Protein AF-A0A0K6S780-F1 (afdb_monomer_lite)

pLDDT: mean 73.92, std 25.04, range [23.41, 97.19]

Secondary structure (DSSP, 8-state):
----------------S---------------------------------------------------------------S--PPPGGGGS-----S-GGGSHHHHHHHHHHHHHHHHHHHHHHH-TTTTTSIIIIIHHHHHHHHHHHHHHHHHHHHHHHHHHTS---HHHHHHHHHHHHHHHHHHHHHH---SSPTTSHHHHHHHHHHHHHHHHHHHTTSHHHHTT-HHHHHHHTTT--GGGTT-HHHHHHHHHHHHHHHHHHHHHHHHHTTTTGGGGTTHHHHHIIIIIIHHHHHHHHHT--SEEEEEPTT---EEEEEHHHHHHHHHHHHHHHHHTGGG-SSHHHHHHHHHHHHHHHHHHHHHPPTT-HHHHHHHHHHHHHHHHTT-

Structure (mmCIF, N/CA/C/O backbone):
data_AF-A0A0K6S780-F1
#
_entry.id   AF-A0A0K6S780-F1
#
loop_
_atom_site.group_PDB
_atom_site.id
_atom_site.type_symbol
_atom_site.label_atom_id
_atom_site.label_alt_id
_atom_site.label_comp_id
_atom_site.label_asym_id
_atom_site.label_entity_id
_atom_site.label_seq_id
_atom_site.pdbx_PDB_ins_code
_atom_site.Cartn_x
_atom_site.Cartn_y
_atom_site.Cartn_z
_atom_site.occupancy
_atom_site.B_iso_or_equiv
_atom_site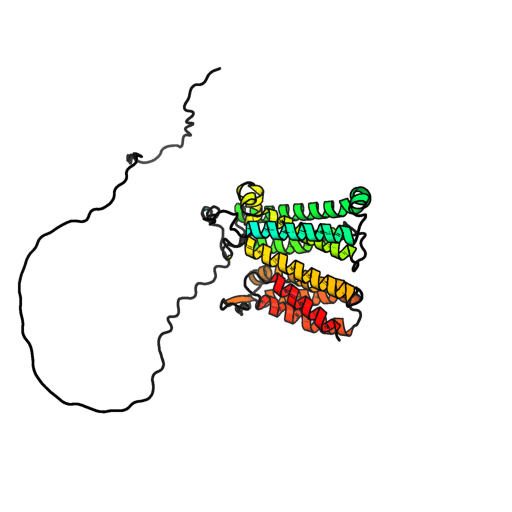.auth_seq_id
_atom_site.auth_comp_id
_atom_site.auth_asym_id
_atom_site.auth_atom_id
_atom_site.pdbx_PDB_model_num
ATOM 1 N N . MET A 1 1 ? 2.947 41.712 46.050 1.00 34.56 1 MET A N 1
ATOM 2 C CA . MET A 1 1 ? 1.535 41.293 46.039 1.00 34.56 1 MET A CA 1
ATOM 3 C C . MET A 1 1 ? 1.545 39.815 46.269 1.00 34.56 1 MET A C 1
ATOM 5 O O . MET A 1 1 ? 2.222 39.089 45.550 1.00 34.56 1 MET A O 1
ATOM 9 N N . ASP A 1 2 ? 0.922 39.438 47.366 1.00 26.39 2 ASP A N 1
ATOM 10 C CA . ASP A 1 2 ? 1.446 38.387 48.218 1.00 26.39 2 ASP A CA 1
ATOM 11 C C . ASP A 1 2 ? 0.494 37.196 48.230 1.00 26.39 2 ASP A C 1
ATOM 13 O O . ASP A 1 2 ? -0.666 37.294 47.826 1.00 26.39 2 ASP A O 1
ATOM 17 N N . LEU A 1 3 ? 1.013 36.046 48.644 1.00 28.70 3 LEU A N 1
ATOM 18 C CA . LEU A 1 3 ? 0.251 34.807 48.682 1.00 28.70 3 LEU A CA 1
ATOM 19 C C . LEU A 1 3 ? -0.792 34.850 49.803 1.00 28.70 3 LEU A C 1
ATOM 21 O O . LEU A 1 3 ? -0.452 35.103 50.957 1.00 28.70 3 LEU A O 1
ATOM 25 N N . LEU A 1 4 ? -2.024 34.454 49.483 1.00 31.91 4 LEU A N 1
ATOM 26 C CA . LEU A 1 4 ? -2.878 33.727 50.421 1.00 31.91 4 LEU A CA 1
ATOM 27 C C . LEU A 1 4 ? -3.333 32.404 49.770 1.00 31.91 4 LEU A C 1
ATOM 29 O O . LEU A 1 4 ? -3.453 32.346 48.544 1.00 31.91 4 LEU A O 1
ATOM 33 N N . PRO A 1 5 ? -3.489 31.320 50.554 1.00 36.00 5 PRO A N 1
ATOM 34 C CA . PRO A 1 5 ? -3.579 29.959 50.025 1.00 36.00 5 PRO A CA 1
ATOM 35 C C . PRO A 1 5 ? -5.023 29.487 49.768 1.00 36.00 5 PRO A C 1
ATOM 37 O O . PRO A 1 5 ? -5.989 30.184 50.064 1.00 36.00 5 PRO A O 1
ATOM 40 N N . ASN A 1 6 ? -5.144 28.241 49.295 1.00 33.25 6 ASN A N 1
ATOM 41 C CA . ASN A 1 6 ? -6.382 27.451 49.199 1.00 33.25 6 ASN A CA 1
ATOM 42 C C . ASN A 1 6 ? -7.412 27.954 48.169 1.00 33.25 6 ASN A C 1
ATOM 44 O O . ASN A 1 6 ? -8.562 28.242 48.491 1.00 33.25 6 ASN A O 1
ATOM 48 N N . GLY A 1 7 ? -7.008 27.976 46.895 1.00 29.52 7 GLY A N 1
ATOM 49 C CA . GLY A 1 7 ? -7.886 28.250 45.751 1.00 29.52 7 GLY A CA 1
ATOM 50 C C . GLY A 1 7 ? -8.866 27.118 45.410 1.00 29.52 7 GLY A C 1
ATOM 51 O O . GLY A 1 7 ? -8.798 26.565 44.313 1.00 29.52 7 GLY A O 1
ATOM 52 N N . ASN A 1 8 ? -9.793 26.793 46.315 1.00 28.53 8 ASN A N 1
ATOM 53 C CA . ASN A 1 8 ? -10.989 26.020 45.971 1.00 28.53 8 ASN A CA 1
ATOM 54 C C . ASN A 1 8 ? -11.995 26.940 45.262 1.00 28.53 8 ASN A C 1
ATOM 56 O O . ASN A 1 8 ? -12.630 27.776 45.900 1.00 28.53 8 ASN A O 1
ATOM 60 N N . CYS A 1 9 ? -12.165 26.774 43.950 1.00 29.86 9 CYS A N 1
ATOM 61 C CA . CYS A 1 9 ? -13.246 27.424 43.207 1.00 29.86 9 CYS A CA 1
ATOM 62 C C . CYS A 1 9 ? -14.483 26.522 43.178 1.00 29.86 9 CYS A C 1
ATOM 64 O O . CYS A 1 9 ? -14.607 25.656 42.310 1.00 29.86 9 CYS A O 1
ATOM 66 N N . GLU A 1 10 ? -15.412 26.749 44.104 1.00 30.16 10 GLU A N 1
ATOM 67 C CA . GLU A 1 10 ? -16.762 26.194 44.010 1.00 30.16 10 GLU A CA 1
ATOM 68 C C . GLU A 1 10 ? -17.450 26.681 42.726 1.00 30.16 10 GLU A C 1
ATOM 70 O O . GLU A 1 10 ? -17.318 27.843 42.328 1.00 30.16 10 GLU A O 1
ATOM 75 N N . ARG A 1 11 ? -18.230 25.807 42.080 1.00 28.22 11 ARG A N 1
ATOM 76 C CA . ARG A 1 11 ? -19.138 26.215 41.005 1.00 28.22 11 ARG A CA 1
ATOM 77 C C . ARG A 1 11 ? -20.540 25.704 41.294 1.00 28.22 11 ARG A C 1
ATOM 79 O O . ARG A 1 11 ? -20.789 24.505 41.266 1.00 28.22 11 ARG A O 1
ATOM 86 N N . LEU A 1 12 ? -21.421 26.655 41.582 1.00 28.34 12 LEU A N 1
ATOM 87 C CA . LEU A 1 12 ? -22.811 26.445 41.971 1.00 28.34 12 LEU A CA 1
ATOM 88 C C . LEU A 1 12 ? -23.566 25.567 40.960 1.00 28.34 12 LEU A C 1
ATOM 90 O O . LEU A 1 12 ? -23.537 25.831 39.756 1.00 28.34 12 LEU A O 1
ATOM 94 N N . LEU A 1 13 ? -24.310 24.594 41.483 1.00 32.19 13 LEU A N 1
ATOM 95 C CA . LEU A 1 13 ? -25.449 23.962 40.821 1.00 32.19 13 LEU A CA 1
ATOM 96 C C . LEU A 1 13 ? -26.707 24.266 41.656 1.00 32.19 13 LEU A C 1
ATOM 98 O O . LEU A 1 13 ? -26.601 24.342 42.883 1.00 32.19 13 LEU A O 1
ATOM 102 N N . PRO A 1 14 ? -27.876 24.491 41.031 1.00 31.94 14 PRO A N 1
ATOM 103 C CA . PRO A 1 14 ? -29.113 24.744 41.762 1.00 31.94 14 PRO A CA 1
ATOM 104 C C . PRO A 1 14 ? -29.592 23.483 42.494 1.00 31.94 14 PRO A C 1
ATOM 106 O O . PRO A 1 14 ? -29.394 22.364 42.024 1.00 31.94 14 PRO A O 1
ATOM 109 N N . VAL A 1 15 ? -30.224 23.693 43.647 1.00 33.53 15 VAL A N 1
ATOM 110 C CA . VAL A 1 15 ? -30.769 22.641 44.516 1.00 33.53 15 VAL A CA 1
ATOM 111 C C . VAL A 1 15 ? -32.192 22.290 44.095 1.00 33.53 15 VAL A C 1
ATOM 113 O O . VAL A 1 15 ? -32.997 23.194 43.902 1.00 33.53 15 VAL A O 1
ATOM 116 N N . ASP A 1 16 ? -32.508 20.996 44.084 1.00 31.12 16 ASP A N 1
ATOM 117 C CA . ASP A 1 16 ? -33.852 20.478 44.355 1.00 31.12 16 ASP A CA 1
ATOM 118 C C . ASP A 1 16 ? -33.737 19.074 44.980 1.00 31.12 16 ASP A C 1
ATOM 120 O O . ASP A 1 16 ? -32.969 18.247 44.495 1.00 31.12 16 ASP A O 1
ATOM 124 N N . GLY A 1 17 ? -34.517 18.802 46.033 1.00 32.66 17 GLY A N 1
ATOM 125 C CA . GLY A 1 17 ? -34.856 17.436 46.468 1.00 32.66 17 GLY A CA 1
ATOM 126 C C . GLY A 1 17 ? -33.829 16.612 47.273 1.00 32.66 17 GLY A C 1
ATOM 127 O O . GLY A 1 17 ? -33.137 15.769 46.720 1.00 32.66 17 GLY A O 1
ATOM 128 N N . GLU A 1 18 ? -33.942 16.722 48.604 1.00 30.94 18 GLU A N 1
ATOM 129 C CA . GLU A 1 18 ? -33.676 15.680 49.631 1.00 30.94 18 GLU A CA 1
ATOM 130 C C . GLU A 1 18 ? -32.285 15.553 50.296 1.00 30.94 18 GLU A C 1
ATOM 132 O O . GLU A 1 18 ? -31.222 15.729 49.706 1.00 30.94 18 GLU A O 1
ATOM 137 N N . LEU A 1 19 ? -32.325 15.252 51.605 1.00 27.36 19 LEU A N 1
ATOM 138 C CA . LEU A 1 19 ? -31.166 15.062 52.481 1.00 27.36 19 LEU A CA 1
ATOM 139 C C . LEU A 1 19 ? -30.869 13.568 52.669 1.00 27.36 19 LEU A C 1
ATOM 141 O O . LEU A 1 19 ? -31.625 12.877 53.348 1.00 27.36 19 LEU A O 1
ATOM 145 N N . CYS A 1 20 ? -29.688 13.131 52.235 1.00 25.64 20 CYS A N 1
ATOM 146 C CA . CYS A 1 20 ? -28.997 11.982 52.822 1.00 25.64 20 CYS A CA 1
ATOM 147 C C . CYS A 1 20 ? -27.585 12.412 53.232 1.00 25.64 20 CYS A C 1
ATOM 149 O O . CYS A 1 20 ? -26.711 12.611 52.392 1.00 25.64 20 CYS A O 1
ATOM 151 N N . THR A 1 21 ? -27.366 12.585 54.536 1.00 28.75 21 THR A N 1
ATOM 152 C CA . THR A 1 21 ? -26.041 12.864 55.099 1.00 28.75 21 THR A CA 1
ATOM 153 C C . THR A 1 21 ? -25.300 11.561 55.370 1.00 28.75 21 THR A C 1
ATOM 155 O O . THR A 1 21 ? -25.627 10.868 56.332 1.00 28.75 21 THR A O 1
ATOM 158 N N . GLU A 1 22 ? -24.253 11.273 54.604 1.00 26.11 22 GLU A N 1
ATOM 159 C CA . GLU A 1 22 ? -23.274 10.249 54.969 1.00 26.11 22 GLU A CA 1
ATOM 160 C C . GLU A 1 22 ? -21.858 10.782 54.727 1.00 26.11 22 GLU A C 1
ATOM 162 O O . GLU A 1 22 ? -21.551 11.332 53.667 1.00 26.11 22 GLU A O 1
ATOM 167 N N . ARG A 1 23 ? -20.999 10.684 55.748 1.00 24.56 23 ARG A N 1
ATOM 168 C CA . ARG A 1 23 ? -19.579 11.024 55.623 1.00 24.56 23 ARG A CA 1
ATOM 169 C C . ARG A 1 23 ? -18.826 9.818 55.090 1.00 24.56 23 ARG A C 1
ATOM 171 O O . ARG A 1 23 ? -18.900 8.745 55.679 1.00 24.56 23 ARG A O 1
ATOM 178 N N . VAL A 1 24 ? -18.008 10.036 54.068 1.00 26.91 24 VAL A N 1
ATOM 179 C CA . VAL A 1 24 ? -16.926 9.114 53.714 1.00 26.91 24 VAL A CA 1
ATOM 180 C C . VAL A 1 24 ? -15.631 9.694 54.276 1.00 26.91 24 VAL A C 1
ATOM 182 O O . VAL A 1 24 ? -14.936 10.455 53.606 1.00 26.91 24 VAL A O 1
ATOM 185 N N . ASP A 1 25 ? -15.342 9.374 55.538 1.00 26.30 25 ASP A N 1
ATOM 186 C CA . ASP A 1 25 ? -14.068 9.726 56.167 1.00 26.30 25 ASP A CA 1
ATOM 187 C C . ASP A 1 25 ? -12.951 8.831 55.582 1.00 26.30 25 ASP A C 1
ATOM 189 O O . ASP A 1 25 ? -13.029 7.602 55.607 1.00 26.30 25 ASP A O 1
ATOM 193 N N . LEU A 1 26 ? -11.918 9.455 55.009 1.00 28.92 26 LEU A N 1
ATOM 194 C CA . LEU A 1 26 ? -10.781 8.789 54.365 1.00 28.92 26 LEU A CA 1
ATOM 195 C C . LEU A 1 26 ? -9.596 8.678 55.333 1.00 28.92 26 LEU A C 1
ATOM 197 O O . LEU A 1 26 ? -8.860 9.651 55.466 1.00 28.92 26 LEU A O 1
ATOM 201 N N . GLU A 1 27 ? -9.328 7.499 55.916 1.00 28.81 27 GLU A N 1
ATOM 202 C CA . GLU A 1 27 ? -7.950 7.151 56.312 1.00 28.81 27 GLU A CA 1
ATOM 203 C C . GLU A 1 27 ? -7.646 5.642 56.498 1.00 28.81 27 GLU A C 1
ATOM 205 O O . GLU A 1 27 ? -8.498 4.823 56.824 1.00 28.81 27 GLU A O 1
ATOM 210 N N . ALA A 1 28 ? -6.375 5.328 56.230 1.00 30.41 28 ALA A N 1
ATOM 211 C CA . ALA A 1 28 ? -5.581 4.092 56.326 1.00 30.41 28 ALA A CA 1
ATOM 212 C C . ALA A 1 28 ? -6.003 2.890 57.221 1.00 30.41 28 ALA A C 1
ATOM 214 O O . ALA A 1 28 ? -6.458 3.050 58.348 1.00 30.41 28 ALA A O 1
ATOM 215 N N . GLY A 1 29 ? -5.556 1.674 56.833 1.00 25.30 29 GLY A N 1
ATOM 216 C CA . GLY A 1 29 ? -5.098 0.678 57.831 1.00 25.30 29 GLY A CA 1
ATOM 217 C C . GLY A 1 29 ? -5.090 -0.820 57.458 1.00 25.30 29 GLY A C 1
ATOM 218 O O . GLY A 1 29 ? -6.132 -1.445 57.317 1.00 25.30 29 GLY A O 1
ATOM 219 N N . HIS A 1 30 ? -3.905 -1.447 57.424 1.00 27.84 30 HIS A N 1
ATOM 220 C CA . HIS A 1 30 ? -3.708 -2.910 57.325 1.00 27.84 30 HIS A CA 1
ATOM 221 C C . HIS A 1 30 ? -4.301 -3.732 58.499 1.00 27.84 30 HIS A C 1
ATOM 223 O O . HIS A 1 30 ? -3.953 -3.463 59.650 1.00 27.84 30 HIS A O 1
ATOM 229 N N . LYS A 1 31 ? -5.002 -4.843 58.188 1.00 26.20 31 LYS A N 1
ATOM 230 C CA . LYS A 1 31 ? -4.923 -6.226 58.769 1.00 26.20 31 LYS A CA 1
ATOM 231 C C . LYS A 1 31 ? -6.020 -7.092 58.106 1.00 26.20 31 LYS A C 1
ATOM 233 O O . LYS A 1 31 ? -7.101 -6.582 57.867 1.00 26.20 31 LYS A O 1
ATOM 238 N N . VAL A 1 32 ? -5.828 -8.324 57.614 1.00 27.73 32 VAL A N 1
ATOM 239 C CA . VAL A 1 32 ? -5.150 -9.554 58.096 1.00 27.73 32 VAL A CA 1
ATOM 240 C C . VAL A 1 32 ? -5.959 -10.346 59.142 1.00 27.73 32 VAL A C 1
ATOM 242 O O . VAL A 1 32 ? -5.921 -10.024 60.322 1.00 27.73 32 VAL A O 1
ATOM 245 N N . ALA A 1 33 ? -6.543 -11.457 58.661 1.00 25.70 33 ALA A N 1
ATOM 246 C CA . ALA A 1 33 ? -7.009 -12.668 59.363 1.00 25.70 33 ALA A CA 1
ATOM 247 C C . ALA A 1 33 ? -8.183 -12.583 60.371 1.00 25.70 33 ALA A C 1
ATOM 249 O O . ALA A 1 33 ? -8.280 -11.673 61.182 1.00 25.70 33 ALA A O 1
ATOM 250 N N . GLY A 1 34 ? -9.027 -13.629 60.374 1.00 24.42 34 GLY A N 1
ATOM 251 C CA . GLY A 1 34 ? -10.033 -13.875 61.421 1.00 24.42 34 GLY A CA 1
ATOM 252 C C . GLY A 1 34 ? -11.218 -14.746 60.978 1.00 24.42 34 GLY A C 1
ATOM 253 O O . GLY A 1 34 ? -12.115 -14.270 60.294 1.00 24.42 34 GLY A O 1
ATOM 254 N N . LYS A 1 35 ? -11.257 -16.020 61.396 1.00 26.67 35 LYS A N 1
ATOM 255 C CA . LYS A 1 35 ? -12.509 -16.808 61.461 1.00 26.67 35 LYS A CA 1
ATOM 256 C C . LYS A 1 35 ? -13.243 -16.481 62.771 1.00 26.67 35 LYS A C 1
ATOM 258 O O . LYS A 1 35 ? -12.550 -16.229 63.753 1.00 26.67 35 LYS A O 1
ATOM 263 N N . ARG A 1 36 ? -14.571 -16.714 62.800 1.00 23.47 36 ARG A N 1
ATOM 264 C CA . ARG A 1 36 ? -15.320 -17.509 63.819 1.00 23.47 36 ARG A CA 1
ATOM 265 C C . ARG A 1 36 ? -16.600 -16.842 64.352 1.00 23.47 36 ARG A C 1
ATOM 267 O O . ARG A 1 36 ? -16.536 -15.892 65.116 1.00 23.47 36 ARG A O 1
ATOM 274 N N . LEU A 1 37 ? -17.722 -17.471 64.010 1.00 29.75 37 LEU A N 1
ATOM 275 C CA . LEU A 1 37 ? -18.972 -17.649 64.767 1.00 29.75 37 LEU A CA 1
ATOM 276 C C . LEU A 1 37 ? -19.407 -19.091 64.388 1.00 29.75 37 LEU A C 1
ATOM 278 O O . LEU A 1 37 ? -19.245 -19.447 63.220 1.00 29.75 37 LEU A O 1
ATOM 282 N N . GLU A 1 38 ? -19.781 -20.063 65.229 1.00 26.50 38 GLU A N 1
ATOM 283 C CA . GLU A 1 38 ? -20.403 -20.119 66.572 1.00 26.50 38 GLU A CA 1
ATOM 284 C C . GLU A 1 38 ? -21.835 -19.561 66.624 1.00 26.50 38 GLU A C 1
ATOM 286 O O . GLU A 1 38 ? -22.051 -18.412 66.266 1.00 26.50 38 GLU A O 1
ATOM 291 N N . GLY A 1 39 ? -22.848 -20.327 67.053 1.00 26.44 39 GLY A N 1
ATOM 292 C CA . GLY A 1 39 ? -22.850 -21.736 67.492 1.00 26.44 39 GLY A CA 1
ATOM 293 C C . GLY A 1 39 ? -24.252 -22.218 67.913 1.00 26.44 39 GLY A C 1
ATOM 294 O O . GLY A 1 39 ? -25.216 -21.499 67.674 1.00 26.44 39 GLY A O 1
ATOM 295 N N . GLN A 1 40 ? -24.321 -23.382 68.584 1.00 24.44 40 GLN A N 1
ATOM 296 C CA . GLN A 1 40 ? -25.524 -24.048 69.146 1.00 24.44 40 GLN A CA 1
ATOM 297 C C . GLN A 1 40 ? -26.458 -24.692 68.081 1.00 24.44 40 GLN A C 1
ATOM 299 O O . GLN A 1 40 ? -26.801 -24.046 67.098 1.00 24.44 40 GLN A O 1
ATOM 304 N N . GLU A 1 41 ? -26.714 -26.014 68.039 1.00 29.42 41 GLU A N 1
ATOM 305 C CA . GLU A 1 41 ? -27.293 -26.999 69.005 1.00 29.42 41 GLU A CA 1
ATOM 306 C C . GLU A 1 41 ? -28.830 -27.155 68.797 1.00 29.42 41 GLU A C 1
ATOM 308 O O . GLU A 1 41 ? -29.500 -26.184 68.464 1.00 29.42 41 GLU A O 1
ATOM 313 N N . ASP A 1 42 ? -29.460 -28.341 68.884 1.00 27.64 42 ASP A N 1
ATOM 314 C CA . ASP A 1 42 ? -28.999 -29.599 69.503 1.00 27.64 42 ASP A CA 1
ATOM 315 C C . ASP A 1 42 ? -29.638 -30.908 68.937 1.00 27.64 42 ASP A C 1
ATOM 317 O O . ASP A 1 42 ? -30.761 -30.871 68.443 1.00 27.64 42 ASP A O 1
ATOM 321 N N . ALA A 1 43 ? -28.917 -32.037 69.098 1.00 29.36 43 ALA A N 1
ATOM 322 C CA . ALA A 1 43 ? -29.302 -33.477 69.206 1.00 29.36 43 ALA A CA 1
ATOM 323 C C . ALA A 1 43 ? -30.377 -34.147 68.263 1.00 29.36 43 ALA A C 1
ATOM 325 O O . ALA A 1 43 ? -31.151 -33.488 67.589 1.00 29.36 43 ALA A O 1
ATOM 326 N N . SER A 1 44 ? -30.536 -35.484 68.113 1.00 26.78 44 SER A N 1
ATOM 327 C CA . SER A 1 44 ? -29.965 -36.691 68.767 1.00 26.78 44 SER A CA 1
ATOM 328 C C . SER A 1 44 ? -29.929 -37.943 67.841 1.00 26.78 44 SER A C 1
ATOM 330 O O . SER A 1 44 ? -30.911 -38.213 67.158 1.00 26.78 44 SER A O 1
ATOM 332 N N . GLY A 1 45 ? -28.901 -38.803 67.972 1.00 25.78 45 GLY A N 1
ATOM 333 C CA . GLY A 1 45 ? -28.989 -40.282 67.817 1.00 25.78 45 GLY A CA 1
ATOM 334 C C . GLY A 1 45 ? -28.982 -40.945 66.410 1.00 25.78 45 GLY A C 1
ATOM 335 O O . GLY A 1 45 ? -29.316 -40.320 65.413 1.00 25.78 45 GLY A O 1
ATOM 336 N N . ALA A 1 46 ? -28.760 -42.268 66.283 1.00 27.47 46 ALA A N 1
ATOM 337 C CA . ALA A 1 46 ? -27.509 -43.042 66.485 1.00 27.47 46 ALA A CA 1
ATOM 338 C C . ALA A 1 46 ? -27.679 -44.546 66.099 1.00 27.47 46 ALA A C 1
ATOM 340 O O . ALA A 1 46 ? -28.640 -45.158 66.546 1.00 27.47 46 ALA A O 1
ATOM 341 N N . LEU A 1 47 ? -26.680 -45.153 65.414 1.00 26.47 47 LEU A N 1
ATOM 342 C CA . LEU A 1 47 ? -26.478 -46.620 65.178 1.00 26.47 47 LEU A CA 1
ATOM 343 C C . LEU A 1 47 ? -27.577 -47.356 64.345 1.00 26.47 47 LEU A C 1
ATOM 345 O O . LEU A 1 47 ? -28.706 -46.899 64.272 1.00 26.47 47 LEU A O 1
ATOM 349 N N . GLY A 1 48 ? -27.353 -48.500 63.669 1.00 23.41 48 GLY A N 1
ATOM 350 C CA . GLY A 1 48 ? -26.132 -49.268 63.343 1.00 23.41 48 GLY A CA 1
ATOM 351 C C . GLY A 1 48 ? -26.437 -50.673 62.735 1.00 23.41 48 GLY A C 1
ATOM 352 O O . GLY A 1 48 ? -27.567 -51.137 62.820 1.00 23.41 48 GLY A O 1
ATOM 353 N N . GLN A 1 49 ? -25.410 -51.376 62.212 1.00 25.44 49 GLN A N 1
ATOM 354 C CA . GLN A 1 49 ? -25.377 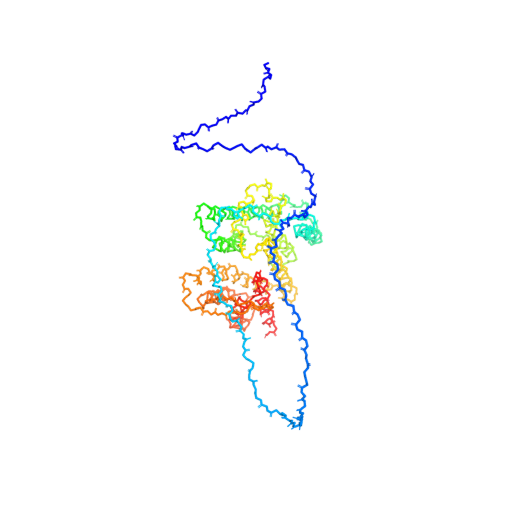-52.807 61.763 1.00 25.44 49 GLN A CA 1
ATOM 355 C C . GLN A 1 49 ? -25.861 -53.185 60.324 1.00 25.44 49 GLN A C 1
ATOM 357 O O . GLN A 1 49 ? -26.277 -52.326 59.553 1.00 25.44 49 GLN A O 1
ATOM 362 N N . LYS A 1 50 ? -25.581 -54.443 59.897 1.00 25.09 50 LYS A N 1
ATOM 363 C CA . LYS A 1 50 ? -25.384 -54.923 58.491 1.00 25.09 50 LYS A CA 1
ATOM 364 C C . LYS A 1 50 ? -25.421 -56.490 58.405 1.00 25.09 50 LYS A C 1
ATOM 366 O O . LYS A 1 50 ? -25.366 -57.107 59.465 1.00 25.09 50 LYS A O 1
ATOM 371 N N . PRO A 1 51 ? -25.164 -57.117 57.224 1.00 51.59 51 PRO A N 1
ATOM 372 C CA . PRO A 1 51 ? -26.068 -57.691 56.201 1.00 51.59 51 PRO A CA 1
ATOM 373 C C . PRO A 1 51 ? -26.504 -59.147 56.580 1.00 51.59 51 PRO A C 1
ATOM 375 O O . PRO A 1 51 ? -27.063 -59.211 57.672 1.00 51.59 51 PRO A O 1
ATOM 378 N N . PRO A 1 52 ? -26.299 -60.309 55.869 1.00 43.69 52 PRO A N 1
ATOM 379 C CA . PRO A 1 52 ? -25.769 -60.690 54.521 1.00 43.69 52 PRO A CA 1
ATOM 380 C C . PRO A 1 52 ? -26.921 -60.813 53.465 1.00 43.69 52 PRO A C 1
ATOM 382 O O . PRO A 1 52 ? -27.842 -60.014 53.583 1.00 43.69 52 PRO A O 1
ATOM 385 N N . SER A 1 53 ? -26.991 -61.643 52.396 1.00 26.98 53 SER A N 1
ATOM 386 C CA . SER A 1 53 ? -26.142 -62.686 51.744 1.00 26.98 53 SER A CA 1
ATOM 387 C C . SER A 1 53 ? -26.568 -62.939 50.268 1.00 26.98 53 SER A C 1
ATOM 389 O O . SER A 1 53 ? -27.764 -62.943 50.004 1.00 26.98 53 SER A O 1
ATOM 391 N N . ASP A 1 54 ? -25.601 -63.217 49.375 1.00 26.62 54 ASP A N 1
ATOM 392 C CA . ASP A 1 54 ? -25.505 -64.306 48.354 1.00 26.62 54 ASP A CA 1
ATOM 393 C C . ASP A 1 54 ? -26.677 -64.691 47.394 1.00 26.62 54 ASP A C 1
ATOM 395 O O . ASP A 1 54 ? -27.832 -64.730 47.791 1.00 26.62 54 ASP A O 1
ATOM 399 N N . SER A 1 55 ? -26.466 -65.128 46.129 1.00 25.92 55 SER A N 1
ATOM 400 C CA . SER A 1 55 ? -25.270 -65.173 45.238 1.00 25.92 55 SER A CA 1
ATOM 401 C C . SER A 1 55 ? -25.620 -65.555 43.764 1.00 25.92 55 SER A C 1
ATOM 403 O O . SER A 1 55 ? -26.706 -66.067 43.509 1.00 25.92 55 SER A O 1
ATOM 405 N N . GLY A 1 56 ? -24.676 -65.365 42.814 1.00 24.97 56 GLY A N 1
ATOM 406 C CA . GLY A 1 56 ? -24.702 -65.876 41.411 1.00 24.97 56 GLY A CA 1
ATOM 407 C C . GLY A 1 56 ? -25.065 -64.819 40.338 1.00 24.97 56 GLY A C 1
ATOM 408 O O . GLY A 1 56 ? -26.157 -64.276 40.402 1.00 24.97 56 GLY A O 1
ATOM 409 N N . ALA A 1 57 ? -24.253 -64.367 39.359 1.00 25.41 57 ALA A N 1
ATOM 410 C CA . ALA A 1 57 ? -23.064 -64.860 38.619 1.00 25.41 57 ALA A CA 1
ATOM 411 C C . ALA A 1 57 ? -23.383 -65.850 37.460 1.00 25.41 57 ALA A C 1
ATOM 413 O O . ALA A 1 57 ? -24.129 -66.792 37.686 1.00 25.41 57 ALA A O 1
ATOM 414 N N . VAL A 1 58 ? -22.844 -65.751 36.224 1.00 26.86 58 VAL A N 1
ATOM 415 C CA . VAL A 1 58 ? -22.014 -64.723 35.527 1.00 26.86 58 VAL A CA 1
ATOM 416 C C . VAL A 1 58 ? -22.018 -64.992 33.989 1.00 26.86 58 VAL A C 1
ATOM 418 O O . VAL A 1 58 ? -22.436 -66.074 33.593 1.00 26.86 58 VAL A O 1
ATOM 421 N N . SER A 1 59 ? -21.450 -64.091 33.154 1.00 25.56 59 SER A N 1
ATOM 422 C CA . SER A 1 59 ? -21.054 -64.295 31.721 1.00 25.56 59 SER A CA 1
ATOM 423 C C . SER A 1 59 ? -22.154 -64.170 30.635 1.00 25.56 59 SER A C 1
ATOM 425 O O . SER A 1 59 ? -23.262 -64.637 30.850 1.00 25.56 59 SER A O 1
ATOM 427 N N . SER A 1 60 ? -21.924 -63.629 29.420 1.00 24.81 60 SER A N 1
ATOM 428 C CA . SER A 1 60 ? -20.956 -62.618 28.909 1.00 24.81 60 SER A CA 1
ATOM 429 C C . SER A 1 60 ? -21.357 -62.145 27.479 1.00 24.81 60 SER A C 1
ATOM 431 O O . SER A 1 60 ? -22.371 -62.587 26.949 1.00 24.81 60 SER A O 1
ATOM 433 N N . LEU A 1 61 ? -20.514 -61.296 26.860 1.00 26.88 61 LEU A N 1
ATOM 434 C CA . LEU A 1 61 ? -20.501 -60.809 25.461 1.00 26.88 61 LEU A CA 1
ATOM 435 C C . LEU A 1 61 ? -21.334 -59.553 25.087 1.00 26.88 61 LEU A C 1
ATOM 437 O O . LEU A 1 61 ? -22.491 -59.366 25.442 1.00 26.88 61 LEU A O 1
ATOM 441 N N . LYS A 1 62 ? -20.648 -58.699 24.315 1.00 26.38 62 LYS A N 1
ATOM 442 C CA . LYS A 1 62 ? -21.035 -57.511 23.516 1.00 26.38 62 LYS A CA 1
ATOM 443 C C . LYS A 1 62 ? -20.430 -57.746 22.100 1.00 26.38 62 LYS A C 1
ATOM 445 O O . LYS A 1 62 ? -19.663 -58.707 21.987 1.00 26.38 62 LYS A O 1
ATOM 450 N N . PRO A 1 63 ? -20.631 -56.907 21.058 1.00 38.66 63 PRO A N 1
ATOM 451 C CA . PRO A 1 63 ? -21.295 -55.596 20.972 1.00 38.66 63 PRO A CA 1
ATOM 452 C C . PRO A 1 63 ? -22.620 -55.717 20.153 1.00 38.66 63 PRO A C 1
ATOM 454 O O . PRO A 1 63 ? -23.182 -56.803 20.133 1.00 38.66 63 PRO A O 1
ATOM 457 N N . GLU A 1 64 ? -23.265 -54.712 19.543 1.00 24.75 64 GLU A N 1
ATOM 458 C CA . GLU A 1 64 ? -22.845 -53.371 19.107 1.00 24.75 64 GLU A CA 1
ATOM 459 C C . GLU A 1 64 ? -24.049 -52.428 18.905 1.00 24.75 64 GLU A C 1
ATOM 461 O O . GLU A 1 64 ? -25.155 -52.889 18.641 1.00 24.75 64 GLU A O 1
ATOM 466 N N . GLY A 1 65 ? -23.833 -51.109 19.019 1.00 25.86 65 GLY A N 1
ATOM 467 C CA . GLY A 1 65 ? -24.847 -50.088 18.709 1.00 25.86 65 GLY A CA 1
ATOM 468 C C . GLY A 1 65 ? -25.078 -49.039 19.803 1.00 25.86 65 GLY A C 1
ATOM 469 O O . GLY A 1 65 ? -25.809 -49.277 20.760 1.00 25.86 65 GLY A O 1
ATOM 470 N N . ALA A 1 66 ? -24.497 -47.848 19.624 1.00 27.22 66 ALA A N 1
ATOM 471 C CA . ALA A 1 66 ? -24.938 -46.589 20.235 1.00 27.22 66 ALA A CA 1
ATOM 472 C C . ALA A 1 66 ? -24.290 -45.408 19.491 1.00 27.22 66 ALA A C 1
ATOM 474 O O . ALA A 1 66 ? -23.067 -45.363 19.361 1.00 27.22 66 ALA A O 1
ATOM 475 N N . ALA A 1 67 ? -25.085 -44.442 19.026 1.00 28.69 67 ALA A N 1
ATOM 476 C CA . ALA A 1 67 ? -24.558 -43.165 18.544 1.00 28.69 67 ALA A CA 1
ATOM 477 C C . ALA A 1 67 ? -24.312 -42.219 19.739 1.00 28.69 67 ALA A C 1
ATOM 479 O O . ALA A 1 67 ? -25.152 -42.174 20.643 1.00 28.69 67 ALA A O 1
ATOM 480 N N . PRO A 1 68 ? -23.209 -41.448 19.773 1.00 31.11 68 PRO A N 1
ATOM 481 C CA . PRO A 1 68 ? -22.978 -40.475 20.833 1.00 31.11 68 PRO A CA 1
ATOM 482 C C . PRO A 1 68 ? -23.890 -39.256 20.645 1.00 31.11 68 PRO A C 1
ATOM 484 O O . PRO A 1 68 ? -23.722 -38.468 19.715 1.00 31.11 68 PRO A O 1
ATOM 487 N N . ALA A 1 69 ? -24.854 -39.090 21.547 1.00 27.25 69 ALA A N 1
ATOM 488 C CA . ALA A 1 69 ? -25.567 -37.829 21.714 1.00 27.25 69 ALA A CA 1
ATOM 489 C C . ALA A 1 69 ? -24.697 -36.816 22.483 1.00 27.25 69 ALA A C 1
ATOM 491 O O . ALA A 1 69 ? -23.844 -37.208 23.278 1.00 27.25 69 ALA A O 1
ATOM 492 N N . GLY A 1 70 ? -24.972 -35.521 22.304 1.00 27.94 70 GLY A N 1
ATOM 493 C CA . GLY A 1 70 ? -24.394 -34.459 23.135 1.00 27.94 70 GLY A CA 1
ATOM 494 C C . GLY A 1 70 ? -23.313 -33.616 22.461 1.00 27.94 70 GLY A C 1
ATOM 495 O O . GLY A 1 70 ? -22.160 -33.637 22.878 1.00 27.94 70 GLY A O 1
ATOM 496 N N . THR A 1 71 ? -23.717 -32.777 21.505 1.00 27.42 71 THR A N 1
ATOM 497 C CA . THR A 1 71 ? -22.982 -31.541 21.199 1.00 27.42 71 THR A CA 1
ATOM 498 C C . THR A 1 71 ? -23.867 -30.374 21.609 1.00 27.42 71 THR A C 1
ATOM 500 O O . THR A 1 71 ? -24.863 -30.086 20.946 1.00 27.42 71 THR A O 1
ATOM 503 N N . THR A 1 72 ? -23.545 -29.723 22.726 1.00 28.11 72 THR A N 1
ATOM 504 C CA . THR A 1 72 ? -24.246 -28.524 23.196 1.00 28.11 72 THR A CA 1
ATOM 505 C C . THR A 1 72 ? -24.035 -27.396 22.192 1.00 28.11 72 THR A C 1
ATOM 507 O O . THR A 1 72 ? -22.967 -26.793 22.125 1.00 28.11 72 THR A O 1
ATOM 510 N N . THR A 1 73 ? -25.056 -27.106 21.387 1.00 32.53 73 THR A N 1
ATOM 511 C CA . THR A 1 73 ? -25.060 -25.935 20.510 1.00 32.53 73 THR A CA 1
ATOM 512 C C . THR A 1 73 ? -25.222 -24.683 21.362 1.00 32.53 73 THR A C 1
ATOM 514 O O . THR A 1 73 ? -26.345 -24.309 21.706 1.00 32.53 73 THR A O 1
ATOM 517 N N . GLU A 1 74 ? -24.110 -24.031 21.707 1.00 28.48 74 GLU A N 1
ATOM 518 C CA . GLU A 1 74 ? -24.165 -22.664 22.225 1.00 28.48 74 GLU A CA 1
ATOM 519 C C . GLU A 1 74 ? -24.939 -21.774 21.234 1.00 28.48 74 GLU A C 1
ATOM 521 O O . GLU A 1 74 ? -24.740 -21.889 20.016 1.00 28.48 74 GLU A O 1
ATOM 526 N N . PRO A 1 75 ? -25.844 -20.902 21.712 1.00 29.16 75 PRO A N 1
ATOM 527 C CA . PRO A 1 75 ? -26.621 -20.043 20.834 1.00 29.16 75 PRO A CA 1
ATOM 528 C C . PRO A 1 75 ? -25.685 -19.086 20.093 1.00 29.16 75 PRO A C 1
ATOM 530 O O . PRO A 1 75 ? -24.930 -18.329 20.705 1.00 29.16 75 PRO A O 1
ATOM 533 N N . ILE A 1 76 ? -25.750 -19.124 18.760 1.00 37.56 76 ILE A N 1
ATOM 534 C CA . ILE A 1 76 ? -24.889 -18.347 17.865 1.00 37.56 76 ILE A CA 1
ATOM 535 C C . ILE A 1 76 ? -25.021 -16.857 18.200 1.00 37.56 76 ILE A C 1
ATOM 537 O O . ILE A 1 76 ? -26.020 -16.228 17.854 1.00 37.56 76 ILE A O 1
ATOM 541 N N . GLN A 1 77 ? -23.993 -16.284 18.830 1.00 25.48 77 GLN A N 1
ATOM 542 C CA . GLN A 1 77 ? -23.847 -14.837 18.975 1.00 25.48 77 GLN A CA 1
ATOM 543 C C . GLN A 1 77 ? -23.769 -14.222 17.567 1.00 25.48 77 GLN A C 1
ATOM 545 O O . GLN A 1 77 ? -22.790 -14.474 16.856 1.00 25.48 77 GLN A O 1
ATOM 550 N N . PRO A 1 78 ? -24.760 -13.427 17.118 1.00 29.92 78 PRO A N 1
ATOM 551 C CA . PRO A 1 78 ? -24.658 -12.756 15.833 1.00 29.92 78 PRO A CA 1
ATOM 552 C C . PRO A 1 78 ? -23.530 -11.726 15.925 1.00 29.92 78 PRO A C 1
ATOM 554 O O . PRO A 1 78 ? -23.565 -10.835 16.776 1.00 29.92 78 PRO A O 1
ATOM 557 N N . GLN A 1 79 ? -22.521 -11.845 15.058 1.00 35.19 79 GLN A N 1
ATOM 558 C CA . GLN A 1 79 ? -21.370 -10.943 15.042 1.00 35.19 79 GLN A CA 1
ATOM 559 C C . GLN A 1 79 ? -21.853 -9.496 14.844 1.00 35.19 79 GLN A C 1
ATOM 561 O O . GLN A 1 79 ? -22.276 -9.113 13.751 1.00 35.19 79 GLN A O 1
ATOM 566 N N . LYS A 1 80 ? -21.826 -8.695 15.918 1.00 31.80 80 LYS A N 1
ATOM 567 C CA . LYS A 1 80 ? -22.370 -7.329 15.955 1.00 31.80 80 LYS A CA 1
ATOM 568 C C . LYS A 1 80 ? -21.531 -6.384 15.085 1.00 31.80 80 LYS A C 1
ATOM 570 O O . LYS A 1 80 ? -20.675 -5.662 15.579 1.00 31.80 80 LYS A O 1
ATOM 575 N N . SER A 1 81 ? -21.823 -6.322 13.788 1.00 33.50 81 SER A N 1
ATOM 576 C CA . SER A 1 81 ? -21.201 -5.438 12.778 1.00 33.50 81 SER A CA 1
ATOM 577 C C . SER A 1 81 ? -21.574 -3.944 12.927 1.00 33.50 81 SER A C 1
ATOM 579 O O . SER A 1 81 ? -21.754 -3.204 11.953 1.00 33.50 81 SER A O 1
ATOM 581 N N . SER A 1 82 ? -21.787 -3.499 14.167 1.00 42.47 82 SER A N 1
ATOM 582 C CA . SER A 1 82 ? -22.388 -2.209 14.504 1.00 42.47 82 SER A CA 1
ATOM 583 C C . SER A 1 82 ? -22.059 -1.753 15.932 1.00 42.47 82 SER A C 1
ATOM 585 O O . SER A 1 82 ? -22.938 -1.259 16.643 1.00 42.47 82 SER A O 1
ATOM 587 N N . TYR A 1 83 ? -20.802 -1.877 16.356 1.00 49.59 83 TYR A N 1
ATOM 588 C CA . TYR A 1 83 ? -20.339 -1.162 17.543 1.00 49.59 83 TYR A CA 1
ATOM 589 C C . TYR A 1 83 ? -20.283 0.341 17.234 1.00 49.59 83 TYR A C 1
ATOM 591 O O . TYR A 1 83 ? -19.467 0.804 16.435 1.00 49.59 83 TYR A O 1
ATOM 599 N N . LYS A 1 84 ? -21.195 1.103 17.847 1.00 52.16 84 LYS A N 1
ATOM 600 C CA . LYS A 1 84 ? -20.917 2.505 18.174 1.00 52.16 84 LYS A CA 1
ATOM 601 C C . LYS A 1 84 ? -19.903 2.501 19.313 1.00 52.16 84 LYS A C 1
ATOM 603 O O . LYS A 1 84 ? -19.955 1.603 20.149 1.00 52.16 84 LYS A O 1
ATOM 608 N N . TYR A 1 85 ? -19.052 3.514 19.379 1.00 49.66 85 TYR A N 1
ATOM 609 C CA . TYR A 1 85 ? -18.294 3.768 20.597 1.00 49.66 85 TYR A CA 1
ATOM 610 C C . TYR A 1 85 ? -19.254 4.039 21.763 1.00 49.66 85 TYR A C 1
ATOM 612 O O . TYR A 1 85 ? -20.045 4.982 21.690 1.00 49.66 85 TYR A O 1
ATOM 620 N N . SER A 1 86 ? -19.154 3.269 22.850 1.00 48.25 86 SER A N 1
ATOM 621 C CA . SER A 1 86 ? -19.544 3.807 24.155 1.00 48.25 86 SER A CA 1
ATOM 622 C C . SER A 1 86 ? -18.580 4.938 24.513 1.00 48.25 86 SER A C 1
ATOM 624 O O . SER A 1 86 ? -17.392 4.855 24.190 1.00 48.25 86 SER A O 1
ATOM 626 N N . ALA A 1 87 ? -19.055 5.981 25.198 1.00 46.19 87 ALA A N 1
ATOM 627 C CA . ALA A 1 87 ? -18.168 7.016 25.729 1.00 46.19 87 ALA A CA 1
ATOM 628 C C . ALA A 1 87 ? -17.092 6.393 26.637 1.00 46.19 87 ALA A C 1
ATOM 630 O O . ALA A 1 87 ? -15.918 6.727 26.527 1.00 46.19 87 ALA A O 1
ATOM 631 N N . GLU A 1 88 ? -17.477 5.416 27.460 1.00 47.62 88 GLU A N 1
ATOM 632 C CA . GLU A 1 88 ? -16.623 4.803 28.482 1.00 47.62 88 GLU A CA 1
ATOM 633 C C . GLU A 1 88 ? -15.520 3.887 27.916 1.00 47.62 88 GLU A C 1
ATOM 635 O O . GLU A 1 88 ? -14.514 3.641 28.577 1.00 47.62 88 GLU A O 1
ATOM 640 N N . GLU A 1 89 ? -15.650 3.431 26.666 1.00 53.56 89 GLU A N 1
ATOM 641 C CA . GLU A 1 89 ? -14.661 2.566 26.004 1.00 53.56 89 GLU A CA 1
ATOM 642 C C . GLU A 1 89 ? -13.467 3.340 25.403 1.00 53.56 89 GLU A C 1
ATOM 644 O O . GLU A 1 89 ? -12.488 2.727 24.982 1.00 53.56 89 GLU A O 1
ATOM 649 N N . TRP A 1 90 ? -13.503 4.680 25.361 1.00 50.84 90 TRP A N 1
ATOM 650 C CA . TRP A 1 90 ? -12.456 5.530 24.752 1.00 50.84 90 TRP A CA 1
ATOM 651 C C . TRP A 1 90 ? -11.147 5.650 25.552 1.00 50.84 90 TRP A C 1
ATOM 653 O O . TRP A 1 90 ? -10.158 6.237 25.076 1.00 50.84 90 TRP A O 1
ATOM 663 N N . TRP A 1 91 ? -11.143 5.166 26.793 1.00 49.53 91 TRP A N 1
ATOM 664 C CA . TRP A 1 91 ? -10.065 5.399 27.759 1.00 49.53 91 TRP A CA 1
ATOM 665 C C . TRP A 1 91 ? -9.528 4.142 28.453 1.00 49.53 91 TRP A C 1
ATOM 667 O O . TRP A 1 91 ? -8.557 4.250 29.196 1.00 49.53 91 TRP A O 1
ATOM 677 N N . LEU A 1 92 ? -10.067 2.958 28.153 1.00 47.44 92 LEU A N 1
ATOM 678 C CA . LEU A 1 92 ? -9.481 1.684 28.575 1.00 47.44 92 LEU A CA 1
ATOM 679 C C . LEU A 1 92 ? -8.281 1.338 27.668 1.00 47.44 92 LEU A C 1
ATOM 681 O O . LEU A 1 92 ? -8.429 0.603 26.696 1.00 47.44 92 LEU A O 1
ATOM 685 N N . ASP A 1 93 ? -7.109 1.917 27.959 1.00 52.59 93 ASP A N 1
ATOM 686 C CA . ASP A 1 93 ? -5.824 1.638 27.285 1.00 52.59 93 ASP A CA 1
ATOM 687 C C . ASP A 1 93 ? -5.185 0.380 27.932 1.00 52.59 93 ASP A C 1
ATOM 689 O O . ASP A 1 93 ? -4.677 0.481 29.048 1.00 52.59 93 ASP A O 1
ATOM 693 N N . PRO A 1 94 ? -5.205 -0.819 27.306 1.00 52.12 94 PRO A N 1
ATOM 694 C CA . PRO A 1 94 ? -4.904 -2.084 28.002 1.00 52.12 94 PRO A CA 1
ATOM 695 C C . PRO A 1 94 ? -3.403 -2.411 28.123 1.00 52.12 94 PRO A C 1
ATOM 697 O O . PRO A 1 94 ? -3.010 -3.577 28.071 1.00 52.12 94 PRO A O 1
ATOM 700 N N . TYR A 1 95 ? -2.546 -1.392 28.206 1.00 53.19 95 TYR A N 1
ATOM 701 C CA . TYR A 1 95 ? -1.098 -1.560 28.335 1.00 53.19 95 TYR A CA 1
ATOM 702 C C . TYR A 1 95 ? -0.676 -1.587 29.810 1.00 53.19 95 TYR A C 1
ATOM 704 O O . TYR A 1 95 ? -0.109 -0.630 30.331 1.00 53.19 95 TYR A O 1
ATOM 712 N N . ASP A 1 96 ? -0.892 -2.740 30.449 1.00 54.41 96 ASP A N 1
ATOM 713 C CA . ASP A 1 96 ? -0.336 -3.077 31.773 1.00 54.41 96 ASP A CA 1
ATOM 714 C C . ASP A 1 96 ? 1.204 -3.236 31.761 1.00 54.41 96 ASP A C 1
ATOM 716 O O . ASP A 1 96 ? 1.821 -3.475 32.799 1.00 54.41 96 ASP A O 1
ATOM 720 N N . SER A 1 97 ? 1.844 -3.149 30.589 1.00 57.81 97 SER A N 1
ATOM 721 C CA . SER A 1 97 ? 3.280 -3.356 30.391 1.00 57.81 97 SER A CA 1
ATOM 722 C C . SER A 1 97 ? 3.980 -2.149 29.764 1.00 57.81 97 SER A C 1
ATOM 724 O O . SER A 1 97 ? 3.434 -1.453 28.905 1.00 57.81 97 SER A O 1
ATOM 726 N N . ASP A 1 98 ? 5.236 -1.931 30.168 1.00 66.81 98 ASP A N 1
ATOM 727 C CA . ASP A 1 98 ? 6.100 -0.900 29.596 1.00 66.81 98 ASP A CA 1
ATOM 728 C C . ASP A 1 98 ? 6.216 -1.025 28.072 1.00 66.81 98 ASP A C 1
ATOM 730 O O . ASP A 1 98 ? 6.545 -2.085 27.534 1.00 66.81 98 ASP A O 1
ATOM 734 N N . TRP A 1 99 ? 6.050 0.102 27.375 1.00 68.06 99 TRP A N 1
ATOM 735 C CA . TRP A 1 99 ? 6.084 0.176 25.908 1.00 68.06 99 TRP A CA 1
ATOM 736 C C . TRP A 1 99 ? 7.419 -0.271 25.283 1.00 68.06 99 TRP A C 1
ATOM 738 O O . TRP A 1 99 ? 7.473 -0.611 24.105 1.00 68.06 99 TRP A O 1
ATOM 748 N N . TRP A 1 100 ? 8.498 -0.332 26.069 1.00 64.56 100 TRP A N 1
ATOM 749 C CA . TRP A 1 100 ? 9.775 -0.918 25.653 1.00 64.56 100 TRP A CA 1
ATOM 750 C C . TRP A 1 100 ? 9.678 -2.426 25.359 1.00 64.56 100 TRP A C 1
ATOM 752 O O . TRP A 1 100 ? 10.449 -2.938 24.557 1.00 64.56 100 TRP A O 1
ATOM 762 N N . ASN A 1 101 ? 8.714 -3.130 25.957 1.00 63.12 101 ASN A N 1
ATOM 763 C CA . ASN A 1 101 ? 8.410 -4.534 25.666 1.00 63.12 101 ASN A CA 1
ATOM 764 C C . ASN A 1 101 ? 7.217 -4.694 24.701 1.00 63.12 101 ASN A C 1
ATOM 766 O O . ASN A 1 101 ? 6.741 -5.812 24.491 1.00 63.12 101 ASN A O 1
ATOM 770 N N . SER A 1 102 ? 6.705 -3.602 24.120 1.00 76.81 102 SER A N 1
ATOM 771 C CA . SER A 1 102 ? 5.541 -3.640 23.233 1.00 76.81 102 SER A CA 1
ATOM 772 C C . SER A 1 102 ? 5.904 -3.742 21.749 1.00 76.81 102 SER A C 1
ATOM 774 O O . SER A 1 102 ? 7.049 -3.586 21.317 1.00 76.81 102 SER A O 1
ATOM 776 N N . PHE A 1 103 ? 4.874 -3.962 20.929 1.00 83.12 103 PHE A N 1
ATOM 777 C CA . PHE A 1 103 ? 4.983 -3.910 19.473 1.00 83.12 103 PHE A CA 1
ATOM 778 C C . PHE A 1 103 ? 5.440 -2.529 18.952 1.00 83.12 103 PHE A C 1
ATOM 780 O O . PHE A 1 103 ? 6.029 -2.447 17.876 1.00 83.12 103 PHE A O 1
ATOM 787 N N . ASP A 1 104 ? 5.221 -1.452 19.712 1.00 84.00 104 ASP A N 1
ATOM 788 C CA . ASP A 1 104 ? 5.616 -0.092 19.339 1.00 84.00 104 ASP A CA 1
ATOM 789 C C . ASP A 1 104 ? 7.149 0.051 19.228 1.00 84.00 104 ASP A C 1
ATOM 791 O O . ASP A 1 104 ? 7.635 0.704 18.301 1.00 84.00 104 ASP A O 1
ATOM 795 N N . LEU A 1 105 ? 7.931 -0.616 20.095 1.00 85.81 105 LEU A N 1
ATOM 796 C CA . LEU A 1 105 ? 9.394 -0.639 19.956 1.00 85.81 105 LEU A CA 1
ATOM 797 C C . LEU A 1 105 ? 9.834 -1.446 18.724 1.00 85.81 105 LEU A C 1
ATOM 799 O O . LEU A 1 105 ? 10.719 -1.005 17.992 1.00 85.81 105 LEU A O 1
ATOM 803 N N . PHE A 1 106 ? 9.194 -2.589 18.449 1.00 87.00 106 PHE A N 1
ATOM 804 C CA . PHE A 1 106 ? 9.473 -3.376 17.240 1.00 87.00 106 PHE A CA 1
ATOM 805 C C . PHE A 1 106 ? 9.229 -2.559 15.960 1.00 87.00 106 PHE A C 1
ATOM 807 O O . PHE A 1 106 ? 10.056 -2.588 15.050 1.00 87.00 106 PHE A O 1
ATOM 814 N N . VAL A 1 107 ? 8.143 -1.777 15.911 1.00 87.94 107 VAL A N 1
ATOM 815 C CA . VAL A 1 107 ? 7.854 -0.835 14.816 1.00 87.94 107 VAL A CA 1
ATOM 816 C C . VAL A 1 107 ? 8.980 0.184 14.646 1.00 87.94 107 VAL A C 1
ATOM 818 O O . VAL A 1 107 ? 9.495 0.338 13.539 1.00 87.94 107 VAL A O 1
ATOM 821 N N . LEU A 1 108 ? 9.404 0.840 15.731 1.00 89.75 108 LEU A N 1
ATOM 822 C CA . LEU A 1 108 ? 10.485 1.830 15.695 1.00 89.75 108 LEU A CA 1
ATOM 823 C C . LEU A 1 108 ? 11.812 1.225 15.214 1.00 89.75 108 LEU A C 1
ATOM 825 O O . LEU A 1 108 ? 12.497 1.834 14.390 1.00 89.75 108 LEU A O 1
ATOM 829 N N . VAL A 1 109 ? 12.161 0.017 15.666 1.00 91.06 109 VAL A N 1
ATOM 830 C CA . VAL A 1 109 ? 13.364 -0.702 15.217 1.00 91.06 109 VAL A CA 1
ATOM 831 C C . VAL A 1 109 ? 13.260 -1.076 13.736 1.00 91.06 109 VAL A C 1
ATOM 833 O O . VAL A 1 109 ? 14.166 -0.756 12.969 1.00 91.06 109 VAL A O 1
ATOM 836 N N . ALA A 1 110 ? 12.151 -1.677 13.295 1.00 90.88 110 ALA A N 1
ATOM 837 C CA . ALA A 1 110 ? 11.950 -2.069 11.898 1.00 90.88 110 ALA A CA 1
ATOM 838 C C . ALA A 1 110 ? 11.990 -0.863 10.941 1.00 90.88 110 ALA A C 1
ATOM 840 O O . ALA A 1 110 ? 12.634 -0.915 9.891 1.00 90.88 110 ALA A O 1
ATOM 841 N N . MET A 1 111 ? 11.368 0.255 11.324 1.00 92.31 111 MET A N 1
ATOM 842 C CA . MET A 1 111 ? 11.398 1.498 10.549 1.00 92.31 111 MET A CA 1
ATOM 843 C C . MET A 1 111 ? 12.781 2.160 10.548 1.00 92.31 111 MET A C 1
ATOM 845 O O . MET A 1 111 ? 13.163 2.744 9.534 1.00 92.31 111 MET A O 1
ATOM 849 N N . SER A 1 112 ? 13.557 2.031 11.628 1.00 94.00 112 SER A N 1
ATOM 850 C CA . SER A 1 112 ? 14.949 2.507 11.684 1.00 94.00 112 SER A CA 1
ATOM 851 C C . SER A 1 112 ? 15.874 1.669 10.797 1.00 94.00 112 SER A C 1
ATOM 853 O O . SER A 1 112 ? 16.703 2.220 10.077 1.00 94.00 112 SER A O 1
ATOM 855 N N . LEU A 1 113 ? 15.699 0.344 10.777 1.00 94.81 113 LEU A N 1
ATOM 856 C CA . LEU A 1 113 ? 16.436 -0.555 9.882 1.00 94.81 113 LEU A CA 1
ATOM 857 C C . LEU A 1 113 ? 16.101 -0.289 8.406 1.00 94.81 113 LEU A C 1
ATOM 859 O O . LEU A 1 113 ? 17.009 -0.234 7.577 1.00 94.81 113 LEU A O 1
ATOM 863 N N . TRP A 1 114 ? 14.829 -0.047 8.072 1.00 94.88 114 TRP A N 1
ATOM 864 C CA . TRP A 1 114 ? 14.432 0.342 6.712 1.00 94.88 114 TRP A CA 1
ATOM 865 C C . TRP A 1 114 ? 14.973 1.737 6.341 1.00 94.88 114 TRP A C 1
ATOM 867 O O . TRP A 1 114 ? 15.465 1.916 5.230 1.00 94.88 114 TRP A O 1
ATOM 877 N N . LEU A 1 115 ? 15.005 2.703 7.268 1.00 95.81 115 LEU A N 1
ATOM 878 C CA . LEU A 1 115 ? 15.660 3.998 7.036 1.00 95.81 115 LEU A CA 1
ATOM 879 C C . LEU A 1 115 ? 17.155 3.828 6.711 1.00 95.81 115 LEU A C 1
ATOM 881 O O . LEU A 1 115 ? 17.638 4.407 5.741 1.00 95.81 115 LEU A O 1
ATOM 885 N N . LEU A 1 116 ? 17.879 2.999 7.470 1.00 96.75 116 LEU A N 1
ATOM 886 C CA . LEU A 1 116 ? 19.292 2.702 7.209 1.00 96.75 116 LEU A CA 1
ATOM 887 C C . LEU A 1 116 ? 19.494 1.999 5.857 1.00 96.75 116 LEU A C 1
ATOM 889 O O . LEU A 1 116 ? 20.393 2.376 5.107 1.00 96.75 116 LEU A O 1
ATOM 893 N N . ALA A 1 117 ? 18.633 1.041 5.500 1.00 95.38 117 ALA A N 1
ATOM 894 C CA . ALA A 1 117 ? 18.667 0.381 4.194 1.00 95.38 117 ALA A CA 1
ATOM 895 C C . ALA A 1 117 ? 18.377 1.354 3.032 1.00 95.38 117 ALA A C 1
ATOM 897 O O . ALA A 1 117 ? 19.038 1.293 1.993 1.00 95.38 117 ALA A O 1
ATOM 898 N N . ASN A 1 118 ? 17.436 2.287 3.212 1.00 95.44 118 ASN A N 1
ATOM 899 C CA . ASN A 1 118 ? 17.132 3.349 2.250 1.00 95.44 118 ASN A CA 1
ATOM 900 C C . ASN A 1 118 ? 18.308 4.326 2.083 1.00 95.44 118 ASN A C 1
ATOM 902 O O . ASN A 1 118 ? 18.666 4.657 0.955 1.00 95.44 118 ASN A O 1
ATOM 906 N N . LEU A 1 119 ? 18.954 4.752 3.173 1.00 95.75 119 LEU A N 1
ATOM 907 C CA . LEU A 1 119 ? 20.151 5.604 3.128 1.00 95.75 119 LEU A CA 1
ATOM 908 C C . LEU A 1 119 ? 21.328 4.901 2.427 1.00 95.75 119 LEU A C 1
ATOM 910 O O . LEU A 1 119 ? 21.963 5.491 1.554 1.00 95.75 119 LEU A O 1
ATOM 914 N N . TRP A 1 120 ? 21.582 3.632 2.759 1.00 95.88 120 TRP A N 1
ATOM 915 C CA . TRP A 1 120 ? 22.654 2.818 2.174 1.00 95.88 120 TRP A CA 1
ATOM 916 C C . TRP A 1 120 ? 22.447 2.564 0.672 1.00 95.88 120 TRP A C 1
ATOM 918 O O . TRP A 1 120 ? 23.343 2.823 -0.132 1.00 95.88 120 TRP A O 1
ATOM 928 N N . SER A 1 121 ? 21.244 2.141 0.272 1.00 94.81 121 SER A N 1
ATOM 929 C CA . SER A 1 121 ? 20.898 1.944 -1.144 1.00 94.81 121 SER A CA 1
ATOM 930 C C . SER A 1 121 ? 20.900 3.254 -1.935 1.00 94.81 121 SER A C 1
ATOM 932 O O . SER A 1 121 ? 21.384 3.274 -3.064 1.00 94.81 121 SER A O 1
ATOM 934 N N . THR A 1 122 ? 20.470 4.371 -1.338 1.00 94.75 122 THR A N 1
ATOM 935 C CA . THR A 1 122 ? 20.585 5.706 -1.954 1.00 94.75 122 THR A CA 1
ATOM 936 C C . THR A 1 122 ? 22.044 6.090 -2.186 1.00 94.75 122 THR A C 1
ATOM 938 O O . THR A 1 122 ? 22.375 6.545 -3.275 1.00 94.75 122 THR A O 1
ATOM 941 N N . HIS A 1 123 ? 22.931 5.860 -1.214 1.00 93.50 123 HIS A N 1
ATOM 942 C CA . HIS A 1 123 ? 24.361 6.146 -1.357 1.00 93.50 123 HIS A CA 1
ATOM 943 C C . HIS A 1 123 ? 25.030 5.308 -2.463 1.00 93.50 123 HIS A C 1
ATOM 945 O O . HIS A 1 123 ? 25.920 5.804 -3.148 1.00 93.50 123 HIS A O 1
ATOM 951 N N . ILE A 1 124 ? 24.612 4.052 -2.653 1.00 94.50 124 ILE A N 1
ATOM 952 C CA . ILE A 1 124 ? 25.150 3.171 -3.704 1.00 94.50 124 ILE A CA 1
ATOM 953 C C . ILE A 1 124 ? 24.592 3.532 -5.087 1.00 94.50 124 ILE A C 1
ATOM 955 O O . ILE A 1 124 ? 25.360 3.701 -6.030 1.00 94.50 124 ILE A O 1
ATOM 959 N N . VAL A 1 125 ? 23.268 3.647 -5.215 1.00 92.94 125 VAL A N 1
ATOM 960 C CA . VAL A 1 125 ? 22.583 3.817 -6.509 1.00 92.94 125 VAL A CA 1
ATOM 961 C C . VAL A 1 125 ? 22.649 5.263 -7.008 1.00 92.94 125 VAL A C 1
ATOM 963 O O . VAL A 1 125 ? 22.746 5.500 -8.207 1.00 92.94 125 VAL A O 1
ATOM 966 N N . MET A 1 126 ? 22.635 6.244 -6.101 1.00 91.19 126 MET A N 1
ATOM 967 C CA . MET A 1 126 ? 22.689 7.674 -6.418 1.00 91.19 126 MET A CA 1
ATOM 968 C C . MET A 1 126 ? 23.746 8.390 -5.547 1.00 91.19 126 MET A C 1
ATOM 970 O O . MET A 1 126 ? 23.387 9.189 -4.680 1.00 91.19 126 MET A O 1
ATOM 974 N N . PRO A 1 127 ? 25.062 8.188 -5.776 1.00 90.56 127 PRO A N 1
ATOM 975 C CA . PRO A 1 127 ? 26.115 8.750 -4.916 1.00 90.56 127 PRO A CA 1
ATOM 976 C C . PRO A 1 127 ? 26.098 10.283 -4.766 1.00 90.56 127 PRO A C 1
ATOM 978 O O . PRO A 1 127 ? 26.621 10.816 -3.791 1.00 90.56 127 PRO A O 1
ATOM 981 N N . ARG A 1 128 ? 25.486 11.009 -5.715 1.00 89.00 128 ARG A N 1
ATOM 982 C CA . ARG A 1 128 ? 25.329 12.478 -5.681 1.00 89.00 128 ARG A CA 1
ATOM 983 C C . ARG A 1 128 ? 24.003 12.969 -5.084 1.00 89.00 128 ARG A C 1
ATOM 985 O O . ARG A 1 128 ? 23.797 14.174 -4.973 1.00 89.00 128 ARG A O 1
ATOM 992 N N . PHE A 1 129 ? 23.117 12.075 -4.644 1.00 89.19 129 PHE A N 1
ATOM 993 C CA . PHE A 1 129 ? 21.783 12.426 -4.134 1.00 89.19 129 PHE A CA 1
ATOM 994 C C . PHE A 1 129 ? 21.812 13.457 -2.996 1.00 89.19 129 PHE A C 1
ATOM 996 O O . PHE A 1 129 ? 20.965 14.344 -2.929 1.00 89.19 129 PHE A O 1
ATOM 1003 N N . PHE A 1 130 ? 22.799 13.364 -2.103 1.00 86.75 130 PHE A N 1
ATOM 1004 C CA . PHE A 1 130 ? 22.923 14.282 -0.971 1.00 86.75 130 PHE A CA 1
ATOM 1005 C C . PHE A 1 130 ? 23.576 15.623 -1.345 1.00 86.75 130 PHE A C 1
ATOM 1007 O O . PHE A 1 130 ? 23.257 16.631 -0.719 1.00 86.75 130 PHE A O 1
ATOM 1014 N N . SER A 1 131 ? 24.421 15.677 -2.385 1.00 88.50 131 SER A N 1
ATOM 1015 C CA . SER A 1 131 ? 24.949 16.944 -2.919 1.00 88.50 131 SER A CA 1
ATOM 1016 C C . SER A 1 131 ? 23.914 17.689 -3.767 1.00 88.50 131 SER A C 1
ATOM 1018 O O . SER A 1 131 ? 23.764 18.899 -3.629 1.00 88.50 131 SER A O 1
ATOM 1020 N N . ASP A 1 132 ? 23.143 16.966 -4.582 1.00 87.88 132 ASP A N 1
ATOM 1021 C CA . ASP A 1 132 ? 22.121 17.521 -5.480 1.00 87.88 132 ASP A CA 1
ATOM 1022 C C . ASP A 1 132 ? 20.722 17.612 -4.825 1.00 87.88 132 ASP A C 1
ATOM 1024 O O . ASP A 1 132 ? 19.706 17.856 -5.484 1.00 87.88 132 ASP A O 1
ATOM 1028 N N . PHE A 1 133 ? 20.645 17.438 -3.499 1.00 86.62 133 PHE A N 1
ATOM 1029 C CA . PHE A 1 133 ? 19.387 17.370 -2.750 1.00 86.62 133 PHE A CA 1
ATOM 1030 C C . PHE A 1 133 ? 18.514 18.619 -2.938 1.00 86.62 133 PHE A C 1
ATOM 1032 O O . PHE A 1 133 ? 17.341 18.525 -3.310 1.00 86.62 133 PHE A O 1
ATOM 1039 N N . TYR A 1 134 ? 19.098 19.800 -2.719 1.00 82.38 134 TYR A N 1
ATOM 1040 C CA . TYR A 1 134 ? 18.396 21.087 -2.778 1.00 82.38 134 TYR A CA 1
ATOM 1041 C C . TYR A 1 134 ? 18.061 21.542 -4.205 1.00 82.38 134 TYR A C 1
ATOM 1043 O O . TYR A 1 134 ? 17.194 22.395 -4.385 1.00 82.38 134 TYR A O 1
ATOM 1051 N N . THR A 1 135 ? 18.699 20.966 -5.226 1.00 80.06 135 THR A N 1
ATOM 1052 C CA . THR A 1 135 ? 18.445 21.291 -6.636 1.00 80.06 135 THR A CA 1
ATOM 1053 C C . THR A 1 135 ? 17.419 20.344 -7.263 1.00 80.06 135 THR A C 1
ATOM 1055 O O . THR A 1 135 ? 16.493 20.811 -7.930 1.00 80.06 135 THR A O 1
ATOM 1058 N N . HIS A 1 136 ? 17.513 19.036 -6.996 1.00 78.69 136 HIS A N 1
ATOM 1059 C CA . HIS A 1 136 ? 16.727 18.014 -7.701 1.00 78.69 136 HIS A CA 1
ATOM 1060 C C . HIS A 1 136 ? 15.773 17.203 -6.809 1.00 78.69 136 HIS A C 1
ATOM 1062 O O . HIS A 1 136 ? 14.665 16.880 -7.246 1.00 78.69 136 HIS A O 1
ATOM 1068 N N . HIS A 1 137 ? 16.156 16.879 -5.569 1.00 85.25 137 HIS A N 1
ATOM 1069 C CA . HIS A 1 137 ? 15.505 15.799 -4.809 1.00 85.25 137 HIS A CA 1
ATOM 1070 C C . HIS A 1 137 ? 14.535 16.264 -3.711 1.00 85.25 137 HIS A C 1
ATOM 1072 O O . HIS A 1 137 ? 13.593 15.540 -3.393 1.00 85.25 137 HIS A O 1
ATOM 1078 N N . TRP A 1 138 ? 14.667 17.484 -3.178 1.00 88.06 138 TRP A N 1
ATOM 1079 C CA . TRP A 1 138 ? 13.780 18.001 -2.120 1.00 88.06 138 TRP A CA 1
ATOM 1080 C C . TRP A 1 138 ? 12.288 17.948 -2.488 1.00 88.06 138 TRP A C 1
ATOM 1082 O O . TRP A 1 138 ? 11.447 17.705 -1.624 1.00 88.06 138 TRP A O 1
ATOM 1092 N N . LYS A 1 139 ? 11.953 18.119 -3.778 1.00 89.06 139 LYS A N 1
ATOM 1093 C CA . LYS A 1 139 ? 10.574 18.063 -4.293 1.00 89.06 139 LYS A CA 1
ATOM 1094 C C . LYS A 1 139 ? 9.907 16.715 -4.019 1.00 89.06 139 LYS A C 1
ATOM 1096 O O . LYS A 1 139 ? 8.725 16.689 -3.699 1.00 89.06 139 LYS A O 1
ATOM 1101 N N . PHE A 1 140 ? 10.661 15.617 -4.097 1.00 88.81 140 PHE A N 1
ATOM 1102 C CA . PHE A 1 140 ? 10.162 14.285 -3.759 1.00 88.81 140 PHE A CA 1
ATOM 1103 C C . PHE A 1 140 ? 9.729 14.236 -2.287 1.00 88.81 140 PHE A C 1
ATOM 1105 O O . PHE A 1 140 ? 8.588 13.890 -1.998 1.00 88.81 140 PHE A O 1
ATOM 1112 N N . PHE A 1 141 ? 10.592 14.660 -1.358 1.00 89.50 141 PHE A N 1
ATOM 1113 C CA . PHE A 1 141 ? 10.277 14.654 0.076 1.00 89.50 141 PHE A CA 1
ATOM 1114 C C . PHE A 1 141 ? 9.187 15.658 0.463 1.00 89.50 141 PHE A C 1
ATOM 1116 O O . PHE A 1 141 ? 8.386 15.361 1.343 1.00 89.50 141 PHE A O 1
ATOM 1123 N N . ALA A 1 142 ? 9.094 16.804 -0.219 1.00 90.75 142 ALA A N 1
ATOM 1124 C CA . ALA A 1 142 ? 7.985 17.742 -0.046 1.00 90.75 142 ALA A CA 1
ATOM 1125 C C . ALA A 1 142 ? 6.635 17.110 -0.434 1.00 90.75 142 ALA A C 1
ATOM 1127 O O . ALA A 1 142 ? 5.644 17.303 0.267 1.00 90.75 142 ALA A O 1
ATOM 1128 N N . VAL A 1 143 ? 6.606 16.297 -1.498 1.00 90.06 143 VAL A N 1
ATOM 1129 C CA . VAL A 1 143 ? 5.426 15.501 -1.871 1.00 90.06 143 VAL A CA 1
ATOM 1130 C C . VAL A 1 143 ? 5.145 14.416 -0.829 1.00 90.06 143 VAL A C 1
ATOM 1132 O O . VAL A 1 143 ? 4.008 14.316 -0.388 1.00 90.06 143 VAL A O 1
ATOM 1135 N N . GLN A 1 144 ? 6.154 13.678 -0.343 1.00 90.50 144 GLN A N 1
ATOM 1136 C CA . GLN A 1 144 ? 5.953 12.683 0.729 1.00 90.50 144 GLN A CA 1
ATOM 1137 C C . GLN A 1 144 ? 5.392 13.309 2.021 1.00 90.50 144 GLN A C 1
ATOM 1139 O O . GLN A 1 144 ? 4.509 12.740 2.662 1.00 90.50 144 GLN A O 1
ATOM 1144 N N . ALA A 1 145 ? 5.872 14.499 2.396 1.00 91.38 145 ALA A N 1
ATOM 1145 C CA . ALA A 1 145 ? 5.358 15.246 3.540 1.00 91.38 145 ALA A CA 1
ATOM 1146 C C . ALA A 1 145 ? 3.905 15.702 3.317 1.00 91.38 145 ALA A C 1
ATOM 1148 O O . ALA A 1 145 ? 3.089 15.610 4.234 1.00 91.38 145 ALA A O 1
ATOM 1149 N N . LEU A 1 146 ? 3.559 16.133 2.099 1.00 91.62 146 LEU A N 1
ATOM 1150 C CA . LEU A 1 146 ? 2.186 16.477 1.729 1.00 91.62 146 LEU A CA 1
ATOM 1151 C C . LEU A 1 146 ? 1.259 15.249 1.747 1.00 91.62 146 LEU A C 1
ATOM 1153 O O . LEU A 1 146 ? 0.169 15.345 2.305 1.00 91.62 146 LEU A O 1
ATOM 1157 N N . GLU A 1 147 ? 1.687 14.097 1.216 1.00 90.75 147 GLU A N 1
ATOM 1158 C CA . GLU A 1 147 ? 0.939 12.831 1.303 1.00 90.75 147 GLU A CA 1
ATOM 1159 C C . GLU A 1 147 ? 0.663 12.458 2.771 1.00 90.75 147 GLU A C 1
ATOM 1161 O O . GLU A 1 147 ? -0.478 12.168 3.133 1.00 90.75 147 GLU A O 1
ATOM 1166 N N . ALA A 1 148 ? 1.675 12.539 3.643 1.00 91.19 148 ALA A N 1
ATOM 1167 C CA . ALA A 1 148 ? 1.527 12.253 5.070 1.00 91.19 148 ALA A CA 1
ATOM 1168 C C . ALA A 1 148 ? 0.578 13.237 5.784 1.00 91.19 148 ALA A C 1
ATOM 1170 O O . ALA A 1 148 ? -0.261 12.809 6.578 1.00 91.19 148 ALA A O 1
ATOM 1171 N N . VAL A 1 149 ? 0.654 14.540 5.482 1.00 92.19 149 VAL A N 1
ATOM 1172 C CA . VAL A 1 149 ? -0.274 15.553 6.022 1.00 92.19 149 VAL A CA 1
ATOM 1173 C C . VAL A 1 149 ? -1.705 15.294 5.547 1.00 92.19 149 VAL A C 1
ATOM 1175 O O . VAL A 1 149 ? -2.617 15.284 6.371 1.00 92.19 149 VAL A O 1
ATOM 1178 N N . VAL A 1 150 ? -1.913 15.012 4.257 1.00 92.19 150 VAL A N 1
ATOM 1179 C CA . VAL A 1 150 ? -3.232 14.663 3.700 1.00 92.19 150 VAL A CA 1
A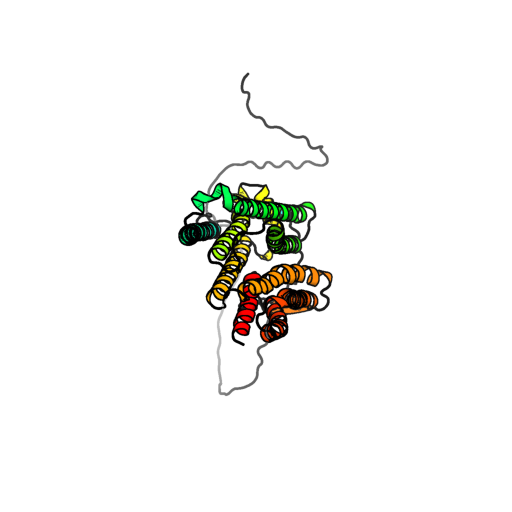TOM 1180 C C . VAL A 1 150 ? -3.805 13.422 4.391 1.00 92.19 150 VAL A C 1
ATOM 1182 O O . VAL A 1 150 ? -4.962 13.440 4.810 1.00 92.19 150 VAL A O 1
ATOM 1185 N N . MET A 1 151 ? -2.998 12.379 4.601 1.00 91.31 151 MET A N 1
ATOM 1186 C CA . MET A 1 151 ? -3.436 11.166 5.299 1.00 91.31 151 MET A CA 1
ATOM 1187 C C . MET A 1 151 ? -3.772 11.400 6.778 1.00 91.31 151 MET A C 1
ATOM 1189 O O . MET A 1 151 ? -4.760 10.847 7.267 1.00 91.31 151 MET A O 1
ATOM 1193 N N . LEU A 1 152 ? -3.020 12.253 7.483 1.00 92.31 152 LEU A N 1
ATOM 1194 C CA . LEU A 1 152 ? -3.342 12.660 8.856 1.00 92.31 152 LEU A CA 1
ATOM 1195 C C . LEU A 1 152 ? -4.621 13.512 8.919 1.00 92.31 152 LEU A C 1
ATOM 1197 O O . LEU A 1 152 ? -5.442 13.304 9.810 1.00 92.31 152 LEU A O 1
ATOM 1201 N N . CYS A 1 153 ? -4.845 14.417 7.962 1.00 92.69 153 CYS A N 1
ATOM 1202 C CA . CYS A 1 153 ? -6.092 15.179 7.856 1.00 92.69 153 CYS A CA 1
ATOM 1203 C C . CYS A 1 153 ? -7.300 14.268 7.588 1.00 92.69 153 CYS A C 1
ATOM 1205 O O . CYS A 1 153 ? -8.321 14.399 8.259 1.00 92.69 153 CYS A O 1
ATOM 1207 N N . ILE A 1 154 ? -7.181 13.305 6.668 1.00 92.56 154 ILE A N 1
ATOM 1208 C CA . ILE A 1 154 ? -8.250 12.342 6.357 1.00 92.56 154 ILE A CA 1
ATOM 1209 C C . ILE A 1 154 ? -8.549 11.447 7.566 1.00 92.56 154 ILE A C 1
ATOM 1211 O O . ILE A 1 154 ? -9.717 11.250 7.904 1.00 92.56 154 ILE A O 1
ATOM 1215 N N . GLY A 1 155 ? -7.520 10.969 8.272 1.00 92.12 155 GLY A N 1
ATOM 1216 C CA . GLY A 1 155 ? -7.696 10.220 9.517 1.00 92.12 155 GLY A CA 1
ATOM 1217 C C . GLY A 1 155 ? -8.326 11.051 10.640 1.00 92.12 155 GLY A C 1
ATOM 1218 O O . GLY A 1 155 ? -9.170 10.544 11.374 1.00 92.12 155 GLY A O 1
ATOM 1219 N N . ALA A 1 156 ? -8.014 12.348 10.733 1.00 91.69 156 ALA A N 1
ATOM 1220 C CA . ALA A 1 156 ? -8.670 13.258 11.672 1.00 91.69 156 ALA A CA 1
ATOM 1221 C C . ALA A 1 156 ? -10.149 13.486 11.313 1.00 91.69 156 ALA A C 1
ATOM 1223 O O . ALA A 1 156 ? -11.001 13.464 12.198 1.00 91.69 156 ALA A O 1
ATOM 1224 N N . CYS A 1 157 ? -10.491 13.629 10.028 1.00 92.00 157 CYS A N 1
ATOM 1225 C CA . CYS A 1 157 ? -11.887 13.645 9.581 1.00 92.00 157 CYS A CA 1
ATOM 1226 C C . CYS A 1 157 ? -12.606 12.322 9.908 1.00 92.00 157 CYS A C 1
ATOM 1228 O O . CYS A 1 157 ? -13.754 12.347 10.347 1.00 92.00 157 CYS A O 1
ATOM 1230 N N . GLY A 1 158 ? -11.925 11.179 9.772 1.00 90.31 158 GLY A N 1
ATOM 1231 C CA . GLY A 1 158 ? -12.417 9.876 10.227 1.00 90.31 158 GLY A CA 1
ATOM 1232 C C . GLY A 1 158 ? -12.707 9.850 11.732 1.00 90.31 158 GLY A C 1
ATOM 1233 O O . GLY A 1 158 ? -13.813 9.497 12.135 1.00 90.31 158 GLY A O 1
ATOM 1234 N N . GLY A 1 159 ? -11.760 10.305 12.556 1.00 88.56 159 GLY A N 1
ATOM 1235 C CA . GLY A 1 159 ? -11.927 10.442 14.007 1.00 88.56 159 GLY A CA 1
ATOM 1236 C C . GLY A 1 159 ? -13.088 11.361 14.400 1.00 88.56 159 GLY A C 1
ATOM 1237 O O . GLY A 1 159 ? -13.886 11.008 15.265 1.00 88.56 159 GLY A O 1
ATOM 1238 N N . TYR A 1 160 ? -13.251 12.499 13.715 1.00 88.88 160 TYR A N 1
ATOM 1239 C CA . TYR A 1 160 ? -14.376 13.421 13.917 1.00 88.88 160 TYR A CA 1
ATOM 1240 C C . TYR A 1 160 ? -15.729 12.770 13.598 1.00 88.88 160 TYR A C 1
ATOM 1242 O O . TYR A 1 160 ? -16.673 12.884 14.381 1.00 88.88 160 TYR A O 1
ATOM 1250 N N . LEU A 1 161 ? -15.823 12.045 12.480 1.00 89.06 161 LEU A N 1
ATOM 1251 C CA . LEU A 1 161 ? -17.036 11.321 12.096 1.00 89.06 161 LEU A CA 1
ATOM 1252 C C . LEU A 1 161 ? -17.369 10.190 13.084 1.00 89.06 161 LEU A C 1
ATOM 1254 O O . LEU A 1 161 ? -18.541 10.014 13.425 1.00 89.06 161 LEU A O 1
ATOM 1258 N N . ALA A 1 162 ? -16.362 9.466 13.579 1.00 86.38 162 ALA A N 1
ATOM 1259 C CA . ALA A 1 162 ? -16.534 8.409 14.574 1.00 86.38 162 ALA A CA 1
ATOM 1260 C C . ALA A 1 162 ? -16.975 8.953 15.949 1.00 86.38 162 ALA A C 1
ATOM 1262 O O . ALA A 1 162 ? -17.916 8.422 16.538 1.00 86.38 162 ALA A O 1
ATOM 1263 N N . LEU A 1 163 ? -16.348 10.034 16.435 1.00 83.94 163 LEU A N 1
ATOM 1264 C CA . LEU A 1 163 ? -16.658 10.672 17.725 1.00 83.94 163 LEU A CA 1
ATOM 1265 C C . LEU A 1 163 ? -17.972 11.447 17.715 1.00 83.94 163 LEU A C 1
ATOM 1267 O O . LEU A 1 163 ? -18.878 11.175 18.497 1.00 83.94 163 LEU A O 1
ATOM 1271 N N . VAL A 1 164 ? -18.049 12.466 16.860 1.00 85.50 164 VAL A N 1
ATOM 1272 C CA . VAL A 1 164 ? -19.066 13.519 16.959 1.00 85.50 164 VAL A CA 1
ATOM 1273 C C . VAL A 1 164 ? -20.343 13.079 16.255 1.00 85.50 164 VAL A C 1
ATOM 1275 O O . VAL A 1 164 ? -21.435 13.189 16.807 1.00 85.50 164 VAL A O 1
ATOM 1278 N N . HIS A 1 165 ? -20.210 12.487 15.067 1.00 84.25 165 HIS A N 1
ATOM 1279 C CA . HIS A 1 165 ? -21.347 12.009 14.278 1.00 84.25 165 HIS A CA 1
ATOM 1280 C C . HIS A 1 165 ? -21.697 10.531 14.510 1.00 84.25 165 HIS A C 1
ATOM 1282 O O . HIS A 1 165 ? -22.648 10.038 13.903 1.00 84.25 165 HIS A O 1
ATOM 1288 N N . ASN A 1 166 ? -20.988 9.828 15.406 1.00 83.00 166 ASN A N 1
ATOM 1289 C CA . ASN A 1 166 ? -21.249 8.424 15.755 1.00 83.00 166 ASN A CA 1
ATOM 1290 C C . ASN A 1 166 ? -21.268 7.474 14.530 1.00 83.00 166 ASN A C 1
ATOM 1292 O O . ASN A 1 166 ? -21.996 6.474 14.502 1.00 83.00 166 ASN A O 1
ATOM 1296 N N . VAL A 1 167 ? -20.477 7.788 13.498 1.00 84.38 167 VAL A N 1
ATOM 1297 C CA . VAL A 1 167 ? -20.310 6.946 12.306 1.00 84.38 167 VAL A CA 1
ATOM 1298 C C . VAL A 1 167 ? -19.547 5.675 12.689 1.00 84.38 167 VAL A C 1
ATOM 1300 O O . VAL A 1 167 ? -18.578 5.725 13.443 1.00 84.38 167 VAL A O 1
ATOM 1303 N N . ARG A 1 168 ? -19.970 4.511 12.174 1.00 83.00 168 ARG A N 1
ATOM 1304 C CA . ARG A 1 168 ? -19.303 3.229 12.472 1.00 83.00 168 ARG A CA 1
ATOM 1305 C C . ARG A 1 168 ? -17.860 3.245 11.959 1.00 83.00 168 ARG A C 1
ATOM 1307 O O . ARG A 1 168 ? -17.645 3.532 10.780 1.00 83.00 168 ARG A O 1
ATOM 1314 N N . VAL A 1 169 ? -16.912 2.836 12.805 1.00 83.12 169 VAL A N 1
ATOM 1315 C CA . VAL A 1 169 ? -15.464 2.870 12.514 1.00 83.12 169 VAL A CA 1
ATOM 1316 C C . VAL A 1 169 ? -15.095 2.081 11.250 1.00 83.12 169 VAL A C 1
ATOM 1318 O O . VAL A 1 169 ? -14.204 2.476 10.507 1.00 83.12 169 VAL A O 1
ATOM 1321 N N . ASN A 1 170 ? -15.832 1.017 10.917 1.00 82.81 170 ASN A N 1
ATOM 1322 C CA . ASN A 1 170 ? -15.668 0.273 9.663 1.00 82.81 170 ASN A CA 1
ATOM 1323 C C . ASN A 1 170 ? -15.722 1.176 8.415 1.00 82.81 170 ASN A C 1
ATOM 1325 O O . ASN A 1 170 ? -14.899 1.023 7.512 1.00 82.81 170 ASN A O 1
ATOM 1329 N N . TYR A 1 171 ? -16.638 2.154 8.376 1.00 83.38 171 TYR A N 1
ATOM 1330 C CA . TYR A 1 171 ? -16.729 3.097 7.260 1.00 83.38 171 TYR A CA 1
ATOM 1331 C C . TYR A 1 171 ? -15.562 4.087 7.255 1.00 83.38 171 TYR A C 1
ATOM 1333 O O . TYR A 1 171 ? -14.974 4.309 6.200 1.00 83.38 171 TYR A O 1
ATOM 1341 N N . THR A 1 172 ? -15.184 4.655 8.406 1.00 88.50 172 THR A N 1
ATOM 1342 C CA . THR A 1 172 ? -14.064 5.611 8.480 1.00 88.50 172 THR A CA 1
ATOM 1343 C C . THR A 1 172 ? -12.733 4.935 8.142 1.00 88.50 172 THR A C 1
ATOM 1345 O O . THR A 1 172 ? -11.961 5.484 7.356 1.00 88.50 172 THR A O 1
ATOM 1348 N N . ARG A 1 173 ? -12.515 3.692 8.602 1.00 87.81 173 ARG A N 1
ATOM 1349 C CA . ARG A 1 173 ? -11.346 2.871 8.248 1.00 87.81 173 ARG A CA 1
ATOM 1350 C C . ARG A 1 173 ? -11.304 2.548 6.753 1.00 87.81 173 ARG A C 1
ATOM 1352 O O . ARG A 1 173 ? -10.244 2.676 6.149 1.00 87.81 173 ARG A O 1
ATOM 1359 N N . LYS A 1 174 ? -12.423 2.146 6.132 1.00 88.12 174 LYS A N 1
ATOM 1360 C CA . LYS A 1 174 ? -12.466 1.838 4.685 1.00 88.12 174 LYS A CA 1
ATOM 1361 C C . LYS A 1 174 ? -12.328 3.091 3.808 1.00 88.12 174 LYS A C 1
ATOM 1363 O O . LYS A 1 174 ? -11.660 3.017 2.780 1.00 88.12 174 LYS A O 1
ATOM 1368 N N . VAL A 1 175 ? -12.837 4.249 4.242 1.00 87.94 175 VAL A N 1
ATOM 1369 C CA . VAL A 1 175 ? -12.545 5.547 3.602 1.00 87.94 175 VAL A CA 1
ATOM 1370 C C . VAL A 1 175 ? -11.052 5.873 3.694 1.00 87.94 175 VAL A C 1
ATOM 1372 O O . VAL A 1 175 ? -10.436 6.157 2.671 1.00 87.94 175 VAL A O 1
ATOM 1375 N N . GLN A 1 176 ? -10.435 5.769 4.877 1.00 89.56 176 GLN A N 1
ATOM 1376 C CA . GLN A 1 176 ? -9.003 6.047 5.028 1.00 89.56 176 GLN A CA 1
ATOM 1377 C C . GLN A 1 176 ? -8.123 5.045 4.258 1.00 89.56 176 GLN A C 1
ATOM 1379 O O . GLN A 1 176 ? -7.119 5.453 3.682 1.00 89.56 176 GLN A O 1
ATOM 1384 N N . HIS A 1 177 ? -8.517 3.769 4.170 1.00 89.12 177 HIS A N 1
ATOM 1385 C CA . HIS A 1 177 ? -7.884 2.757 3.308 1.00 89.12 177 HIS A CA 1
ATOM 1386 C C . HIS A 1 177 ? -7.930 3.170 1.835 1.00 89.12 177 HIS A C 1
ATOM 1388 O O . HIS A 1 177 ? -6.885 3.284 1.203 1.00 89.12 177 HIS A O 1
ATOM 1394 N N . PHE A 1 178 ? -9.116 3.476 1.301 1.00 87.38 178 PHE A N 1
ATOM 1395 C CA . PHE A 1 178 ? -9.280 3.949 -0.077 1.00 87.38 178 PHE A CA 1
ATOM 1396 C C . PHE A 1 178 ? -8.424 5.198 -0.356 1.00 87.38 178 PHE A C 1
ATOM 1398 O O . PHE A 1 178 ? -7.698 5.259 -1.351 1.00 87.38 178 PHE A O 1
ATOM 1405 N N . CYS A 1 179 ? -8.424 6.165 0.566 1.00 88.38 179 CYS A N 1
ATOM 1406 C CA . CYS A 1 179 ? -7.589 7.360 0.480 1.00 88.38 179 CYS A CA 1
ATOM 1407 C C . CYS A 1 179 ? -6.079 7.068 0.547 1.00 88.38 179 CYS A C 1
ATOM 1409 O O . CYS A 1 179 ? -5.322 7.753 -0.139 1.00 88.38 179 CYS A O 1
ATOM 1411 N N . ALA A 1 180 ? -5.632 6.055 1.297 1.00 87.00 180 ALA A N 1
ATOM 1412 C CA . ALA A 1 180 ? -4.222 5.658 1.371 1.00 87.00 180 ALA A CA 1
ATOM 1413 C C . ALA A 1 180 ? -3.681 5.141 0.028 1.00 87.00 180 ALA A C 1
ATOM 1415 O O . ALA A 1 180 ? -2.508 5.342 -0.276 1.00 87.00 180 ALA A O 1
ATOM 1416 N N . TYR A 1 181 ? -4.533 4.527 -0.800 1.00 86.38 181 TYR A N 1
ATOM 1417 C CA . TYR A 1 181 ? -4.170 4.127 -2.163 1.00 86.38 181 TYR A CA 1
ATOM 1418 C C . TYR A 1 181 ? -4.385 5.248 -3.189 1.00 86.38 181 TYR A C 1
ATOM 1420 O O . TYR A 1 181 ? -3.592 5.377 -4.119 1.00 86.38 181 TYR A O 1
ATOM 1428 N N . LEU A 1 182 ? -5.413 6.089 -3.026 1.00 85.88 182 LEU A N 1
ATOM 1429 C CA . LEU A 1 182 ? -5.702 7.183 -3.960 1.00 85.88 182 LEU A CA 1
ATOM 1430 C C . LEU A 1 182 ? -4.709 8.356 -3.850 1.00 85.88 182 LEU A C 1
ATOM 1432 O O . LEU A 1 182 ? -4.304 8.906 -4.871 1.00 85.88 182 LEU A O 1
ATOM 1436 N N . THR A 1 183 ? -4.290 8.726 -2.638 1.00 86.75 183 THR A N 1
ATOM 1437 C CA . THR A 1 183 ? -3.378 9.858 -2.379 1.00 86.75 183 THR A CA 1
ATOM 1438 C C . THR A 1 183 ? -2.068 9.778 -3.185 1.00 86.75 183 THR A C 1
ATOM 1440 O O . THR A 1 183 ? -1.806 10.718 -3.940 1.00 86.75 183 THR A O 1
ATOM 1443 N N . PRO A 1 184 ? -1.282 8.679 -3.149 1.00 82.75 184 PRO A N 1
ATOM 1444 C CA . PRO A 1 184 ? -0.065 8.572 -3.957 1.00 82.75 184 PRO A CA 1
ATOM 1445 C C . PRO A 1 184 ? -0.344 8.521 -5.469 1.00 82.75 184 PRO A C 1
ATOM 1447 O O . PRO A 1 184 ? 0.483 8.974 -6.261 1.00 82.75 184 PRO A O 1
ATOM 1450 N N . LEU A 1 185 ? -1.504 8.016 -5.912 1.00 81.31 185 LEU A N 1
ATOM 1451 C CA . LEU A 1 185 ? -1.883 8.048 -7.333 1.00 81.31 185 LEU A CA 1
ATOM 1452 C C . LEU A 1 185 ? -2.130 9.487 -7.809 1.00 81.31 185 LEU A C 1
ATOM 1454 O O . LEU A 1 185 ? -1.626 9.871 -8.863 1.00 81.31 185 LEU A O 1
ATOM 1458 N N . LEU A 1 186 ? -2.832 10.297 -7.009 1.00 83.06 186 LEU A N 1
ATOM 1459 C CA . LEU A 1 186 ? -3.034 11.723 -7.280 1.00 83.06 186 LEU A CA 1
ATOM 1460 C C . LEU A 1 186 ? -1.719 12.511 -7.201 1.00 83.06 186 LEU A C 1
ATOM 1462 O O . LEU A 1 186 ? -1.469 13.362 -8.051 1.00 83.06 186 LEU A O 1
ATOM 1466 N N . ALA A 1 187 ? -0.838 12.198 -6.247 1.00 82.88 187 ALA A N 1
ATOM 1467 C CA . ALA A 1 187 ? 0.471 12.840 -6.128 1.00 82.88 187 ALA A CA 1
ATOM 1468 C C . ALA A 1 187 ? 1.331 12.671 -7.396 1.00 82.88 187 ALA A C 1
ATOM 1470 O O . ALA A 1 187 ? 1.988 13.620 -7.823 1.00 82.88 187 ALA A O 1
ATOM 1471 N N . ASN A 1 188 ? 1.256 11.514 -8.066 1.00 77.00 188 ASN A N 1
ATOM 1472 C CA . ASN A 1 188 ? 1.942 11.266 -9.344 1.00 77.00 188 ASN A CA 1
ATOM 1473 C C . ASN A 1 188 ? 1.369 12.075 -10.533 1.00 77.00 188 ASN A C 1
ATOM 1475 O O . ASN A 1 188 ? 2.004 12.110 -11.584 1.00 77.00 188 ASN A O 1
ATOM 1479 N N . LEU A 1 189 ? 0.213 12.743 -10.392 1.00 78.19 189 LEU A N 1
ATOM 1480 C CA . LEU A 1 189 ? -0.301 13.697 -11.390 1.00 78.19 189 LEU A CA 1
ATOM 1481 C C . LEU A 1 189 ? 0.349 15.083 -11.253 1.00 78.19 189 LEU A C 1
ATOM 1483 O O . LEU A 1 189 ? 0.545 15.776 -12.249 1.00 78.19 189 LEU A O 1
ATOM 1487 N N . PHE A 1 190 ? 0.690 15.485 -10.025 1.00 75.00 190 PHE A N 1
ATOM 1488 C CA . PHE A 1 190 ? 1.314 16.781 -9.726 1.00 75.00 190 PHE A CA 1
ATOM 1489 C C . PHE A 1 190 ? 2.848 16.710 -9.714 1.00 75.00 190 PHE A C 1
ATOM 1491 O O . PHE A 1 190 ? 3.520 17.693 -10.026 1.00 75.00 190 PHE A O 1
ATOM 1498 N N . TYR A 1 191 ? 3.411 15.545 -9.387 1.00 81.81 191 TYR A N 1
ATOM 1499 C CA . TYR A 1 191 ? 4.846 15.283 -9.378 1.00 81.81 191 TYR A CA 1
ATOM 1500 C C . TYR A 1 191 ? 5.230 14.273 -10.463 1.00 81.81 191 TYR A C 1
ATOM 1502 O O . TYR A 1 191 ? 5.226 13.058 -10.255 1.00 81.81 191 TYR A O 1
ATOM 1510 N N . ASN A 1 192 ? 5.634 14.799 -11.622 1.00 76.19 192 ASN A N 1
ATOM 1511 C CA . ASN A 1 192 ? 6.361 14.021 -12.619 1.00 76.19 192 ASN A CA 1
ATOM 1512 C C . ASN A 1 192 ? 7.752 13.676 -12.070 1.00 76.19 192 ASN A C 1
ATOM 1514 O O . ASN A 1 192 ? 8.681 14.483 -12.129 1.00 76.19 192 ASN A O 1
ATOM 1518 N N . SER A 1 193 ? 7.868 12.472 -11.512 1.00 75.50 193 SER A N 1
ATOM 1519 C CA . SER A 1 193 ? 9.128 11.906 -11.033 1.00 75.50 193 SER A CA 1
ATOM 1520 C C . SER A 1 193 ? 10.188 11.901 -12.149 1.00 75.50 193 SER A C 1
ATOM 1522 O O . SER A 1 193 ? 9.901 11.384 -13.231 1.00 75.50 193 SER A O 1
ATOM 1524 N N . PRO A 1 194 ? 11.408 12.431 -11.916 1.00 78.12 194 PRO A N 1
ATOM 1525 C CA . PRO A 1 194 ? 12.475 12.439 -12.921 1.00 78.12 194 PRO A CA 1
ATOM 1526 C C . PRO A 1 194 ? 13.067 11.040 -13.155 1.00 78.12 194 PRO A C 1
ATOM 1528 O O . PRO A 1 194 ? 13.721 10.803 -14.168 1.00 78.12 194 PRO A O 1
ATOM 1531 N N . TYR A 1 195 ? 12.835 10.108 -12.227 1.00 82.62 195 TYR A N 1
ATOM 1532 C CA . TYR A 1 195 ? 13.386 8.760 -12.257 1.00 82.62 195 TYR A CA 1
ATOM 1533 C C . TYR A 1 195 ? 12.649 7.877 -13.262 1.00 82.62 195 TYR A C 1
ATOM 1535 O O . TYR A 1 195 ? 11.432 7.670 -13.168 1.00 82.62 195 TYR A O 1
ATOM 1543 N N . ARG A 1 196 ? 13.401 7.311 -14.211 1.00 81.62 196 ARG A N 1
ATOM 1544 C CA . ARG A 1 196 ? 12.877 6.386 -15.223 1.00 81.62 196 ARG A CA 1
ATOM 1545 C C . ARG A 1 196 ? 12.239 5.173 -14.537 1.00 81.62 196 ARG A C 1
ATOM 1547 O O . ARG A 1 196 ? 12.896 4.467 -13.783 1.00 81.62 196 ARG A O 1
ATOM 1554 N N . ARG A 1 197 ? 10.962 4.899 -14.822 1.00 78.81 197 ARG A N 1
ATOM 1555 C CA . ARG A 1 197 ? 10.254 3.728 -14.269 1.00 78.81 197 ARG A CA 1
ATOM 1556 C C . ARG A 1 197 ? 11.003 2.442 -14.640 1.00 78.81 197 ARG A C 1
ATOM 1558 O O . ARG A 1 197 ? 11.364 2.278 -15.805 1.00 78.81 197 ARG A O 1
ATOM 1565 N N . GLY A 1 198 ? 11.230 1.562 -13.665 1.00 76.94 198 GLY A N 1
ATOM 1566 C CA . GLY A 1 198 ? 12.080 0.381 -13.849 1.00 76.94 198 GLY A CA 1
ATOM 1567 C C . GLY A 1 198 ? 13.585 0.687 -13.919 1.00 76.94 198 GLY A C 1
ATOM 1568 O O . GLY A 1 198 ? 14.312 -0.054 -14.572 1.00 76.94 198 GLY A O 1
ATOM 1569 N N . SER A 1 199 ? 14.058 1.774 -13.297 1.00 84.81 199 SER A N 1
ATOM 1570 C CA . SER A 1 199 ? 15.469 1.937 -12.916 1.00 84.81 199 SER A CA 1
ATOM 1571 C C . SER A 1 199 ? 15.683 1.626 -11.433 1.00 84.81 199 SER A C 1
ATOM 1573 O O . SER A 1 199 ? 14.760 1.730 -10.619 1.00 84.81 199 SER A O 1
ATOM 1575 N N . ASP A 1 200 ? 16.926 1.313 -11.077 1.00 87.69 200 ASP A N 1
ATOM 1576 C CA . ASP A 1 200 ? 17.406 1.159 -9.702 1.00 87.69 200 ASP A CA 1
ATOM 1577 C C . ASP A 1 200 ? 17.019 2.375 -8.837 1.00 87.69 200 ASP A C 1
ATOM 1579 O O . ASP A 1 200 ? 16.500 2.233 -7.730 1.00 87.69 200 ASP A O 1
ATOM 1583 N N . GLU A 1 201 ?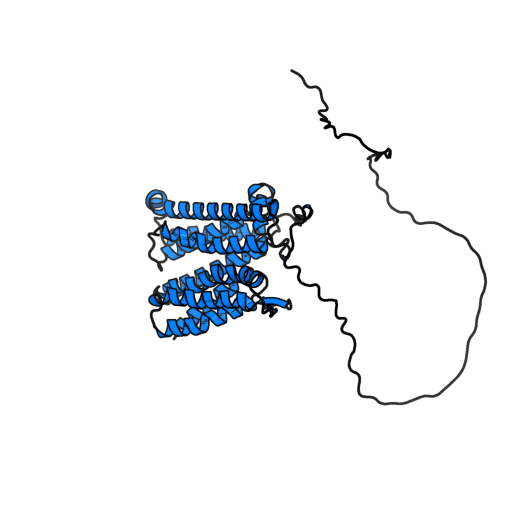 17.199 3.586 -9.375 1.00 88.94 201 GLU A N 1
ATOM 1584 C CA . GLU A 1 201 ? 16.847 4.849 -8.716 1.00 88.94 201 GLU A CA 1
ATOM 1585 C C . GLU A 1 201 ? 15.347 4.918 -8.399 1.00 88.94 201 GLU A C 1
ATOM 1587 O O . GLU A 1 201 ? 14.950 5.313 -7.303 1.00 88.94 201 GLU A O 1
ATOM 1592 N N . TRP A 1 202 ? 14.502 4.501 -9.349 1.00 87.00 202 TRP A N 1
ATOM 1593 C CA . TRP A 1 202 ? 13.050 4.474 -9.189 1.00 87.00 202 TRP A CA 1
ATOM 1594 C C . TRP A 1 202 ? 12.613 3.452 -8.132 1.00 87.00 202 TRP A C 1
ATOM 1596 O O . TRP A 1 202 ? 11.704 3.748 -7.354 1.00 87.00 202 TRP A O 1
ATOM 1606 N N . LEU A 1 203 ? 13.281 2.295 -8.040 1.00 89.50 203 LEU A N 1
ATOM 1607 C CA . LEU A 1 203 ? 13.045 1.307 -6.980 1.00 89.50 203 LEU A CA 1
ATOM 1608 C C . LEU A 1 203 ? 13.443 1.849 -5.596 1.00 89.50 203 LEU A C 1
ATOM 1610 O O . LEU A 1 203 ? 12.655 1.750 -4.654 1.00 89.50 203 LEU A O 1
ATOM 1614 N N . VAL A 1 204 ? 14.610 2.491 -5.470 1.00 92.31 204 VAL A N 1
ATOM 1615 C CA . VAL A 1 204 ? 15.048 3.127 -4.211 1.00 92.31 204 VAL A CA 1
ATOM 1616 C C . VAL A 1 204 ? 14.087 4.250 -3.803 1.00 92.31 204 VAL A C 1
ATOM 1618 O O . VAL A 1 204 ? 13.661 4.318 -2.650 1.00 92.31 204 VAL A O 1
ATOM 1621 N N . MET A 1 205 ? 13.654 5.093 -4.742 1.00 91.25 205 MET A N 1
ATOM 1622 C CA . MET A 1 205 ? 12.663 6.144 -4.479 1.00 91.25 205 MET A CA 1
ATOM 1623 C C . MET A 1 205 ? 11.271 5.585 -4.150 1.00 91.25 205 MET A C 1
ATOM 1625 O O . MET A 1 205 ? 10.547 6.174 -3.346 1.00 91.25 205 MET A O 1
ATOM 1629 N N . LYS A 1 206 ? 10.889 4.417 -4.685 1.00 89.75 206 LYS A N 1
ATOM 1630 C CA . LYS A 1 206 ? 9.680 3.710 -4.238 1.00 89.75 206 LYS A CA 1
ATOM 1631 C C . LYS A 1 206 ? 9.815 3.168 -2.818 1.00 89.75 206 LYS A C 1
ATOM 1633 O O . LYS A 1 206 ? 8.888 3.341 -2.031 1.00 89.75 206 LYS A O 1
ATOM 1638 N N . SER A 1 207 ? 10.975 2.629 -2.451 1.00 93.44 207 SER A N 1
ATOM 1639 C CA . SER A 1 207 ? 11.275 2.218 -1.074 1.00 93.44 207 SER A CA 1
ATOM 1640 C C . SER A 1 207 ? 11.191 3.390 -0.078 1.00 93.44 207 SER A C 1
ATOM 1642 O O . SER A 1 207 ? 10.633 3.238 1.010 1.00 93.44 207 SER A O 1
ATOM 1644 N N . TRP A 1 208 ? 11.635 4.593 -0.467 1.00 93.25 208 TRP A N 1
ATOM 1645 C CA . TRP A 1 208 ? 11.421 5.816 0.322 1.00 93.25 208 TRP A CA 1
ATOM 1646 C C . TRP A 1 208 ? 9.947 6.234 0.429 1.00 93.25 208 TRP A C 1
ATOM 1648 O O . TRP A 1 208 ? 9.516 6.626 1.510 1.00 93.25 208 TRP A O 1
ATOM 1658 N N . ASN A 1 209 ? 9.165 6.159 -0.656 1.00 91.00 209 ASN A N 1
ATOM 1659 C CA . ASN A 1 209 ? 7.727 6.472 -0.639 1.00 91.00 209 ASN A CA 1
ATOM 1660 C C . ASN A 1 209 ? 6.983 5.543 0.335 1.00 91.00 209 ASN A C 1
ATOM 1662 O O . ASN A 1 209 ? 6.319 6.033 1.242 1.00 91.00 209 ASN A O 1
ATOM 1666 N N . TYR A 1 210 ? 7.194 4.226 0.241 1.00 91.50 210 TYR A N 1
ATOM 1667 C CA . TYR A 1 210 ? 6.583 3.252 1.153 1.00 91.50 210 TYR A CA 1
ATOM 1668 C C . TYR A 1 210 ? 7.017 3.434 2.618 1.00 91.50 210 TYR A C 1
ATOM 1670 O O . TYR A 1 210 ? 6.178 3.338 3.517 1.00 91.50 210 TYR A O 1
ATOM 1678 N N . TRP A 1 211 ? 8.288 3.768 2.873 1.00 93.19 211 TRP A N 1
ATOM 1679 C CA . TRP A 1 211 ? 8.767 4.111 4.217 1.00 93.19 211 TRP A CA 1
ATOM 1680 C C . TRP A 1 211 ? 8.083 5.371 4.774 1.00 93.19 211 TRP A C 1
ATOM 1682 O O . TRP A 1 211 ? 7.606 5.360 5.909 1.00 93.19 211 TRP A O 1
ATOM 1692 N N . SER A 1 212 ? 7.956 6.433 3.970 1.00 90.94 212 SER A N 1
ATOM 1693 C CA . SER A 1 212 ? 7.265 7.671 4.360 1.00 90.94 212 SER A CA 1
ATOM 1694 C C . SER A 1 212 ? 5.769 7.458 4.610 1.00 90.94 212 SER A C 1
ATOM 1696 O O . SER A 1 212 ? 5.232 7.981 5.588 1.00 90.94 212 SER A O 1
ATOM 1698 N N . THR A 1 213 ? 5.084 6.650 3.790 1.00 88.88 213 THR A N 1
ATOM 1699 C CA . THR A 1 213 ? 3.678 6.302 4.044 1.00 88.88 213 THR A CA 1
ATOM 1700 C C . THR A 1 213 ? 3.544 5.496 5.338 1.00 88.88 213 THR A C 1
ATOM 1702 O O . THR A 1 213 ? 2.682 5.812 6.158 1.00 88.88 213 THR A O 1
ATOM 1705 N N . LEU A 1 214 ? 4.428 4.521 5.588 1.00 90.00 214 LEU A N 1
ATOM 1706 C CA . LEU A 1 214 ? 4.436 3.760 6.842 1.00 90.00 214 LEU A CA 1
ATOM 1707 C C . LEU A 1 214 ? 4.740 4.653 8.060 1.00 90.00 214 LEU A C 1
ATOM 1709 O O . LEU A 1 214 ? 4.130 4.464 9.110 1.00 90.00 214 LEU A O 1
ATOM 1713 N N . MET A 1 215 ? 5.591 5.677 7.920 1.00 90.00 215 MET A N 1
ATOM 1714 C CA . MET A 1 215 ? 5.859 6.669 8.971 1.00 90.00 215 MET A CA 1
ATOM 1715 C C . MET A 1 215 ? 4.597 7.435 9.399 1.00 90.00 215 MET A C 1
ATOM 1717 O O . MET A 1 215 ? 4.434 7.706 10.588 1.00 90.00 215 MET A O 1
ATOM 1721 N N . SER A 1 216 ? 3.658 7.711 8.484 1.00 87.94 216 SER A N 1
ATOM 1722 C CA . SER A 1 216 ? 2.380 8.357 8.841 1.00 87.94 216 SER A CA 1
ATOM 1723 C C . SER A 1 216 ? 1.538 7.521 9.821 1.00 87.94 216 SER A C 1
ATOM 1725 O O . SER A 1 216 ? 0.888 8.080 10.705 1.00 87.94 216 SER A O 1
ATOM 1727 N N . PHE A 1 217 ? 1.628 6.187 9.741 1.00 86.38 217 PHE A N 1
ATOM 1728 C CA . PHE A 1 217 ? 1.022 5.259 10.701 1.00 86.38 217 PHE A CA 1
ATOM 1729 C C . PHE A 1 217 ? 1.933 4.985 11.912 1.00 86.38 217 PHE A C 1
ATOM 1731 O O . PHE A 1 217 ? 1.439 4.802 13.022 1.00 86.38 217 PHE A O 1
ATOM 1738 N N . GLY A 1 218 ? 3.258 5.034 11.743 1.00 88.12 218 GLY A N 1
ATOM 1739 C CA . GLY A 1 218 ? 4.238 4.933 12.831 1.00 88.12 218 GLY A CA 1
ATOM 1740 C C . GLY A 1 218 ? 4.163 6.080 13.848 1.00 88.12 218 GLY A C 1
ATOM 1741 O O . GLY A 1 218 ? 4.529 5.899 15.003 1.00 88.12 218 GLY A O 1
ATOM 1742 N N . ILE A 1 219 ? 3.606 7.235 13.474 1.00 90.56 219 ILE A N 1
ATOM 1743 C CA . ILE A 1 219 ? 3.281 8.327 14.409 1.00 90.56 219 ILE A CA 1
ATOM 1744 C C . ILE A 1 219 ? 2.152 7.931 15.390 1.00 90.56 219 ILE A C 1
ATOM 1746 O O . ILE A 1 219 ? 2.043 8.519 16.463 1.00 90.56 219 ILE A O 1
ATOM 1750 N N . LEU A 1 220 ? 1.338 6.912 15.083 1.00 89.38 220 LEU A N 1
ATOM 1751 C CA . LEU A 1 220 ? 0.201 6.478 15.911 1.00 89.38 220 LEU A CA 1
ATOM 1752 C C . LEU A 1 220 ? 0.591 5.566 17.099 1.00 89.38 220 LEU A C 1
ATOM 1754 O O . LEU A 1 220 ? -0.293 5.091 17.820 1.00 89.38 220 LEU A O 1
ATOM 1758 N N . ILE A 1 221 ? 1.888 5.311 17.314 1.00 88.62 221 ILE A N 1
ATOM 1759 C CA . ILE A 1 221 ? 2.400 4.490 18.425 1.00 88.62 221 ILE A CA 1
ATOM 1760 C C . ILE A 1 221 ? 1.985 5.015 19.806 1.00 88.62 221 ILE A C 1
ATOM 1762 O O . ILE A 1 221 ? 1.792 6.219 20.014 1.00 88.62 221 ILE A O 1
ATOM 1766 N N . TYR A 1 222 ? 1.899 4.103 20.776 1.00 84.50 222 TYR A N 1
ATOM 1767 C CA . TYR A 1 222 ? 1.458 4.368 22.147 1.00 84.50 222 TYR A CA 1
ATOM 1768 C C . TYR A 1 222 ? 2.069 5.630 22.804 1.00 84.50 222 TYR A C 1
ATOM 1770 O O . TYR A 1 222 ? 1.294 6.507 23.208 1.00 84.50 222 TYR A O 1
ATOM 1778 N N . PRO A 1 223 ? 3.407 5.822 22.870 1.00 85.00 223 PRO A N 1
ATOM 1779 C CA . PRO A 1 223 ? 4.003 6.986 23.540 1.00 85.00 223 PRO A CA 1
ATOM 1780 C C . PRO A 1 223 ? 3.777 8.328 22.820 1.00 85.00 223 PRO A C 1
ATOM 1782 O O . PRO A 1 223 ? 4.036 9.379 23.408 1.00 85.00 223 PRO A O 1
ATOM 1785 N N . VAL A 1 224 ? 3.301 8.323 21.567 1.00 87.25 224 VAL A N 1
ATOM 1786 C CA . VAL A 1 224 ? 2.976 9.543 20.806 1.00 87.25 224 VAL A CA 1
ATOM 1787 C C . VAL A 1 224 ? 1.476 9.831 20.864 1.00 87.25 224 VAL A C 1
ATOM 1789 O O . VAL A 1 224 ? 1.093 10.955 21.202 1.00 87.25 224 VAL A O 1
ATOM 1792 N N . ARG A 1 225 ? 0.613 8.827 20.631 1.00 86.56 225 ARG A N 1
ATOM 1793 C CA . ARG A 1 225 ? -0.852 9.006 20.678 1.00 86.56 225 ARG A CA 1
ATOM 1794 C C . ARG A 1 225 ? -1.352 9.450 22.053 1.00 86.56 225 ARG A C 1
ATOM 1796 O O . ARG A 1 225 ? -2.263 10.264 22.129 1.00 86.56 225 ARG A O 1
ATOM 1803 N N . THR A 1 226 ? -0.740 8.968 23.136 1.00 83.44 226 THR A N 1
ATOM 1804 C CA . THR A 1 226 ? -1.107 9.351 24.513 1.00 83.44 226 THR A CA 1
ATOM 1805 C C . THR A 1 226 ? -0.784 10.812 24.832 1.00 83.44 226 THR A C 1
ATOM 1807 O O . THR A 1 226 ? -1.522 11.456 25.573 1.00 83.44 226 THR A O 1
ATOM 1810 N N . ARG A 1 227 ? 0.289 11.360 24.246 1.00 86.69 227 ARG A N 1
ATOM 1811 C CA . ARG A 1 227 ? 0.757 12.735 24.494 1.00 86.69 227 ARG A CA 1
ATOM 1812 C C . ARG A 1 227 ? 0.104 13.762 23.570 1.00 86.69 227 ARG A C 1
ATOM 1814 O O . ARG A 1 227 ? -0.173 14.882 23.993 1.00 86.69 227 ARG A O 1
ATOM 1821 N N . VAL A 1 228 ? -0.154 13.402 22.311 1.00 89.81 228 VAL A N 1
ATOM 1822 C CA . VAL A 1 228 ? -0.666 14.329 21.292 1.00 89.81 228 VAL A CA 1
ATOM 1823 C C . VAL A 1 228 ? -2.146 14.057 21.018 1.00 89.81 228 VAL A C 1
ATOM 1825 O O . VAL A 1 228 ? -2.495 13.137 20.281 1.00 89.81 228 VAL A O 1
ATOM 1828 N N . LYS A 1 229 ? -3.030 14.913 21.555 1.00 87.38 229 LYS A N 1
ATOM 1829 C CA . LYS A 1 229 ? -4.500 14.794 21.419 1.00 87.38 229 LYS A CA 1
ATOM 1830 C C . LYS A 1 229 ? -4.968 14.598 19.968 1.00 87.38 229 LYS A C 1
ATOM 1832 O O . LYS A 1 229 ? -5.839 13.770 19.722 1.00 87.38 229 LYS A O 1
ATOM 1837 N N . PHE A 1 230 ? -4.358 15.306 19.013 1.00 89.62 230 PHE A N 1
ATOM 1838 C CA . PHE A 1 230 ? -4.640 15.154 17.579 1.00 89.62 230 PHE A CA 1
ATOM 1839 C C . PHE A 1 230 ? -4.335 13.737 17.059 1.00 89.62 230 PHE A C 1
ATOM 1841 O O . PHE A 1 230 ? -5.110 13.186 16.288 1.00 89.62 230 PHE A O 1
ATOM 1848 N N . ILE A 1 231 ? -3.262 13.100 17.532 1.00 90.12 231 ILE A N 1
ATOM 1849 C CA . ILE A 1 231 ? -2.897 11.736 17.128 1.00 90.12 231 ILE A CA 1
ATOM 1850 C C . ILE A 1 231 ? -3.821 10.691 17.770 1.00 90.12 231 ILE A C 1
ATOM 1852 O O . ILE A 1 231 ? -4.221 9.754 17.081 1.00 90.12 231 ILE A O 1
ATOM 1856 N N . LYS A 1 232 ? -4.257 10.872 19.031 1.00 84.81 232 LYS A N 1
ATOM 1857 C CA . LYS A 1 232 ? -5.321 10.025 19.618 1.00 84.81 232 LYS A CA 1
ATOM 1858 C C . LYS A 1 232 ? -6.622 10.111 18.808 1.00 84.81 232 LYS A C 1
ATOM 1860 O O . LYS A 1 232 ? -7.274 9.096 18.582 1.00 84.81 232 LYS A O 1
ATOM 1865 N N . PHE A 1 233 ? -6.966 11.313 18.346 1.00 86.50 233 PHE A N 1
ATOM 1866 C CA . PHE A 1 233 ? -8.147 11.586 17.527 1.00 86.50 233 PHE A CA 1
ATOM 1867 C C . PHE A 1 233 ? -8.065 10.917 16.141 1.00 86.50 233 PHE A C 1
ATOM 1869 O O . PHE A 1 233 ? -9.010 10.246 15.738 1.00 86.50 233 PHE A O 1
ATOM 1876 N N . VAL A 1 234 ? -6.917 11.016 15.454 1.00 91.19 234 VAL A N 1
ATOM 1877 C CA . VAL A 1 234 ? -6.641 10.305 14.187 1.00 91.19 234 VAL A CA 1
ATOM 1878 C C . VAL A 1 234 ? -6.729 8.786 14.359 1.00 91.19 234 VAL A C 1
ATOM 1880 O O . VAL A 1 234 ? -7.407 8.117 13.581 1.00 91.19 234 VAL A O 1
ATOM 1883 N N . PHE A 1 235 ? -6.063 8.229 15.378 1.00 89.62 235 PHE A N 1
ATOM 1884 C CA . PHE A 1 235 ? -5.994 6.779 15.601 1.00 89.62 235 PHE A CA 1
ATOM 1885 C C . PHE A 1 235 ? -7.382 6.138 15.731 1.00 89.62 235 PHE A C 1
ATOM 1887 O O . PHE A 1 235 ? -7.630 5.062 15.193 1.00 89.62 235 PHE A O 1
ATOM 1894 N N . ALA A 1 236 ? -8.322 6.817 16.381 1.00 85.12 236 ALA A N 1
ATOM 1895 C CA . ALA A 1 236 ? -9.656 6.282 16.607 1.00 85.12 236 ALA A CA 1
ATOM 1896 C C . ALA A 1 236 ? -10.616 6.385 15.400 1.00 85.12 236 ALA A C 1
ATOM 1898 O O . ALA A 1 236 ? -11.699 5.806 15.420 1.00 85.12 236 ALA A O 1
ATOM 1899 N N . GLY A 1 237 ? -10.202 7.034 14.304 1.00 86.06 237 GLY A N 1
ATOM 1900 C CA . GLY A 1 237 ? -10.832 6.840 12.991 1.00 86.06 237 GLY A CA 1
ATOM 1901 C C . GLY A 1 237 ? -10.541 5.460 12.374 1.00 86.06 237 GLY A C 1
ATOM 1902 O O . GLY A 1 237 ? -11.257 5.040 11.460 1.00 86.06 237 GLY A O 1
ATOM 1903 N N . LEU A 1 238 ? -9.517 4.755 12.881 1.00 87.06 238 LEU A N 1
ATOM 1904 C CA . LEU A 1 238 ? -9.046 3.437 12.429 1.00 87.06 238 LEU A CA 1
ATOM 1905 C C . LEU A 1 238 ? -9.353 2.294 13.413 1.00 87.06 238 LEU A C 1
ATOM 1907 O O . LEU A 1 238 ? -9.301 1.127 13.017 1.00 87.06 238 LEU A O 1
ATOM 1911 N N . ASP A 1 239 ? -9.609 2.609 14.685 1.00 85.69 239 ASP A N 1
ATOM 1912 C CA . ASP A 1 239 ? -9.598 1.650 15.795 1.00 85.69 239 ASP A CA 1
ATOM 1913 C C . ASP A 1 239 ? -10.842 0.743 15.852 1.00 85.69 239 ASP A C 1
ATOM 1915 O O . ASP A 1 239 ? -11.825 1.009 16.548 1.00 85.69 239 ASP A O 1
ATOM 1919 N N . ARG A 1 240 ? -10.778 -0.360 15.100 1.00 79.62 240 ARG A N 1
ATOM 1920 C CA . ARG A 1 240 ? -11.747 -1.462 15.122 1.00 79.62 240 ARG A CA 1
ATOM 1921 C C . ARG A 1 240 ? -11.873 -2.079 16.526 1.00 79.62 240 ARG A C 1
ATOM 1923 O O . ARG A 1 240 ? -10.888 -2.637 17.017 1.00 79.62 240 ARG A O 1
ATOM 1930 N N . PRO A 1 241 ? -13.067 -2.073 17.151 1.00 74.12 241 PRO A N 1
ATOM 1931 C CA . PRO A 1 241 ? -13.289 -2.702 18.455 1.00 74.12 241 PRO A CA 1
ATOM 1932 C C . PRO A 1 241 ? -12.901 -4.186 18.506 1.00 74.12 241 PRO A C 1
ATOM 1934 O O . PRO A 1 241 ? -12.403 -4.649 19.528 1.00 74.12 241 PRO A O 1
ATOM 1937 N N . GLU A 1 242 ? -13.076 -4.921 17.403 1.00 74.50 242 GLU A N 1
ATOM 1938 C CA . GLU A 1 242 ? -12.724 -6.340 17.277 1.00 74.50 242 GLU A CA 1
ATOM 1939 C C . GLU A 1 242 ? -11.211 -6.633 17.223 1.00 74.50 242 GLU A C 1
ATOM 1941 O O . GLU A 1 242 ? -10.813 -7.783 17.411 1.00 74.50 242 GLU A O 1
ATOM 1946 N N . ASP A 1 243 ? -10.379 -5.614 16.980 1.00 80.38 243 ASP A N 1
ATOM 1947 C CA . ASP A 1 243 ? -8.924 -5.740 16.822 1.00 80.38 243 ASP A CA 1
ATOM 1948 C C . ASP A 1 243 ? -8.139 -5.275 18.073 1.00 80.38 243 ASP A C 1
ATOM 1950 O O . ASP A 1 243 ? -6.921 -5.476 18.154 1.00 80.38 243 ASP A O 1
ATOM 1954 N N . ARG A 1 244 ? -8.820 -4.694 19.075 1.00 77.31 244 ARG A N 1
ATOM 1955 C CA . ARG A 1 244 ? -8.227 -4.164 20.320 1.00 77.31 244 ARG A CA 1
ATOM 1956 C C . ARG A 1 244 ? -7.545 -5.246 21.178 1.00 77.31 244 ARG A C 1
ATOM 1958 O O . ARG A 1 244 ? -8.007 -6.383 21.214 1.00 77.31 244 ARG A O 1
ATOM 1965 N N . PRO A 1 245 ? -6.460 -4.918 21.913 1.00 77.00 245 PRO A N 1
ATOM 1966 C CA . PRO A 1 245 ? -5.653 -3.687 21.842 1.00 77.00 245 PRO A CA 1
ATOM 1967 C C . PRO A 1 245 ? -4.686 -3.658 20.639 1.00 77.00 245 PRO A C 1
ATOM 1969 O O . PRO A 1 245 ? -3.901 -2.726 20.480 1.00 77.00 245 PRO A O 1
ATOM 1972 N N . ASN A 1 246 ? -4.703 -4.690 19.794 1.00 83.12 246 ASN A N 1
ATOM 1973 C CA . ASN A 1 246 ? -3.704 -4.949 18.761 1.00 83.12 246 ASN A CA 1
ATOM 1974 C C . ASN A 1 246 ? -3.973 -4.213 17.432 1.00 83.12 246 ASN A C 1
ATOM 1976 O O . ASN A 1 246 ? -3.301 -4.500 16.443 1.00 83.12 246 ASN A O 1
ATOM 1980 N N . THR A 1 247 ? -4.894 -3.246 17.378 1.00 85.19 247 THR A N 1
ATOM 1981 C CA . THR A 1 247 ? -5.309 -2.558 16.141 1.00 85.19 247 THR A CA 1
ATOM 1982 C C . THR A 1 247 ? -4.126 -2.002 15.338 1.00 85.19 247 THR A C 1
ATOM 1984 O O . THR A 1 247 ? -4.028 -2.232 14.133 1.00 85.19 247 THR A O 1
ATOM 1987 N N . LEU A 1 248 ? -3.169 -1.341 16.007 1.00 87.06 248 LEU A N 1
ATOM 1988 C CA . LEU A 1 248 ? -1.956 -0.828 15.355 1.00 87.06 248 LEU A CA 1
ATOM 1989 C C . LEU A 1 248 ? -1.021 -1.955 14.883 1.00 87.06 248 LEU A C 1
ATOM 1991 O O . LEU A 1 248 ? -0.385 -1.824 13.842 1.00 87.06 248 LEU A O 1
ATOM 1995 N N . LYS A 1 249 ? -0.958 -3.077 15.608 1.00 88.56 249 LYS A N 1
ATOM 1996 C CA . LYS A 1 249 ? -0.156 -4.251 15.232 1.00 88.56 249 LYS A CA 1
ATOM 1997 C C . LYS A 1 249 ? -0.674 -4.907 13.964 1.00 88.56 249 LYS A C 1
ATOM 1999 O O . LYS A 1 249 ? 0.111 -5.186 13.056 1.00 88.56 249 LYS A O 1
ATOM 2004 N N . TRP A 1 250 ? -1.984 -5.100 13.873 1.00 88.31 250 TRP A N 1
ATOM 2005 C CA . TRP A 1 250 ? -2.617 -5.617 12.668 1.00 88.31 250 TRP A CA 1
ATOM 2006 C C . TRP A 1 250 ? -2.424 -4.656 11.493 1.00 88.31 250 TRP A C 1
ATOM 2008 O O . TRP A 1 250 ? -1.872 -5.063 10.476 1.00 88.31 250 TRP A O 1
ATOM 2018 N N . LEU A 1 251 ? -2.726 -3.366 11.669 1.00 89.31 251 LEU A N 1
ATOM 2019 C CA . LEU A 1 251 ? -2.567 -2.352 10.621 1.00 89.31 251 LEU A CA 1
ATOM 2020 C C . LEU A 1 251 ? -1.120 -2.236 10.103 1.00 89.31 251 LEU A C 1
ATOM 2022 O O . LEU A 1 251 ? -0.895 -2.248 8.894 1.00 89.31 251 LEU A O 1
ATOM 2026 N N . MET A 1 252 ? -0.127 -2.164 10.996 1.00 89.44 252 MET A N 1
ATOM 2027 C CA . MET A 1 252 ? 1.278 -2.017 10.600 1.00 89.44 252 MET A CA 1
ATOM 2028 C C . MET A 1 252 ? 1.832 -3.286 9.945 1.00 89.44 252 MET A C 1
ATOM 2030 O O . MET A 1 252 ? 2.547 -3.175 8.953 1.00 89.44 252 MET A O 1
ATOM 2034 N N . THR A 1 253 ? 1.492 -4.487 10.436 1.00 90.56 253 THR A N 1
ATOM 2035 C CA . THR A 1 253 ? 1.935 -5.743 9.791 1.00 90.56 253 THR A CA 1
ATOM 2036 C C . THR A 1 253 ? 1.270 -5.955 8.429 1.00 90.56 253 THR A C 1
ATOM 2038 O O . THR A 1 253 ? 1.957 -6.310 7.472 1.00 90.56 253 THR A O 1
ATOM 2041 N N . GLN A 1 254 ? -0.026 -5.645 8.316 1.00 91.69 254 GLN A N 1
ATOM 2042 C CA . GLN A 1 254 ? -0.800 -5.647 7.073 1.00 91.69 254 GLN A CA 1
ATOM 2043 C C . GLN A 1 254 ? -0.154 -4.748 5.999 1.00 91.69 254 GLN A C 1
ATOM 2045 O O . GLN A 1 254 ? 0.090 -5.199 4.878 1.00 91.69 254 GLN A O 1
ATOM 2050 N N . ILE A 1 255 ? 0.157 -3.492 6.341 1.00 90.50 255 ILE A N 1
ATOM 2051 C CA . ILE A 1 255 ? 0.746 -2.516 5.409 1.00 90.50 255 ILE A CA 1
ATOM 2052 C C . ILE A 1 255 ? 2.206 -2.866 5.078 1.00 90.50 255 ILE A C 1
ATOM 2054 O O . ILE A 1 255 ? 2.572 -2.904 3.903 1.00 90.50 255 ILE A O 1
ATOM 2058 N N . PHE A 1 256 ? 3.032 -3.166 6.089 1.00 91.81 256 PHE A N 1
ATOM 2059 C CA . PHE A 1 256 ? 4.454 -3.482 5.910 1.00 91.81 256 PHE A CA 1
ATOM 2060 C C . PHE A 1 256 ? 4.662 -4.678 4.974 1.00 91.81 256 PHE A C 1
ATOM 2062 O O . PHE A 1 256 ? 5.414 -4.575 4.005 1.00 91.81 256 PHE A O 1
ATOM 2069 N N . LEU A 1 257 ? 3.960 -5.793 5.212 1.00 92.81 257 LEU A N 1
ATOM 2070 C CA . LEU A 1 257 ? 4.077 -6.979 4.361 1.00 92.81 257 LEU A CA 1
ATOM 2071 C C . LEU A 1 257 ? 3.566 -6.707 2.942 1.00 92.81 257 LEU A C 1
ATOM 2073 O O . LEU A 1 257 ? 4.204 -7.137 1.983 1.00 92.81 257 LEU A O 1
ATOM 2077 N N . GLY A 1 258 ? 2.484 -5.932 2.793 1.00 93.31 258 GLY A N 1
ATOM 2078 C CA . GLY A 1 258 ? 2.004 -5.476 1.488 1.00 93.31 258 GLY A CA 1
ATOM 2079 C C . GLY A 1 258 ? 3.083 -4.728 0.696 1.00 93.31 258 GLY A C 1
ATOM 2080 O O . GLY A 1 258 ? 3.339 -5.068 -0.458 1.00 93.31 258 GLY A O 1
ATOM 2081 N N . TYR A 1 259 ? 3.773 -3.765 1.316 1.00 92.88 259 TYR A N 1
ATOM 2082 C CA . TYR A 1 259 ? 4.864 -3.026 0.668 1.00 92.88 259 TYR A CA 1
ATOM 2083 C C . TYR A 1 259 ? 6.091 -3.894 0.363 1.00 92.88 259 TYR A C 1
ATOM 2085 O O . TYR A 1 259 ? 6.660 -3.755 -0.718 1.00 92.88 259 TYR A O 1
ATOM 2093 N N . VAL A 1 260 ? 6.475 -4.819 1.252 1.00 93.06 260 VAL A N 1
ATOM 2094 C CA . VAL A 1 260 ? 7.581 -5.764 1.000 1.00 93.06 260 VAL A CA 1
ATOM 2095 C C . VAL A 1 260 ? 7.279 -6.658 -0.208 1.00 93.06 260 VAL A C 1
ATOM 2097 O O . VAL A 1 260 ? 8.140 -6.821 -1.072 1.00 93.06 260 VAL A O 1
ATOM 2100 N N . ILE A 1 261 ? 6.050 -7.174 -0.323 1.00 95.06 261 ILE A N 1
ATOM 2101 C CA . ILE A 1 261 ? 5.600 -7.958 -1.484 1.00 95.06 261 ILE A CA 1
ATOM 2102 C C . ILE A 1 261 ? 5.664 -7.108 -2.761 1.00 95.06 261 ILE A C 1
ATOM 2104 O O . ILE A 1 261 ? 6.267 -7.524 -3.749 1.00 95.06 261 ILE A O 1
ATOM 2108 N N . ILE A 1 262 ? 5.087 -5.902 -2.745 1.00 92.62 262 ILE A N 1
ATOM 2109 C CA . ILE A 1 262 ? 5.067 -5.006 -3.911 1.00 92.62 262 ILE A CA 1
ATOM 2110 C C . ILE A 1 262 ? 6.493 -4.658 -4.369 1.00 92.62 262 ILE A C 1
ATOM 2112 O O . ILE A 1 262 ? 6.773 -4.739 -5.564 1.00 92.62 262 ILE A O 1
ATOM 2116 N N . LEU A 1 263 ? 7.402 -4.325 -3.444 1.00 92.25 263 LEU A N 1
ATOM 2117 C CA . LEU A 1 263 ? 8.807 -4.045 -3.755 1.00 92.25 263 LEU A CA 1
ATOM 2118 C C . LEU A 1 263 ? 9.527 -5.269 -4.332 1.00 92.25 263 LEU A C 1
ATOM 2120 O O . LEU A 1 263 ? 10.224 -5.132 -5.334 1.00 92.25 263 LEU A O 1
ATOM 2124 N N . ALA A 1 264 ? 9.338 -6.458 -3.753 1.00 92.94 264 ALA A N 1
ATOM 2125 C CA . ALA A 1 264 ? 9.969 -7.686 -4.235 1.00 92.94 264 ALA A CA 1
ATOM 2126 C C . ALA A 1 264 ? 9.543 -8.037 -5.672 1.00 92.94 264 ALA A C 1
ATOM 2128 O O . ALA A 1 264 ? 10.391 -8.366 -6.503 1.00 92.94 264 ALA A O 1
ATOM 2129 N N . PHE A 1 265 ? 8.254 -7.900 -6.006 1.00 92.50 265 PHE A N 1
ATOM 2130 C CA . PHE A 1 265 ? 7.779 -8.123 -7.376 1.00 92.50 265 PHE A CA 1
ATOM 2131 C C . PHE A 1 265 ? 8.159 -6.981 -8.336 1.00 92.50 265 PHE A C 1
ATOM 2133 O O . PHE A 1 265 ? 8.523 -7.259 -9.477 1.00 92.50 265 PHE A O 1
ATOM 2140 N N . GLN A 1 266 ? 8.159 -5.713 -7.901 1.00 90.12 266 GLN A N 1
ATOM 2141 C CA . GLN A 1 266 ? 8.674 -4.596 -8.715 1.00 90.12 266 GLN A CA 1
ATOM 2142 C C . GLN A 1 266 ? 10.162 -4.777 -9.047 1.00 90.12 266 GLN A C 1
ATOM 2144 O O . GLN A 1 266 ? 10.552 -4.587 -10.200 1.00 90.12 266 GLN A O 1
ATOM 2149 N N . TRP A 1 267 ? 10.976 -5.191 -8.072 1.00 90.31 267 TRP A N 1
ATOM 2150 C CA . TRP A 1 267 ? 12.381 -5.559 -8.256 1.00 90.31 267 TRP A CA 1
ATOM 2151 C C . TRP A 1 267 ? 12.516 -6.721 -9.250 1.00 90.31 267 TRP A C 1
ATOM 2153 O O . TRP A 1 267 ? 13.203 -6.584 -10.262 1.00 90.31 267 TRP A O 1
ATOM 2163 N N . TYR A 1 268 ? 11.779 -7.818 -9.036 1.00 89.94 268 TYR A N 1
ATOM 2164 C CA . TYR A 1 268 ? 11.811 -8.992 -9.912 1.00 89.94 268 TYR A CA 1
ATOM 2165 C C . TYR A 1 268 ? 11.495 -8.638 -11.372 1.00 89.94 268 TYR A C 1
ATOM 2167 O O . TYR A 1 268 ? 12.298 -8.915 -12.261 1.00 89.94 268 TYR A O 1
ATOM 2175 N N . PHE A 1 269 ? 10.368 -7.970 -11.639 1.00 87.31 269 PHE A N 1
ATOM 2176 C CA . PHE A 1 269 ? 9.984 -7.599 -13.007 1.00 87.31 269 PHE A CA 1
ATOM 2177 C C . PHE A 1 269 ? 10.880 -6.515 -13.624 1.00 87.31 269 PHE A C 1
ATOM 2179 O O . PHE A 1 269 ? 10.906 -6.380 -14.848 1.00 87.31 269 PHE A O 1
ATOM 2186 N N . THR A 1 270 ? 11.624 -5.758 -12.810 1.00 85.50 270 THR A N 1
ATOM 2187 C CA . THR A 1 270 ? 12.634 -4.815 -13.305 1.00 85.50 270 THR A CA 1
ATOM 2188 C C . THR A 1 270 ? 13.814 -5.566 -13.918 1.00 85.50 270 THR A C 1
ATOM 2190 O O . THR A 1 270 ? 14.081 -5.385 -15.106 1.00 85.50 270 THR A O 1
ATOM 2193 N N . TYR A 1 271 ? 14.461 -6.458 -13.162 1.00 82.56 271 TYR A N 1
ATOM 2194 C CA . TYR A 1 271 ? 15.687 -7.133 -13.614 1.00 82.56 271 TYR A CA 1
ATOM 2195 C C . TYR A 1 271 ? 15.442 -8.395 -14.450 1.00 82.56 271 TYR A C 1
ATOM 2197 O O . TYR A 1 271 ? 16.148 -8.621 -15.427 1.00 82.56 271 TYR A O 1
ATOM 2205 N N . MET A 1 272 ? 14.443 -9.212 -14.104 1.00 75.62 272 MET A N 1
ATOM 2206 C CA . MET A 1 272 ? 14.225 -10.527 -14.729 1.00 75.62 272 MET A CA 1
ATOM 2207 C C . MET A 1 272 ? 13.335 -10.472 -15.979 1.00 75.62 272 MET A C 1
ATOM 2209 O O . MET A 1 272 ? 13.310 -11.428 -16.747 1.00 75.62 272 MET A O 1
ATOM 2213 N N . HIS A 1 273 ? 12.593 -9.377 -16.187 1.00 71.38 273 HIS A N 1
ATOM 2214 C CA . HIS A 1 273 ? 11.607 -9.251 -17.271 1.00 71.38 273 HIS A CA 1
ATOM 2215 C C . HIS A 1 273 ? 11.685 -7.891 -18.005 1.00 71.38 273 HIS A C 1
ATOM 2217 O O . HIS A 1 273 ? 10.677 -7.336 -18.451 1.00 71.38 273 HIS A O 1
ATOM 2223 N N . ASN A 1 274 ? 12.898 -7.339 -18.142 1.00 66.31 274 ASN A N 1
ATOM 2224 C CA . ASN A 1 274 ? 13.202 -6.131 -18.928 1.00 66.31 274 ASN A CA 1
ATOM 2225 C C . ASN A 1 274 ? 12.331 -4.895 -18.595 1.00 66.31 274 ASN A C 1
ATOM 2227 O O . ASN A 1 274 ? 12.031 -4.077 -19.468 1.00 66.31 274 ASN A O 1
ATOM 2231 N N . GLY A 1 275 ? 11.893 -4.753 -17.341 1.00 66.75 275 GLY A N 1
ATOM 2232 C CA . GLY A 1 275 ? 11.175 -3.582 -16.829 1.00 66.75 275 GLY A CA 1
ATOM 2233 C C . GLY A 1 275 ? 9.722 -3.402 -17.281 1.00 66.75 275 GLY A C 1
ATOM 2234 O O . GLY A 1 275 ? 8.964 -2.742 -16.568 1.00 66.75 275 GLY A O 1
ATOM 2235 N N . THR A 1 276 ? 9.277 -3.982 -18.400 1.00 64.50 276 THR A N 1
ATOM 2236 C CA . THR A 1 276 ? 7.921 -3.754 -18.946 1.00 64.50 276 THR A CA 1
ATOM 2237 C C . THR A 1 276 ? 6.816 -4.236 -18.007 1.00 64.50 276 THR A C 1
ATOM 2239 O O . THR A 1 276 ? 5.835 -3.523 -17.788 1.00 64.50 276 THR A O 1
ATOM 2242 N N . ALA A 1 277 ? 7.005 -5.401 -17.384 1.00 72.75 277 ALA A N 1
ATOM 2243 C CA . ALA A 1 277 ? 6.044 -5.991 -16.453 1.00 72.75 277 ALA A CA 1
ATOM 2244 C C . ALA A 1 277 ? 5.977 -5.279 -15.082 1.00 72.75 277 ALA A C 1
ATOM 2246 O O . ALA A 1 277 ? 5.012 -5.476 -14.345 1.00 72.75 277 ALA A O 1
ATOM 2247 N N . SER A 1 278 ? 6.934 -4.400 -14.742 1.00 77.69 278 SER A N 1
ATOM 2248 C CA . SER A 1 278 ? 6.978 -3.704 -13.437 1.00 77.69 278 SER A CA 1
ATOM 2249 C C . SER A 1 278 ? 5.723 -2.869 -13.140 1.00 77.69 278 SER A C 1
ATOM 2251 O O . SER A 1 278 ? 5.341 -2.706 -11.981 1.00 77.69 278 SER A O 1
ATOM 2253 N N . LEU A 1 279 ? 5.044 -2.379 -14.185 1.00 83.69 279 LEU A N 1
ATOM 2254 C CA . LEU A 1 279 ? 3.799 -1.621 -14.061 1.00 83.69 279 LEU A CA 1
ATOM 2255 C C . LEU A 1 279 ? 2.576 -2.507 -13.792 1.00 83.69 279 LEU A C 1
ATOM 2257 O O . LEU A 1 279 ? 1.620 -2.034 -13.183 1.00 83.69 279 LEU A O 1
ATOM 2261 N N . LEU A 1 280 ? 2.599 -3.783 -14.186 1.00 89.06 280 LEU A N 1
ATOM 2262 C CA . LEU A 1 280 ? 1.474 -4.701 -13.978 1.00 89.06 280 LEU A CA 1
ATOM 2263 C C . LEU A 1 280 ? 1.235 -4.968 -12.483 1.00 89.06 280 LEU A C 1
ATOM 2265 O O . LEU A 1 280 ? 0.097 -5.182 -12.077 1.00 89.06 280 LEU A O 1
ATOM 2269 N N . VAL A 1 281 ? 2.270 -4.834 -11.644 1.00 90.94 281 VAL A N 1
ATOM 2270 C CA . VAL A 1 281 ? 2.178 -4.900 -10.171 1.00 90.94 281 VAL A CA 1
ATOM 2271 C C . VAL A 1 281 ? 1.183 -3.874 -9.598 1.00 90.94 281 VAL A C 1
ATOM 2273 O O . VAL A 1 281 ? 0.632 -4.091 -8.523 1.00 90.94 281 VAL A O 1
ATOM 2276 N N . PHE A 1 282 ? 0.868 -2.784 -10.310 1.00 90.12 282 PHE A N 1
ATOM 2277 C CA . PHE A 1 282 ? -0.171 -1.848 -9.866 1.00 90.12 282 PHE A CA 1
ATOM 2278 C C . PHE A 1 282 ? -1.607 -2.380 -10.029 1.00 90.12 282 PHE A C 1
ATOM 2280 O O . PHE A 1 282 ?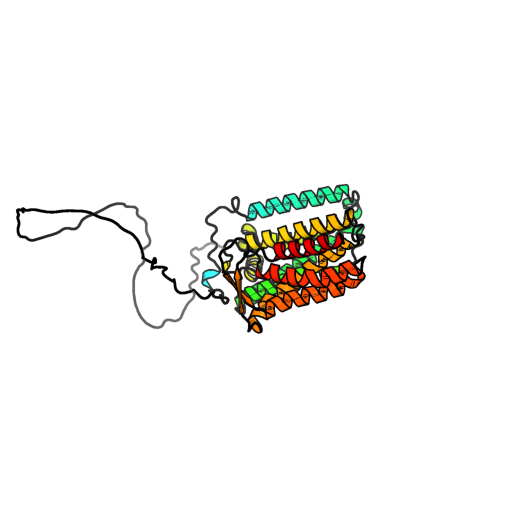 -2.505 -1.846 -9.383 1.00 90.12 282 PHE A O 1
ATOM 2287 N N . ILE A 1 283 ? -1.846 -3.449 -10.801 1.00 93.56 283 ILE A N 1
ATOM 2288 C CA . ILE A 1 283 ? -3.173 -4.077 -10.929 1.00 93.56 283 ILE A CA 1
ATOM 2289 C C . ILE A 1 283 ? -3.668 -4.598 -9.561 1.00 93.56 283 ILE A C 1
ATOM 2291 O O . ILE A 1 283 ? -4.700 -4.104 -9.101 1.00 93.56 283 ILE A O 1
ATOM 2295 N N . PRO A 1 284 ? -2.967 -5.504 -8.839 1.00 94.56 284 PRO A N 1
ATOM 2296 C CA . PRO A 1 284 ? -3.399 -5.926 -7.503 1.00 94.56 284 PRO A CA 1
ATOM 2297 C C . PRO A 1 284 ? -3.429 -4.788 -6.478 1.00 94.56 284 PRO A C 1
ATOM 2299 O O . PRO A 1 284 ? -4.277 -4.806 -5.586 1.00 94.56 284 PRO A O 1
ATOM 2302 N N . VAL A 1 285 ? -2.578 -3.766 -6.630 1.00 92.75 285 VAL A N 1
ATOM 2303 C CA . VAL A 1 285 ? -2.612 -2.567 -5.775 1.00 92.75 285 VAL A CA 1
ATOM 2304 C C . VAL A 1 285 ? -3.939 -1.818 -5.926 1.00 92.75 285 VAL A C 1
ATOM 2306 O O . VAL A 1 285 ? -4.575 -1.492 -4.926 1.00 92.75 285 VAL A O 1
ATOM 2309 N N . LEU A 1 286 ? -4.401 -1.604 -7.160 1.00 93.38 286 LEU A N 1
ATOM 2310 C CA . LEU A 1 286 ? -5.683 -0.954 -7.447 1.00 93.38 286 LEU A CA 1
ATOM 2311 C C . LEU A 1 286 ? -6.878 -1.824 -7.026 1.00 93.38 286 LEU A C 1
ATOM 2313 O O . LEU A 1 286 ? -7.822 -1.316 -6.424 1.00 93.38 286 LEU A O 1
ATOM 2317 N N . VAL A 1 287 ? -6.823 -3.140 -7.259 1.00 94.75 287 VAL A N 1
ATOM 2318 C CA . VAL A 1 287 ? -7.869 -4.083 -6.813 1.00 94.75 287 VAL A CA 1
ATOM 2319 C C . VAL A 1 287 ? -7.979 -4.129 -5.283 1.00 94.75 287 VAL A C 1
ATOM 2321 O O . VAL A 1 287 ? -9.087 -4.201 -4.758 1.00 94.75 287 VAL A O 1
ATOM 2324 N N . THR A 1 288 ? -6.869 -4.016 -4.552 1.00 93.62 288 THR A N 1
ATOM 2325 C CA . THR A 1 288 ? -6.884 -3.994 -3.077 1.00 93.62 288 THR A CA 1
ATOM 2326 C C . THR A 1 288 ? -7.309 -2.629 -2.524 1.00 93.62 288 THR A C 1
ATOM 2328 O O . THR A 1 288 ? -8.081 -2.551 -1.570 1.00 93.62 288 THR A O 1
ATOM 2331 N N . GLY A 1 289 ? -6.854 -1.528 -3.128 1.00 91.19 289 GLY A N 1
ATOM 2332 C CA . GLY A 1 289 ? -7.211 -0.183 -2.673 1.00 91.19 289 GLY A CA 1
ATOM 2333 C C . GLY A 1 289 ? -8.657 0.215 -2.970 1.00 91.19 289 GLY A C 1
ATOM 2334 O O . GLY A 1 289 ? -9.301 0.859 -2.143 1.00 91.19 289 GLY A O 1
ATOM 2335 N N . ILE A 1 290 ? -9.175 -0.185 -4.134 1.00 91.81 290 ILE A N 1
ATOM 2336 C CA . ILE A 1 290 ? -10.496 0.218 -4.633 1.00 91.81 290 ILE A CA 1
ATOM 2337 C C . ILE A 1 290 ? -11.503 -0.932 -4.512 1.00 91.81 290 ILE A C 1
ATOM 2339 O O . ILE A 1 290 ? -12.584 -0.722 -3.972 1.00 91.81 290 ILE A O 1
ATOM 2343 N N . GLY A 1 291 ? -11.147 -2.147 -4.936 1.00 92.06 291 GLY A N 1
ATOM 2344 C CA . GLY A 1 291 ? -12.033 -3.317 -4.872 1.00 92.06 291 GLY A CA 1
ATOM 2345 C C . GLY A 1 291 ? -12.357 -3.729 -3.437 1.00 92.06 291 GLY A C 1
ATOM 2346 O O . GLY A 1 291 ? -13.506 -3.612 -3.020 1.00 92.06 291 GLY A O 1
ATOM 2347 N N . ASP A 1 292 ? -11.359 -4.139 -2.645 1.00 90.25 292 ASP A N 1
ATOM 2348 C CA . ASP A 1 292 ? -11.570 -4.422 -1.212 1.00 90.25 292 ASP A CA 1
ATOM 2349 C C . ASP A 1 292 ? -12.033 -3.165 -0.441 1.00 90.25 292 ASP A C 1
ATOM 2351 O O . ASP A 1 292 ? -12.911 -3.249 0.425 1.00 90.25 292 ASP A O 1
ATOM 2355 N N . GLY A 1 293 ? -11.514 -1.981 -0.789 1.00 88.75 293 GLY A N 1
ATOM 2356 C CA . GLY A 1 293 ? -11.935 -0.704 -0.200 1.00 88.75 293 GLY A CA 1
ATOM 2357 C C . GLY A 1 293 ? -13.447 -0.445 -0.299 1.00 88.75 293 GLY A C 1
ATOM 2358 O O . GLY A 1 293 ? -14.050 0.054 0.653 1.00 88.75 293 GLY A O 1
ATOM 2359 N N . LEU A 1 294 ? -14.076 -0.837 -1.412 1.00 90.00 294 LEU A N 1
ATOM 2360 C CA . LEU A 1 294 ? -15.515 -0.683 -1.654 1.00 90.00 294 LEU A CA 1
ATOM 2361 C C . LEU A 1 294 ? -16.340 -1.940 -1.326 1.00 90.00 294 LEU A C 1
ATOM 2363 O O . LEU A 1 294 ? -17.535 -1.809 -1.056 1.00 90.00 294 LEU A O 1
ATOM 2367 N N . ALA A 1 295 ? -15.738 -3.133 -1.286 1.00 90.00 295 ALA A N 1
ATOM 2368 C CA . ALA A 1 295 ? -16.439 -4.400 -1.055 1.00 90.00 295 ALA A CA 1
ATOM 2369 C C . ALA A 1 295 ? -17.221 -4.442 0.271 1.00 90.00 295 ALA A C 1
ATOM 2371 O O . ALA A 1 295 ? -18.359 -4.914 0.292 1.00 90.00 295 ALA A O 1
ATOM 2372 N N . GLU A 1 296 ? -16.658 -3.911 1.365 1.00 85.94 296 GLU A N 1
ATOM 2373 C CA . GLU A 1 296 ? -17.346 -3.829 2.666 1.00 85.94 296 GLU A CA 1
ATOM 2374 C C . GLU A 1 296 ? -18.531 -2.828 2.622 1.00 85.94 296 GLU A C 1
ATOM 2376 O O . GLU A 1 296 ? -19.660 -3.255 2.881 1.00 85.94 296 GLU A O 1
ATOM 2381 N N . PRO A 1 297 ? -18.371 -1.551 2.208 1.00 86.19 297 PRO A N 1
ATOM 2382 C CA . PRO A 1 297 ? -19.498 -0.629 2.015 1.00 86.19 297 PRO A CA 1
ATOM 2383 C C . PRO A 1 297 ? -20.601 -1.125 1.062 1.00 86.19 297 PRO A C 1
ATOM 2385 O O . PRO A 1 297 ? -21.787 -1.018 1.388 1.00 86.19 297 PRO A O 1
ATOM 2388 N N . VAL A 1 298 ? -20.238 -1.689 -0.097 1.00 88.19 298 VAL A N 1
ATOM 2389 C CA . VAL A 1 298 ? -21.194 -2.247 -1.073 1.00 88.19 298 VAL A CA 1
ATOM 2390 C C . VAL A 1 298 ? -21.908 -3.460 -0.479 1.00 88.19 298 VAL A C 1
ATOM 2392 O O . VAL A 1 298 ? -23.136 -3.536 -0.530 1.00 88.19 298 VAL A O 1
ATOM 2395 N N . GLY A 1 299 ? -21.169 -4.365 0.165 1.00 86.19 299 GLY A N 1
ATOM 2396 C CA . GLY A 1 299 ? -21.717 -5.545 0.826 1.00 86.19 299 GLY A CA 1
ATOM 2397 C C . GLY A 1 299 ? -22.644 -5.229 2.003 1.00 86.19 299 GLY A C 1
ATOM 2398 O O . GLY A 1 299 ? -23.594 -5.971 2.249 1.00 86.19 299 GLY A O 1
ATOM 2399 N N . VAL A 1 300 ? -22.437 -4.117 2.715 1.00 83.88 300 VAL A N 1
ATOM 2400 C CA . VAL A 1 300 ? -23.354 -3.672 3.781 1.00 83.88 300 VAL A CA 1
ATOM 2401 C C . VAL A 1 300 ? -24.601 -2.984 3.215 1.00 83.88 300 VAL A C 1
ATOM 2403 O O . VAL A 1 300 ? -25.689 -3.215 3.737 1.00 83.88 300 VAL A O 1
ATOM 2406 N N . ARG A 1 301 ? -24.481 -2.168 2.155 1.00 86.25 301 ARG A N 1
ATOM 2407 C CA . ARG A 1 301 ? -25.612 -1.387 1.611 1.00 86.25 301 ARG A CA 1
ATOM 2408 C C . ARG A 1 301 ? -26.494 -2.147 0.616 1.00 86.25 301 ARG A C 1
ATOM 2410 O O . ARG A 1 301 ? -27.702 -1.933 0.608 1.00 86.25 301 ARG A O 1
ATOM 2417 N N . PHE A 1 302 ? -25.899 -2.987 -0.225 1.00 87.88 302 PHE A N 1
ATOM 2418 C CA . PHE A 1 302 ? -26.574 -3.684 -1.328 1.00 87.88 302 PHE A CA 1
ATOM 2419 C C . PHE A 1 302 ? -26.478 -5.210 -1.230 1.00 87.88 302 PHE A C 1
ATOM 2421 O O . PHE A 1 302 ? -27.081 -5.907 -2.040 1.00 87.88 302 PHE A O 1
ATOM 2428 N N . GLY A 1 303 ? -25.714 -5.739 -0.269 1.00 82.25 303 GLY A N 1
ATOM 2429 C CA . GLY A 1 303 ? -25.404 -7.163 -0.203 1.00 82.25 303 GLY A CA 1
ATOM 2430 C C . GLY A 1 303 ? -26.559 -8.031 0.290 1.00 82.25 303 GLY A C 1
ATOM 2431 O O . GLY A 1 303 ? -26.548 -8.419 1.459 1.00 82.25 303 GLY A O 1
ATOM 2432 N N . ALA A 1 304 ? -27.531 -8.340 -0.566 1.00 85.88 304 ALA A N 1
ATOM 2433 C CA . ALA A 1 304 ? -28.652 -9.222 -0.252 1.00 85.88 304 ALA A CA 1
ATOM 2434 C C . ALA A 1 304 ? -28.209 -10.692 -0.136 1.00 85.88 304 ALA A C 1
ATOM 2436 O O . ALA A 1 304 ? -28.654 -11.409 0.762 1.00 85.88 304 ALA A O 1
ATOM 2437 N N . HIS A 1 305 ? -27.289 -11.135 -0.994 1.00 88.81 305 HIS A N 1
ATOM 2438 C CA . HIS A 1 305 ? -26.868 -12.532 -1.085 1.00 88.81 305 HIS A CA 1
ATOM 2439 C C . HIS A 1 305 ? -25.671 -12.803 -0.169 1.00 88.81 305 HIS A C 1
ATOM 2441 O O . HIS A 1 305 ? -24.508 -12.738 -0.580 1.00 88.81 305 HIS A O 1
ATOM 2447 N N . LYS A 1 306 ? -25.954 -13.092 1.108 1.00 88.69 306 LYS A N 1
ATOM 2448 C CA . LYS A 1 306 ? -24.928 -13.448 2.099 1.00 88.69 306 LYS A CA 1
ATOM 2449 C C . LYS A 1 306 ? -24.417 -14.878 1.918 1.00 88.69 306 LYS A C 1
ATOM 2451 O O . LYS A 1 306 ? -25.191 -15.792 1.655 1.00 88.69 306 LYS A O 1
ATOM 2456 N N . TYR A 1 307 ? -23.122 -15.074 2.153 1.00 85.94 307 TYR A N 1
ATOM 2457 C CA . TYR A 1 307 ? -22.490 -16.390 2.265 1.00 85.94 307 TYR A CA 1
ATOM 2458 C C . TYR A 1 307 ? -21.466 -16.396 3.407 1.00 85.94 307 TYR A C 1
ATOM 2460 O O . TYR A 1 307 ? -20.981 -15.342 3.819 1.00 85.94 307 TYR A O 1
ATOM 2468 N N . SER A 1 308 ? -21.136 -17.577 3.928 1.00 80.00 308 SER A N 1
ATOM 2469 C CA . SER A 1 308 ? -20.151 -17.738 5.005 1.00 80.00 308 SER A CA 1
ATOM 2470 C C . SER A 1 308 ? -18.850 -18.300 4.448 1.00 80.00 308 SER A C 1
ATOM 2472 O O . SER A 1 308 ? -18.839 -19.421 3.943 1.00 80.00 308 SER A O 1
ATOM 2474 N N . ALA A 1 309 ? -17.759 -17.550 4.580 1.00 77.31 309 ALA A N 1
ATOM 2475 C CA . ALA A 1 309 ? -16.412 -18.013 4.264 1.00 77.31 309 ALA A CA 1
ATOM 2476 C C . ALA A 1 309 ? -15.655 -18.413 5.540 1.00 77.31 309 ALA A C 1
ATOM 2478 O O . ALA A 1 309 ? -15.961 -17.929 6.632 1.00 77.31 309 ALA A O 1
ATOM 2479 N N . TYR A 1 310 ? -14.660 -19.287 5.400 1.00 75.94 310 TYR A N 1
ATOM 2480 C CA . TYR A 1 310 ? -13.674 -19.576 6.442 1.00 75.94 310 TYR A CA 1
ATOM 2481 C C . TYR A 1 310 ? -12.391 -18.807 6.127 1.00 75.94 310 TYR A C 1
ATOM 2483 O O . TYR A 1 310 ? -11.939 -18.822 4.982 1.00 75.94 310 TYR A O 1
ATOM 2491 N N . ALA A 1 311 ? -11.798 -18.165 7.131 1.00 71.56 311 ALA A N 1
ATOM 2492 C CA . ALA A 1 311 ? -10.504 -17.513 6.967 1.00 71.56 311 ALA A CA 1
ATOM 2493 C C . ALA A 1 311 ? -9.373 -18.552 6.887 1.00 71.56 311 ALA A C 1
ATOM 2495 O O . ALA A 1 311 ? -9.331 -19.510 7.663 1.00 71.56 311 ALA A O 1
ATOM 2496 N N . LEU A 1 312 ? -8.416 -18.347 5.984 1.00 67.94 312 LEU A N 1
ATOM 2497 C CA . LEU A 1 312 ? -7.232 -19.193 5.885 1.00 67.94 312 LEU A CA 1
ATOM 2498 C C . LEU A 1 312 ? -6.486 -19.191 7.229 1.00 67.94 312 LEU A C 1
ATOM 2500 O O . LEU A 1 312 ? -6.302 -18.147 7.857 1.00 67.94 312 LEU A O 1
ATOM 2504 N N . CYS A 1 313 ? -6.089 -20.381 7.682 1.00 67.81 313 CYS A N 1
ATOM 2505 C CA . CYS A 1 313 ? -5.476 -20.616 8.993 1.00 67.81 313 CYS A CA 1
ATOM 2506 C C . CYS A 1 313 ? -6.352 -20.251 10.219 1.00 67.81 313 CYS A C 1
ATOM 2508 O O . CYS A 1 313 ? -5.817 -20.118 11.320 1.00 67.81 313 CYS A O 1
ATOM 2510 N N . SER A 1 314 ? -7.684 -20.122 10.091 1.00 66.12 314 SER A N 1
ATOM 2511 C CA . SER A 1 314 ? -8.569 -19.931 11.251 1.00 66.12 314 SER A CA 1
ATOM 2512 C C . SER A 1 314 ? -9.955 -20.568 11.098 1.00 66.12 314 SER A C 1
ATOM 2514 O O . SER A 1 314 ? -10.655 -20.363 10.115 1.00 66.12 314 SER A O 1
ATOM 2516 N N . ASN A 1 315 ? -10.431 -21.244 12.148 1.00 68.00 315 ASN A N 1
ATOM 2517 C CA . ASN A 1 315 ? -11.786 -21.814 12.192 1.00 68.00 315 ASN A CA 1
ATOM 2518 C C . ASN A 1 315 ? -12.907 -20.757 12.336 1.00 68.00 315 ASN A C 1
ATOM 2520 O O . ASN A 1 315 ? -14.082 -21.113 12.441 1.00 68.00 315 ASN A O 1
ATOM 2524 N N . LYS A 1 316 ? -12.573 -19.457 12.347 1.00 70.50 316 LYS A N 1
ATOM 2525 C CA . LYS A 1 316 ? -13.552 -18.364 12.346 1.00 70.50 316 LYS A CA 1
ATOM 2526 C C . LYS A 1 316 ? -14.276 -18.289 10.996 1.00 70.50 316 LYS A C 1
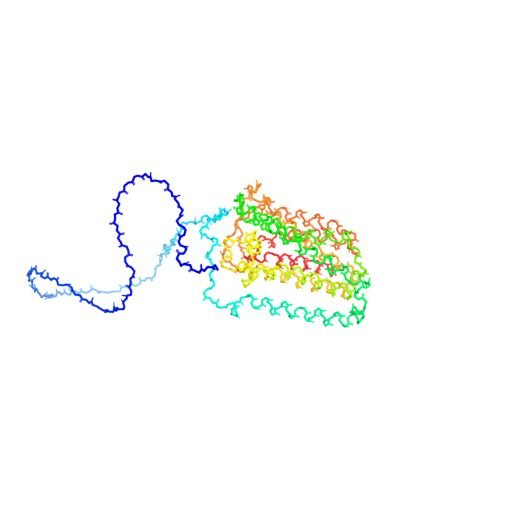ATOM 2528 O O . LYS A 1 316 ? -13.648 -18.138 9.947 1.00 70.50 316 LYS A O 1
ATOM 2533 N N . LYS A 1 317 ? -15.610 -18.344 11.044 1.00 73.81 317 LYS A N 1
ATOM 2534 C CA . LYS A 1 317 ? -16.488 -18.034 9.909 1.00 73.81 317 LYS A CA 1
ATOM 2535 C C . LYS A 1 317 ? -16.712 -16.528 9.816 1.00 73.81 317 LYS A C 1
ATOM 2537 O O . LYS A 1 317 ? -16.975 -15.892 10.832 1.00 73.81 317 LYS A O 1
ATOM 2542 N N . TYR A 1 318 ? -16.683 -15.992 8.601 1.00 73.25 318 TYR A N 1
ATOM 2543 C CA . TYR A 1 318 ? -16.985 -14.595 8.300 1.00 73.25 318 TYR A CA 1
ATOM 2544 C C . TYR A 1 318 ? -18.139 -14.521 7.304 1.00 73.25 318 TYR A C 1
ATOM 2546 O O . TYR A 1 318 ? -18.108 -15.166 6.255 1.00 73.25 318 TYR A O 1
ATOM 2554 N N . THR A 1 319 ? -19.148 -13.707 7.611 1.00 79.56 319 THR A N 1
ATOM 2555 C CA . THR A 1 319 ? -20.245 -13.437 6.676 1.00 79.56 319 THR A CA 1
ATOM 2556 C C . THR A 1 319 ? -19.782 -12.435 5.622 1.00 79.56 319 THR A C 1
ATOM 2558 O O . THR A 1 319 ? -19.445 -11.293 5.937 1.00 79.56 319 THR A O 1
ATOM 2561 N N . ARG A 1 320 ? -19.788 -12.860 4.361 1.00 83.75 320 ARG A N 1
ATOM 2562 C CA . ARG A 1 320 ? -19.533 -12.048 3.167 1.00 83.75 320 ARG A CA 1
ATOM 2563 C C . ARG A 1 320 ? -20.801 -11.944 2.318 1.00 83.75 320 ARG A C 1
ATOM 2565 O O . ARG A 1 320 ? -21.861 -12.441 2.699 1.00 83.75 320 ARG A O 1
ATOM 2572 N N . SER A 1 321 ? -20.721 -11.238 1.196 1.00 90.25 321 SER A N 1
ATOM 2573 C CA . SER A 1 321 ? -21.851 -11.010 0.286 1.00 90.25 321 SER A CA 1
ATOM 2574 C C . SER A 1 321 ? -21.388 -10.972 -1.158 1.00 90.25 321 SER A C 1
ATOM 2576 O O . SER A 1 321 ? -20.393 -10.300 -1.445 1.00 90.25 321 SER A O 1
ATOM 2578 N N . LEU A 1 322 ? -22.120 -11.642 -2.051 1.00 90.00 322 LEU A N 1
ATOM 2579 C CA . LEU A 1 322 ? -21.757 -11.772 -3.467 1.00 90.00 322 LEU A CA 1
ATOM 2580 C C . LEU A 1 322 ? -21.568 -10.410 -4.147 1.00 90.00 322 LEU A C 1
ATOM 2582 O O . LEU A 1 322 ? -20.702 -10.267 -4.995 1.00 90.00 322 LEU A O 1
ATOM 2586 N N . GLU A 1 323 ? -22.320 -9.396 -3.732 1.00 92.56 323 GLU A N 1
ATOM 2587 C CA . GLU A 1 323 ? -22.278 -8.030 -4.257 1.00 92.56 323 GLU A CA 1
ATOM 2588 C C . GLU A 1 323 ? -20.985 -7.286 -3.871 1.00 92.56 323 GLU A C 1
ATOM 2590 O O . GLU A 1 323 ? -20.474 -6.477 -4.642 1.00 92.56 323 GLU A O 1
ATOM 2595 N N . GLY A 1 324 ? -20.417 -7.597 -2.700 1.00 89.50 324 GLY A N 1
ATOM 2596 C CA . GLY A 1 324 ? -19.101 -7.100 -2.283 1.00 89.50 324 GLY A CA 1
ATOM 2597 C C . GLY A 1 324 ? -17.976 -7.808 -3.041 1.00 89.50 324 GLY A C 1
ATOM 2598 O O . GLY A 1 324 ? -17.096 -7.159 -3.600 1.00 89.50 324 GLY A O 1
ATOM 2599 N N . SER A 1 325 ? -18.060 -9.134 -3.157 1.00 92.31 325 SER A N 1
ATOM 2600 C CA . SER A 1 325 ? -17.114 -9.947 -3.931 1.00 92.31 325 SER A CA 1
ATOM 2601 C C . SER A 1 325 ? -17.141 -9.601 -5.431 1.00 92.31 325 SER A C 1
ATOM 2603 O O . SER A 1 325 ? -16.096 -9.519 -6.071 1.00 92.31 325 SER A O 1
ATOM 2605 N N . LEU A 1 326 ? -18.314 -9.279 -5.986 1.00 93.62 326 LEU A N 1
ATOM 2606 C CA . LEU A 1 326 ? -18.481 -8.764 -7.348 1.00 93.62 326 LEU A CA 1
ATOM 2607 C C . LEU A 1 326 ? -17.789 -7.404 -7.540 1.00 93.62 326 LEU A C 1
ATOM 2609 O O . LEU A 1 326 ? -17.273 -7.138 -8.621 1.00 93.62 326 LEU A O 1
ATOM 2613 N N . CYS A 1 327 ? -17.717 -6.560 -6.506 1.00 93.94 327 CYS A N 1
ATOM 2614 C CA . CYS A 1 327 ? -16.962 -5.307 -6.561 1.00 93.94 327 CYS A CA 1
ATOM 2615 C C . CYS A 1 327 ? -15.448 -5.557 -6.713 1.00 93.94 327 CYS A C 1
ATOM 2617 O O . CYS A 1 327 ? -14.796 -4.896 -7.526 1.00 93.94 327 CYS A O 1
ATOM 2619 N N . VAL A 1 328 ? -14.900 -6.565 -6.019 1.00 94.62 328 VAL A N 1
ATOM 2620 C CA . VAL A 1 328 ? -13.503 -7.018 -6.189 1.00 94.62 328 VAL A CA 1
ATOM 2621 C C . VAL A 1 328 ? -13.284 -7.590 -7.592 1.00 94.62 328 VAL A C 1
ATOM 2623 O O . VAL A 1 328 ? -12.346 -7.184 -8.280 1.00 94.62 328 VAL A O 1
ATOM 2626 N N . TYR A 1 329 ? -14.182 -8.467 -8.053 1.00 96.75 329 TYR A N 1
ATOM 2627 C CA . TYR A 1 329 ? -14.128 -9.069 -9.387 1.00 96.75 329 TYR A CA 1
ATOM 2628 C C . TYR A 1 329 ? -14.141 -8.013 -10.504 1.00 96.75 329 TYR A C 1
ATOM 2630 O O . TYR A 1 329 ? -13.246 -7.985 -11.348 1.00 96.75 329 TYR A O 1
ATOM 2638 N N . LEU A 1 330 ? -15.118 -7.100 -10.489 1.00 96.62 330 LEU A N 1
ATOM 2639 C CA . LEU A 1 330 ? -15.235 -6.034 -11.488 1.00 96.62 330 LEU A CA 1
ATOM 2640 C C . LEU A 1 330 ? -14.041 -5.075 -11.433 1.00 96.62 330 LEU A C 1
ATOM 2642 O O . LEU A 1 330 ? -13.560 -4.662 -12.485 1.00 96.62 330 LEU A O 1
ATOM 2646 N N . SER A 1 331 ? -13.504 -4.784 -10.243 1.00 95.75 331 SER A N 1
ATOM 2647 C CA . SER A 1 331 ? -12.250 -4.031 -10.108 1.00 95.75 331 SER A CA 1
ATOM 2648 C C . SER A 1 331 ? -11.087 -4.758 -10.793 1.00 95.75 331 SER A C 1
ATOM 2650 O O . SER A 1 331 ? -10.328 -4.137 -11.532 1.00 95.75 331 SER A O 1
ATOM 2652 N N . GLY A 1 332 ? -10.973 -6.080 -10.620 1.00 96.31 332 GLY A N 1
ATOM 2653 C CA . GLY A 1 332 ? -9.978 -6.907 -11.310 1.00 96.31 332 GLY A CA 1
ATOM 2654 C C . GLY A 1 332 ? -10.094 -6.835 -12.833 1.00 96.31 332 GLY A C 1
ATOM 2655 O O . GLY A 1 332 ? -9.094 -6.594 -13.513 1.00 96.31 332 GLY A O 1
ATOM 2656 N N . VAL A 1 333 ? -11.310 -6.995 -13.365 1.00 97.19 333 VAL A N 1
ATOM 2657 C CA . VAL A 1 333 ? -11.598 -6.909 -14.808 1.00 97.19 333 VAL A CA 1
ATOM 2658 C C . VAL A 1 333 ? -11.253 -5.519 -15.354 1.00 97.19 333 VAL A C 1
ATOM 2660 O O . VAL A 1 333 ? -10.527 -5.411 -16.342 1.00 97.19 333 VAL A O 1
ATOM 2663 N N . VAL A 1 334 ? -11.715 -4.452 -14.691 1.00 96.94 334 VAL A N 1
ATOM 2664 C CA . VAL A 1 334 ? -11.489 -3.064 -15.122 1.00 96.94 334 VAL A CA 1
ATOM 2665 C C . VAL A 1 334 ? -10.007 -2.700 -15.074 1.00 96.94 334 VAL A C 1
ATOM 2667 O O . VAL A 1 334 ? -9.480 -2.232 -16.080 1.00 96.94 334 VAL A O 1
ATOM 2670 N N . PHE A 1 335 ? -9.301 -2.947 -13.966 1.00 95.25 335 PHE A N 1
ATOM 2671 C CA . PHE A 1 335 ? -7.890 -2.560 -13.863 1.00 95.25 335 PHE A CA 1
ATOM 2672 C C . PHE A 1 335 ? -6.973 -3.414 -14.744 1.00 95.25 335 PHE A C 1
ATOM 2674 O O . PHE A 1 335 ? -6.037 -2.869 -15.324 1.00 95.25 335 PHE A O 1
ATOM 2681 N N . THR A 1 336 ? -7.270 -4.700 -14.961 1.00 95.12 336 THR A N 1
ATOM 2682 C CA . THR A 1 336 ? -6.551 -5.483 -15.985 1.00 95.12 336 THR A CA 1
ATOM 2683 C C . THR A 1 336 ? -6.793 -4.902 -17.384 1.00 95.12 336 THR A C 1
ATOM 2685 O O . THR A 1 336 ? -5.843 -4.734 -18.149 1.00 95.12 336 THR A O 1
ATOM 2688 N N . GLY A 1 337 ? -8.034 -4.501 -17.693 1.00 94.75 337 GLY A N 1
ATOM 2689 C CA . GLY A 1 337 ? -8.402 -3.793 -18.925 1.00 94.75 337 GLY A CA 1
ATOM 2690 C C . GLY A 1 337 ? -7.653 -2.470 -19.127 1.00 94.75 337 GLY A C 1
ATOM 2691 O O . GLY A 1 337 ? -7.088 -2.242 -20.195 1.00 94.75 337 GLY A O 1
ATOM 2692 N N . CYS A 1 338 ? -7.570 -1.618 -18.101 1.00 93.69 338 CYS A N 1
ATOM 2693 C CA . CYS A 1 338 ? -6.839 -0.345 -18.163 1.00 93.69 338 CYS A CA 1
ATOM 2694 C C . CYS A 1 338 ? -5.343 -0.523 -18.483 1.00 93.69 338 CYS A C 1
ATOM 2696 O O . CYS A 1 338 ? -4.751 0.339 -19.128 1.00 93.69 338 CYS A O 1
ATOM 2698 N N . PHE A 1 339 ? -4.742 -1.643 -18.073 1.00 91.56 339 PHE A N 1
ATOM 2699 C CA . PHE A 1 339 ? -3.331 -1.967 -18.310 1.00 91.56 339 PHE A CA 1
ATOM 2700 C C . PHE A 1 339 ? -3.101 -2.796 -19.595 1.00 91.56 339 PHE A C 1
ATOM 2702 O O . PHE A 1 339 ? -1.986 -3.259 -19.832 1.00 91.56 339 PHE A O 1
ATOM 2709 N N . PHE A 1 340 ? -4.100 -2.940 -20.482 1.00 91.62 340 PHE A N 1
ATOM 2710 C CA . PHE A 1 340 ? -4.014 -3.680 -21.759 1.00 91.62 340 PHE A CA 1
ATOM 2711 C C . PHE A 1 340 ? -2.784 -3.338 -22.623 1.00 91.62 340 PHE A C 1
ATOM 2713 O O . PHE A 1 340 ? -2.221 -4.213 -23.283 1.00 91.62 340 PHE A O 1
ATOM 2720 N N . ASN A 1 341 ? -2.344 -2.076 -22.613 1.00 89.38 341 ASN A N 1
ATOM 2721 C CA . ASN A 1 341 ? -1.183 -1.606 -23.379 1.00 89.38 341 ASN A CA 1
ATOM 2722 C C . ASN A 1 341 ? 0.172 -1.845 -22.682 1.00 89.38 341 ASN A C 1
ATOM 2724 O O . ASN A 1 341 ? 1.211 -1.569 -23.274 1.00 89.38 341 ASN A O 1
ATOM 2728 N N . ASN A 1 342 ? 0.180 -2.356 -21.447 1.00 88.00 342 ASN A N 1
ATOM 2729 C CA . ASN A 1 342 ? 1.392 -2.712 -20.704 1.00 88.00 342 ASN A CA 1
ATOM 2730 C C . ASN A 1 342 ? 1.758 -4.202 -20.814 1.00 88.00 342 ASN A C 1
ATOM 2732 O O . ASN A 1 342 ? 2.872 -4.577 -20.453 1.00 88.00 342 ASN A O 1
ATOM 2736 N N . PHE A 1 343 ? 0.865 -5.047 -21.338 1.00 88.00 343 PHE A N 1
ATOM 2737 C CA . PHE A 1 343 ? 1.163 -6.452 -21.622 1.00 88.00 343 PHE A CA 1
ATOM 2738 C C . PHE A 1 343 ? 1.940 -6.591 -22.937 1.00 88.00 343 PHE A C 1
ATOM 2740 O O . PHE A 1 343 ? 1.433 -6.244 -24.004 1.00 88.00 343 PHE A O 1
ATOM 2747 N N . THR A 1 344 ? 3.156 -7.141 -22.867 1.00 84.25 344 THR A N 1
ATOM 2748 C CA . THR A 1 344 ? 4.010 -7.390 -24.042 1.00 84.25 344 THR A CA 1
ATOM 2749 C C . THR A 1 344 ? 3.382 -8.396 -25.012 1.00 84.25 344 THR A C 1
ATOM 2751 O O . THR A 1 344 ? 3.462 -8.204 -26.223 1.00 84.25 344 THR A O 1
ATOM 2754 N N . GLN A 1 345 ? 2.711 -9.433 -24.499 1.00 87.94 345 GLN A N 1
ATOM 2755 C CA . GLN A 1 345 ? 1.952 -10.392 -25.303 1.00 87.94 345 GLN A CA 1
ATOM 2756 C C . GLN A 1 345 ? 0.442 -10.243 -25.082 1.00 87.94 345 GLN A C 1
ATOM 2758 O O . GLN A 1 345 ? -0.026 -10.082 -23.954 1.00 87.94 345 GLN A O 1
ATOM 2763 N N . ARG A 1 346 ? -0.360 -10.392 -26.146 1.00 90.88 346 ARG A N 1
ATOM 2764 C CA . ARG A 1 346 ? -1.832 -10.398 -26.025 1.00 90.88 346 ARG A CA 1
ATOM 2765 C C . ARG A 1 346 ? -2.363 -11.633 -25.286 1.00 90.88 346 ARG A C 1
ATOM 2767 O O . ARG A 1 346 ? -3.398 -11.530 -24.636 1.00 90.88 346 ARG A O 1
ATOM 2774 N N . VAL A 1 347 ? -1.644 -12.759 -25.328 1.00 91.62 347 VAL A N 1
ATOM 2775 C CA . VAL A 1 347 ? -1.967 -13.963 -24.539 1.00 91.62 347 VAL A CA 1
ATOM 2776 C C . VAL A 1 347 ? -1.899 -13.655 -23.043 1.00 91.62 347 VAL A C 1
ATOM 2778 O O . VAL A 1 347 ? -2.858 -13.930 -22.327 1.00 91.62 347 VAL A O 1
ATOM 2781 N N . HIS A 1 348 ? -0.829 -12.990 -22.583 1.00 92.31 348 HIS A N 1
ATOM 2782 C CA . HIS A 1 348 ? -0.670 -12.597 -21.175 1.00 92.31 348 HIS A CA 1
ATOM 2783 C C . HIS A 1 348 ? -1.840 -11.749 -20.675 1.00 92.31 348 HIS A C 1
ATOM 2785 O O . HIS A 1 348 ? -2.348 -11.991 -19.581 1.00 92.31 348 HIS A O 1
ATOM 2791 N N . PHE A 1 349 ? -2.310 -10.796 -21.486 1.00 94.00 349 PHE A N 1
ATOM 2792 C CA . PHE A 1 349 ? -3.489 -9.997 -21.152 1.00 94.00 349 PHE A CA 1
ATOM 2793 C C . PHE A 1 349 ? -4.741 -10.866 -20.969 1.00 94.00 349 PHE A C 1
ATOM 2795 O O . PHE A 1 349 ? -5.381 -10.784 -19.924 1.00 94.00 349 PHE A O 1
ATOM 2802 N N . TRP A 1 350 ? -5.086 -11.707 -21.952 1.00 95.56 350 TRP A N 1
ATOM 2803 C CA . TRP A 1 350 ? -6.315 -12.507 -21.897 1.00 95.56 350 TRP A CA 1
ATOM 2804 C C . TRP A 1 350 ? -6.295 -13.543 -20.769 1.00 95.56 350 TRP A C 1
ATOM 2806 O O . TRP A 1 350 ? -7.303 -13.704 -20.082 1.00 95.56 350 TRP A O 1
ATOM 2816 N N . VAL A 1 351 ? -5.151 -14.191 -20.520 1.00 95.12 351 VAL A N 1
ATOM 2817 C CA . VAL A 1 351 ? -5.004 -15.113 -19.383 1.00 95.12 351 VAL A CA 1
ATOM 2818 C C . VAL A 1 351 ? -5.101 -14.351 -18.059 1.00 95.12 351 VAL A C 1
ATOM 2820 O O . VAL A 1 351 ? -5.841 -14.779 -17.178 1.00 95.12 351 VAL A O 1
ATOM 2823 N N . THR A 1 352 ? -4.453 -13.187 -17.920 1.00 95.06 352 THR A N 1
ATOM 2824 C CA . THR A 1 352 ? -4.581 -12.367 -16.698 1.00 95.06 352 THR A CA 1
ATOM 2825 C C . THR A 1 352 ? -6.026 -11.920 -16.479 1.00 95.06 352 THR A C 1
ATOM 2827 O O . THR A 1 352 ? -6.527 -12.036 -15.366 1.00 95.06 352 THR A O 1
ATOM 2830 N N . LEU A 1 353 ? -6.729 -11.478 -17.526 1.00 96.50 353 LEU A N 1
ATOM 2831 C CA . LEU A 1 353 ? -8.124 -11.031 -17.444 1.00 96.50 353 LEU A CA 1
ATOM 2832 C C . LEU A 1 353 ? -9.083 -12.157 -17.026 1.00 96.50 353 LEU A C 1
ATOM 2834 O O . LEU A 1 353 ? -10.064 -11.896 -16.334 1.00 96.50 353 LEU A O 1
ATOM 2838 N N . LEU A 1 354 ? -8.797 -13.400 -17.422 1.00 96.31 354 LEU A N 1
ATOM 2839 C CA . LEU A 1 354 ? -9.596 -14.574 -17.071 1.00 96.31 354 LEU A CA 1
ATOM 2840 C C . LEU A 1 354 ? -9.250 -15.136 -15.681 1.00 96.31 354 LEU A C 1
ATOM 2842 O O . LEU A 1 354 ? -10.142 -15.617 -14.987 1.00 96.31 354 LEU A O 1
ATOM 2846 N N . VAL A 1 355 ? -7.981 -15.075 -15.262 1.00 96.56 355 VAL A N 1
ATOM 2847 C CA . VAL A 1 355 ? -7.469 -15.760 -14.058 1.00 96.56 355 VAL A CA 1
ATOM 2848 C C . VAL A 1 355 ? -7.347 -14.839 -12.837 1.00 96.56 355 VAL A C 1
ATOM 2850 O O . VAL A 1 355 ? -7.680 -15.254 -11.725 1.00 96.56 355 VAL A O 1
ATOM 2853 N N . LEU A 1 356 ? -6.911 -13.585 -13.007 1.00 96.12 356 LEU A N 1
ATOM 2854 C CA . LEU A 1 356 ? -6.679 -12.661 -11.889 1.00 96.12 356 LEU A CA 1
ATOM 2855 C C . LEU A 1 356 ? -7.981 -12.263 -11.170 1.00 96.12 356 LEU A C 1
ATOM 2857 O O . LEU A 1 356 ? -8.005 -12.365 -9.943 1.00 96.12 356 LEU A O 1
ATOM 2861 N N . PRO A 1 357 ? -9.079 -11.858 -11.844 1.00 97.06 357 PRO A N 1
ATOM 2862 C CA . PRO A 1 357 ? -10.281 -11.413 -11.140 1.00 97.06 357 PRO A CA 1
ATOM 2863 C C . PRO A 1 357 ? -10.957 -12.508 -10.292 1.00 97.06 357 PRO A C 1
ATOM 2865 O O . PRO A 1 357 ? -11.283 -12.212 -9.137 1.00 97.06 357 PRO A O 1
ATOM 2868 N N . PRO A 1 358 ? -11.118 -13.771 -10.754 1.00 96.50 358 PRO A N 1
ATOM 2869 C CA . PRO A 1 358 ? -11.581 -14.857 -9.890 1.00 96.50 358 PRO A CA 1
ATOM 2870 C C . PRO A 1 358 ? -10.664 -15.098 -8.688 1.00 96.50 358 PRO A C 1
ATOM 2872 O O . PRO A 1 358 ? -11.153 -15.160 -7.561 1.00 96.50 358 PRO A O 1
ATOM 2875 N N . LEU A 1 359 ? -9.344 -15.189 -8.893 1.00 96.62 359 LEU A N 1
ATOM 2876 C CA . LEU A 1 359 ? -8.413 -15.510 -7.806 1.00 96.62 359 LEU A CA 1
ATOM 2877 C C . LEU A 1 359 ? -8.295 -14.386 -6.771 1.00 96.62 359 LEU A C 1
ATOM 2879 O O . LEU A 1 359 ? -8.251 -14.685 -5.583 1.00 96.62 359 LEU A O 1
ATOM 2883 N N . MET A 1 360 ? -8.341 -13.114 -7.177 1.00 95.94 360 MET A N 1
ATOM 2884 C CA . MET A 1 360 ? -8.422 -11.983 -6.239 1.00 95.94 360 MET A CA 1
ATOM 2885 C C . MET A 1 360 ? -9.731 -12.000 -5.436 1.00 95.94 360 MET A C 1
ATOM 2887 O O . MET A 1 360 ? -9.734 -11.687 -4.248 1.00 95.94 360 MET A O 1
ATOM 2891 N N . THR A 1 361 ? -10.840 -12.414 -6.054 1.00 94.75 361 THR A N 1
ATOM 2892 C CA . THR A 1 361 ? -12.144 -12.522 -5.378 1.00 94.75 361 THR A CA 1
ATOM 2893 C C . THR A 1 361 ? -12.162 -13.665 -4.357 1.00 94.75 361 THR A C 1
ATOM 2895 O O . THR A 1 361 ? -12.656 -13.493 -3.244 1.00 94.75 361 THR A O 1
ATOM 2898 N N . VAL A 1 362 ? -11.567 -14.815 -4.694 1.00 92.44 362 VAL A N 1
ATOM 2899 C CA . VAL A 1 362 ? -11.363 -15.927 -3.748 1.00 92.44 362 VAL A CA 1
ATOM 2900 C C . VAL A 1 362 ? -10.392 -15.525 -2.633 1.00 92.44 362 VAL A C 1
ATOM 2902 O O . VAL A 1 362 ? -10.639 -15.844 -1.472 1.00 92.44 362 VAL A O 1
ATOM 2905 N N . ALA A 1 363 ? -9.321 -14.793 -2.953 1.00 93.19 363 ALA A N 1
ATOM 2906 C CA . ALA A 1 363 ? -8.338 -14.346 -1.972 1.00 93.19 363 ALA A CA 1
ATOM 2907 C C . ALA A 1 363 ? -8.924 -13.360 -0.949 1.00 93.19 363 ALA A C 1
ATOM 2909 O O . ALA A 1 363 ? -8.615 -13.483 0.232 1.00 93.19 363 ALA A O 1
ATOM 2910 N N . GLU A 1 364 ? -9.811 -12.444 -1.355 1.00 92.06 364 GLU A N 1
ATOM 2911 C CA . GLU A 1 364 ? -10.564 -11.595 -0.420 1.00 92.06 364 GLU A CA 1
ATOM 2912 C C . GLU A 1 364 ? -11.381 -12.460 0.550 1.00 92.06 364 GLU A C 1
ATOM 2914 O O . GLU A 1 364 ? -11.183 -12.393 1.767 1.00 92.06 364 GLU A O 1
ATOM 2919 N N . ALA A 1 365 ? -12.236 -13.328 0.002 1.00 87.69 365 ALA A N 1
ATOM 2920 C CA . ALA A 1 365 ? -13.175 -14.142 0.768 1.00 87.69 365 ALA A CA 1
ATOM 2921 C C . ALA A 1 365 ? -12.496 -15.117 1.748 1.00 87.69 365 ALA A C 1
ATOM 2923 O O . ALA A 1 365 ? -13.042 -15.392 2.816 1.00 87.69 365 ALA A O 1
ATOM 2924 N N . VAL A 1 366 ? -11.320 -15.639 1.387 1.00 87.69 366 VAL A N 1
ATOM 2925 C CA . VAL A 1 366 ? -10.565 -16.653 2.147 1.00 87.69 366 VAL A CA 1
ATOM 2926 C C . VAL A 1 366 ? -9.423 -16.034 2.974 1.00 87.69 366 VAL A C 1
ATOM 2928 O O . VAL A 1 366 ? -8.756 -16.742 3.722 1.00 87.69 366 VAL A O 1
ATOM 2931 N N . SER A 1 367 ? -9.179 -14.723 2.893 1.00 86.06 367 SER A N 1
ATOM 2932 C CA . SER A 1 367 ? -8.052 -14.073 3.585 1.00 86.06 367 SER A CA 1
ATOM 2933 C C . SER A 1 367 ? -8.022 -14.316 5.112 1.00 86.06 367 SER A C 1
ATOM 2935 O O . SER A 1 367 ? -9.075 -14.377 5.757 1.00 86.06 367 SER A O 1
ATOM 2937 N N . PRO A 1 368 ? -6.829 -14.441 5.739 1.00 83.06 368 PRO A N 1
ATOM 2938 C CA . PRO A 1 368 ? -6.722 -14.492 7.196 1.00 83.06 368 PRO A CA 1
ATOM 2939 C C . PRO A 1 368 ? -7.188 -13.175 7.838 1.00 83.06 368 PRO A C 1
ATOM 2941 O O . PRO A 1 368 ? -7.058 -12.101 7.244 1.00 83.06 368 PRO A O 1
ATOM 2944 N N . HIS A 1 369 ? -7.678 -13.237 9.083 1.00 77.81 369 HIS A N 1
ATOM 2945 C CA . HIS A 1 369 ? -8.147 -12.058 9.832 1.00 77.81 369 HIS A CA 1
ATOM 2946 C C . HIS A 1 369 ? -7.115 -10.920 9.799 1.00 77.81 369 HIS A C 1
ATOM 2948 O O . HIS A 1 369 ? -5.964 -11.116 10.184 1.00 77.81 369 HIS A O 1
ATOM 2954 N N . THR A 1 370 ? -7.525 -9.727 9.355 1.00 79.50 370 THR A N 1
ATOM 2955 C CA . THR A 1 370 ? -6.683 -8.516 9.184 1.00 79.50 370 THR A CA 1
ATOM 2956 C C . THR A 1 370 ? -5.453 -8.647 8.273 1.00 79.50 370 THR A C 1
ATOM 2958 O O . THR A 1 370 ? -4.641 -7.730 8.207 1.00 79.50 370 THR A O 1
ATOM 2961 N N . TRP A 1 371 ? -5.297 -9.747 7.534 1.00 87.25 371 TRP A N 1
ATOM 2962 C CA . TRP A 1 371 ? -4.206 -9.947 6.567 1.00 87.25 371 TRP A CA 1
ATOM 2963 C C . TRP A 1 371 ? -4.723 -9.980 5.114 1.00 87.25 371 TRP A C 1
ATOM 2965 O O . TRP A 1 371 ? -4.046 -10.477 4.214 1.00 87.25 371 TRP A O 1
ATOM 2975 N N . ASP A 1 372 ? -5.898 -9.382 4.880 1.00 87.81 372 ASP A N 1
ATOM 2976 C CA . ASP A 1 372 ? -6.529 -9.191 3.566 1.00 87.81 372 ASP A CA 1
ATOM 2977 C C . ASP A 1 372 ? -5.562 -8.599 2.523 1.00 87.81 372 ASP A C 1
ATOM 2979 O O . ASP A 1 372 ? -5.321 -9.197 1.477 1.00 87.81 372 ASP A O 1
ATOM 2983 N N . THR A 1 373 ? -4.933 -7.471 2.840 1.00 91.00 373 THR A N 1
ATOM 2984 C CA . THR A 1 373 ? -4.044 -6.727 1.942 1.00 91.00 373 THR A CA 1
ATOM 2985 C C . THR A 1 373 ? -2.804 -7.516 1.513 1.00 91.00 373 THR A C 1
ATOM 2987 O O . THR A 1 373 ? -2.643 -7.698 0.309 1.00 91.00 373 THR A O 1
ATOM 2990 N N . PRO A 1 374 ? -1.917 -8.009 2.405 1.00 93.69 374 PRO A N 1
ATOM 2991 C CA . PRO A 1 374 ? -0.734 -8.746 1.961 1.00 93.69 374 PRO A CA 1
ATOM 2992 C C . PRO A 1 374 ? -1.104 -10.035 1.217 1.00 93.69 374 PRO A C 1
ATOM 2994 O O . PRO A 1 374 ? -0.403 -10.402 0.278 1.00 93.69 374 PRO A O 1
ATOM 2997 N N . PHE A 1 375 ? -2.220 -10.686 1.565 1.00 94.44 375 PHE A N 1
ATOM 2998 C CA . PHE A 1 375 ? -2.692 -11.869 0.848 1.00 94.44 375 PHE A CA 1
ATOM 2999 C C . PHE A 1 375 ? -3.167 -11.528 -0.575 1.00 94.44 375 PHE A C 1
ATOM 3001 O O . PHE A 1 375 ? -2.698 -12.143 -1.529 1.00 94.44 375 PHE A O 1
ATOM 3008 N N . LEU A 1 376 ? -3.991 -10.486 -0.744 1.00 94.38 376 LEU A N 1
ATOM 3009 C CA . LEU A 1 376 ? -4.430 -9.981 -2.053 1.00 94.38 376 LEU A CA 1
ATOM 3010 C C . LEU A 1 376 ? -3.254 -9.522 -2.931 1.00 94.38 376 LEU A C 1
ATOM 3012 O O . LEU A 1 376 ? -3.177 -9.899 -4.103 1.00 94.38 376 LEU A O 1
ATOM 3016 N N . MET A 1 377 ? -2.309 -8.758 -2.370 1.00 95.12 377 MET A N 1
ATOM 3017 C CA . MET A 1 377 ? -1.098 -8.343 -3.090 1.00 95.12 377 MET A CA 1
ATOM 3018 C C . MET A 1 377 ? -0.292 -9.563 -3.548 1.00 95.12 377 MET A C 1
ATOM 3020 O O . MET A 1 377 ? 0.101 -9.628 -4.710 1.00 95.12 377 MET A O 1
ATOM 3024 N N . LEU A 1 378 ? -0.077 -10.548 -2.667 1.00 96.38 378 LEU A N 1
ATOM 3025 C CA . LEU A 1 378 ? 0.669 -11.761 -2.997 1.00 96.38 378 LEU A CA 1
ATOM 3026 C C . LEU A 1 378 ? -0.028 -12.577 -4.090 1.00 96.38 378 LEU A C 1
ATOM 3028 O O . LEU A 1 378 ? 0.623 -12.940 -5.066 1.00 96.38 378 LEU A O 1
ATOM 3032 N N . THR A 1 379 ? -1.336 -12.832 -3.972 1.00 96.38 379 THR A N 1
ATOM 3033 C CA . THR A 1 379 ? -2.095 -13.599 -4.970 1.00 96.38 379 THR A CA 1
ATOM 3034 C C . THR A 1 379 ? -2.034 -12.939 -6.345 1.00 96.38 379 THR A C 1
ATOM 3036 O O . THR A 1 379 ? -1.662 -13.597 -7.314 1.00 96.38 379 THR A O 1
ATOM 3039 N N . GLY A 1 380 ? -2.346 -11.646 -6.456 1.00 95.44 380 GLY A N 1
ATOM 3040 C CA . GLY A 1 380 ? -2.353 -10.976 -7.757 1.00 95.44 380 GLY A CA 1
ATOM 3041 C C . GLY A 1 380 ? -0.960 -10.835 -8.376 1.00 95.44 380 GLY A C 1
ATOM 3042 O O . GLY A 1 380 ? -0.810 -11.021 -9.584 1.00 95.44 380 GLY A O 1
ATOM 3043 N N . CYS A 1 381 ? 0.075 -10.594 -7.564 1.00 94.81 381 CYS A N 1
ATOM 3044 C CA . CYS A 1 381 ? 1.461 -10.595 -8.035 1.00 94.81 381 CYS A CA 1
ATOM 3045 C C . CYS A 1 381 ? 1.916 -11.984 -8.507 1.00 94.81 381 CYS A C 1
ATOM 3047 O O . CYS A 1 381 ? 2.536 -12.082 -9.564 1.00 94.81 381 CYS A O 1
ATOM 3049 N N . LEU A 1 382 ? 1.561 -13.056 -7.786 1.00 95.50 382 LEU A N 1
ATOM 3050 C CA . LEU A 1 382 ? 1.840 -14.437 -8.198 1.00 95.50 382 LEU A CA 1
ATOM 3051 C C . LEU A 1 382 ? 1.117 -14.820 -9.495 1.00 95.50 382 LEU A C 1
ATOM 3053 O O . LEU A 1 382 ? 1.695 -15.541 -10.302 1.00 95.50 382 LEU A O 1
ATOM 3057 N N . VAL A 1 383 ? -0.102 -14.322 -9.735 1.00 94.75 383 VAL A N 1
ATOM 3058 C CA . VAL A 1 383 ? -0.807 -14.541 -11.012 1.00 94.75 383 VAL A CA 1
ATOM 3059 C C . VAL A 1 383 ? -0.080 -13.851 -12.166 1.00 94.75 383 VAL A C 1
ATOM 3061 O O . VAL A 1 383 ? 0.199 -14.498 -13.170 1.00 94.75 383 VAL A O 1
ATOM 3064 N N . ILE A 1 384 ? 0.285 -12.572 -12.022 1.00 92.69 384 ILE A N 1
ATOM 3065 C CA . ILE A 1 384 ? 1.041 -11.836 -13.055 1.00 92.69 384 ILE A CA 1
ATOM 3066 C C . ILE A 1 384 ? 2.395 -12.515 -13.318 1.00 92.69 384 ILE A C 1
ATOM 3068 O O . ILE A 1 384 ? 2.812 -12.651 -14.466 1.00 92.69 384 ILE A O 1
ATOM 3072 N N . TRP A 1 385 ? 3.055 -12.987 -12.259 1.00 92.06 385 TRP A N 1
ATOM 3073 C CA . TRP A 1 385 ? 4.314 -13.723 -12.332 1.00 92.06 385 TRP A CA 1
ATOM 3074 C C . TRP A 1 385 ? 4.162 -15.052 -13.076 1.00 92.06 385 TRP A C 1
ATOM 3076 O O . TRP A 1 385 ? 4.874 -15.274 -14.050 1.00 92.06 385 TRP A O 1
ATOM 3086 N N . ALA A 1 386 ? 3.191 -15.890 -12.705 1.00 92.12 386 ALA A N 1
ATOM 3087 C CA . ALA A 1 386 ? 2.928 -17.161 -13.380 1.00 92.12 386 ALA A CA 1
ATOM 3088 C C . ALA A 1 386 ? 2.571 -16.972 -14.866 1.00 92.12 386 ALA A C 1
ATOM 3090 O O . ALA A 1 386 ? 3.047 -17.720 -15.716 1.00 92.12 386 ALA A O 1
ATOM 3091 N N . VAL A 1 387 ? 1.790 -15.936 -15.195 1.00 90.12 387 VAL A N 1
ATOM 3092 C CA . VAL A 1 387 ? 1.433 -15.600 -16.583 1.00 90.12 387 VAL A CA 1
ATOM 3093 C C . VAL A 1 387 ? 2.637 -15.102 -17.396 1.00 90.12 387 VAL A C 1
ATOM 3095 O O . VAL A 1 387 ? 2.651 -15.282 -18.610 1.00 90.12 387 VAL A O 1
ATOM 3098 N N . SER A 1 388 ? 3.676 -14.547 -16.761 1.00 85.12 388 SER A N 1
ATOM 3099 C CA . SER A 1 388 ? 4.893 -14.094 -17.458 1.00 85.12 388 SER A CA 1
ATOM 3100 C C . SER A 1 388 ? 5.805 -15.223 -17.978 1.00 85.12 388 SER A C 1
ATOM 3102 O O . SER A 1 388 ? 6.758 -14.939 -18.696 1.00 85.12 388 SER A O 1
ATOM 3104 N N . PHE A 1 389 ? 5.491 -16.492 -17.680 1.00 84.81 389 PHE A N 1
ATOM 3105 C CA . PHE A 1 389 ? 6.165 -17.677 -18.243 1.00 84.81 389 PHE A CA 1
ATOM 3106 C C . PHE A 1 389 ? 5.413 -18.329 -19.423 1.00 84.81 389 PHE A C 1
ATOM 3108 O O . PHE A 1 389 ? 5.818 -19.402 -19.873 1.00 84.81 389 PHE A O 1
ATOM 3115 N N . LEU A 1 390 ? 4.317 -17.716 -19.896 1.00 82.31 390 LEU A N 1
ATOM 3116 C CA . LEU A 1 390 ? 3.513 -18.176 -21.042 1.00 82.31 390 LEU A CA 1
ATOM 3117 C C . LEU A 1 390 ? 3.936 -17.532 -22.377 1.00 82.31 390 LEU A C 1
ATOM 3119 O O . LEU A 1 390 ? 3.565 -18.107 -23.419 1.00 82.31 390 LEU A O 1
#

Radius of gyration: 31.78 Å; chains: 1; bounding box: 61×107×96 Å

Organism: NCBI:txid1169474

Foldseek 3Di:
DDDDDDPDDDDDDDDDDDDDDDDPDDDDDDDDDDDDDDDDDDDDDDDDDDDDDDDDDDDDDDDDDDDDDDDPPDPDDDPCLQDQDDPVNLPCQPPPDDCCPPVLVVLVVVLVVLVVVLVVLCCVQPVCCVVCVVPANVVLVVLLVVLLVVLLVLLLVLLCCSPVVSDRLLLLQLSSLLSLLVSVVVSCVVDVRPDDQLDSVVLSSLSVSLSSSLVSLSCLDDVNLVVDVSSSSSVSSQDDPVCPPCSSVLVSVLSVLLSVLLSVLLNCCSPVVVRLLSVVLCLLVQLVSFLLSCLVVQCVPPFPAWDWFEAVPDPDIDIGGVRSLVSSLVSNLVSLVVCCVSDPDNQLSVQSNVPLSVQLSVLQRHHHVSNSNSSSSNRSSVSSVVSSVD

Sequence (390 aa):
MDLLPNGNCERLLPVDGELCTERVDLEAGHKVAGKRLEGQEDASGALGQKPPSDSGAVSSLKPEGAAPAGTTTEPIQPQKSSYKYSAEEWWLDPYDSDWWNSFDLFVLVAMSLWLLANLWSTHIVMPRFFSDFYTHHWKFFAVQALEAVVMLCIGACGGYLALVHNVRVNYTRKVQHFCAYLTPLLANLFYNSPYRRGSDEWLVMKSWNYWSTLMSFGILIYPVRTRVKFIKFVFAGLDRPEDRPNTLKWLMTQIFLGYVIILAFQWYFTYMHNGTASLLVFIPVLVTGIGDGLAEPVGVRFGAHKYSAYALCSNKKYTRSLEGSLCVYLSGVVFTGCFFNNFTQRVHFWVTLLVLPPLMTVAEAVSPHTWDTPFLMLTGCLVIWAVSFL